Protein 6WBA (pdb70)

Secondary structure (P-SEA, 3-state):
ccccccaaaaaaaaacccaaaaaaaaaaaaaaaacccccaaaaaaaacaaaaaaaaccccccaaaaaaaaaaaaaaaaccaaaaaaaaaacaaaaaaaacccccaaaaaaaaaaaaaaaaccaaaaaaaaaacaaaaaaaaacccccccccaaaaaaaaaaaaaaaccccccccaaaaaaaaaaaaaaaacccaaaaaaaaaaaaaaacccaaaaaaaaaacaaaaaaaacccccaaaaaaaaaaaaaaacccaaaaaaaaaaccccaaaaaaacccaaaaaaaaaaaaaaaaccaaaaaaaaaacaaaaaaaaaacccaaaaaaaaaaaaaaaacccaaaaaaaaaacccaaaaaaccccaaaaaaaaaaaaaaaaaaaaaaccaaaaaaaaaaaaaaaaaaaacccccaaaaaaaaaaaacccc/ccccbbbbcc/ccccccccc

Solvent-accessible surface area: 18834 Å² total; per-residue (Å²): 107,8,107,127,60,55,33,137,75,0,35,155,12,2,78,35,157,75,74,97,43,25,26,89,0,0,51,1,0,35,68,16,0,11,108,75,161,140,30,22,14,63,72,0,44,175,37,35,0,8,81,78,0,19,66,6,2,55,86,110,155,15,24,68,0,9,32,9,0,0,12,0,0,0,0,0,0,20,21,81,66,138,20,0,108,22,0,18,94,24,33,0,3,64,24,0,23,85,10,1,88,23,125,72,65,87,0,2,40,1,0,0,38,0,0,0,0,0,0,4,40,17,19,78,34,0,31,62,1,30,177,78,37,0,8,95,38,0,26,67,39,0,76,41,149,77,10,65,109,35,68,62,36,25,3,64,14,0,0,2,0,0,1,1,1,2,44,53,103,145,81,31,5,45,100,105,1,4,91,69,2,0,68,13,0,29,87,0,0,110,23,117,18,58,82,0,20,11,7,0,0,36,0,0,3,36,9,1,44,15,85,39,122,39,1,50,26,0,4,156,88,45,0,4,80,22,0,14,149,10,2,49,26,134,72,77,90,3,10,35,0,0,0,62,0,0,0,5,0,0,15,2,24,33,114,9,0,36,104,0,8,101,30,34,0,1,70,31,0,42,74,5,2,85,34,124,104,70,75,4,29,31,7,0,0,2,0,0,0,0,0,0,11,9,84,85,72,0,0,68,60,0,25,98,69,30,0,0,67,64,0,19,35,7,2,64,176,29,81,73,123,2,25,42,7,0,0,48,0,0,14,10,0,6,84,30,12,49,37,141,12,8,45,68,0,26,142,34,34,0,5,101,13,0,0,72,14,4,70,18,164,46,33,109,0,0,50,5,0,3,80,0,0,32,29,4,0,94,4,12,57,165,87,69,64,40,126,130,8,12,80,69,0,90,132,30,21,0,35,90,62,0,70,36,10,54,196,33,144,46,65,64,0,117,136,33,0,89,67,6,28,113,125,34,36,141,126,30,132,42,27,36,123,72,92,158,27,89,26,41,70,60,52,100,134

Structure (mmCIF, N/CA/C/O backbone):
data_6WBA
#
_entry.id   6WBA
#
_cell.length_a   78.389
_cell.length_b   90.354
_cell.length_c   99.333
_cell.angle_alpha   90.000
_cell.angle_beta   90.000
_cell.angle_gamma   90.000
#
_symmetry.space_group_name_H-M   'P 21 21 21'
#
loop_
_entity.id
_entity.type
_entity.pdbx_description
1 polymer 'Importin subunit alpha-1'
2 polymer 'DNA mismatch repair protein Mlh1'
3 water water
#
loop_
_atom_site.group_PDB
_atom_site.id
_atom_site.type_symbol
_atom_site.label_atom_id
_atom_site.label_alt_id
_atom_site.label_comp_id
_atom_site.label_asym_id
_atom_site.label_entity_id
_atom_site.label_seq_id
_atom_site.pdbx_PDB_ins_code
_atom_site.Cartn_x
_atom_site.Cartn_y
_atom_site.Cartn_z
_atom_site.occupancy
_atom_site.B_iso_or_equiv
_atom_site.auth_seq_id
_atom_site.auth_comp_id
_atom_site.auth_asym_id
_atom_site.auth_atom_id
_atom_site.pdbx_PDB_model_num
ATOM 1 N N . GLY A 1 3 ? 32.642 107.788 68.673 1.00 84.19 72 GLY A N 1
ATOM 2 C CA . GLY A 1 3 ? 33.764 107.638 69.581 1.00 81.07 72 GLY A CA 1
ATOM 3 C C . GLY A 1 3 ? 35.017 107.150 68.881 1.00 82.96 72 GLY A C 1
ATOM 4 O O . GLY A 1 3 ? 35.982 107.899 68.721 1.00 79.47 72 GLY A O 1
ATOM 5 N N . THR A 1 4 ? 35.002 105.882 68.462 1.00 84.44 73 THR A N 1
ATOM 6 C CA . THR A 1 4 ? 36.086 105.300 67.676 1.00 74.27 73 THR A CA 1
ATOM 7 C C . THR A 1 4 ? 35.627 104.917 66.273 1.00 72.09 73 THR A C 1
ATOM 8 O O . THR A 1 4 ? 36.262 104.083 65.621 1.00 66.53 73 THR A O 1
ATOM 12 N N . VAL A 1 5 ? 34.538 105.514 65.797 1.00 83.59 74 VAL A N 1
ATOM 13 C CA . VAL A 1 5 ? 33.970 105.185 64.495 1.00 88.90 74 VAL A CA 1
ATOM 14 C C . VAL A 1 5 ? 34.516 106.150 63.450 1.00 85.39 74 VAL A C 1
ATOM 15 O O . VAL A 1 5 ? 34.489 107.373 63.643 1.00 80.93 74 VAL A O 1
ATOM 19 N N . ASN A 1 6 ? 35.031 105.594 62.351 1.00 82.81 75 ASN A N 1
ATOM 20 C CA . ASN A 1 6 ? 35.473 106.365 61.187 1.00 80.92 75 ASN A CA 1
ATOM 21 C C . ASN A 1 6 ? 36.639 107.296 61.525 1.00 71.48 75 ASN A C 1
ATOM 22 O O . ASN A 1 6 ? 36.633 108.482 61.195 1.00 76.60 75 ASN A O 1
ATOM 27 N N . TRP A 1 7 ? 37.654 106.747 62.184 1.00 67.35 76 TRP A N 1
ATOM 28 C CA . TRP A 1 7 ? 38.904 107.471 62.351 1.00 58.61 76 TRP A CA 1
ATOM 29 C C . TRP A 1 7 ? 39.713 107.415 61.063 1.00 59.04 76 TRP A C 1
ATOM 30 O O . TRP A 1 7 ? 39.648 106.443 60.305 1.00 58.83 76 TRP A O 1
ATOM 41 N N . SER A 1 8 ? 40.488 108.465 60.827 1.00 58.49 77 SER A N 1
ATOM 42 C CA . SER A 1 8 ? 41.520 108.413 59.806 1.00 53.06 77 SER A CA 1
ATOM 43 C C . SER A 1 8 ? 42.684 107.559 60.296 1.00 54.34 77 SER A C 1
ATOM 44 O O . SER A 1 8 ? 42.920 107.427 61.500 1.00 48.73 77 SER A O 1
ATOM 47 N N . VAL A 1 9 ? 43.405 106.958 59.346 1.00 53.06 78 VAL A N 1
ATOM 48 C CA . VAL A 1 9 ? 44.613 106.223 59.706 1.00 50.06 78 VAL A CA 1
ATOM 49 C C . VAL A 1 9 ? 45.609 107.154 60.382 1.00 48.74 78 VAL A C 1
ATOM 50 O O . VAL A 1 9 ? 46.312 106.761 61.322 1.00 48.48 78 VAL A O 1
ATOM 54 N N . GLU A 1 10 ? 45.666 108.407 59.931 1.00 51.26 79 GLU A N 1
ATOM 55 C CA . GLU A 1 10 ? 46.539 109.393 60.556 1.00 60.40 79 GLU A CA 1
ATOM 56 C C . GLU A 1 10 ? 46.225 109.547 62.041 1.00 55.95 79 GLU A C 1
ATOM 57 O O . GLU A 1 10 ? 47.129 109.541 62.883 1.00 56.11 79 GLU A O 1
ATOM 63 N N . ASP A 1 11 ? 44.940 109.685 62.379 1.00 52.85 80 ASP A N 1
ATOM 64 C CA . ASP A 1 11 ? 44.555 109.823 63.781 1.00 49.15 80 ASP A CA 1
ATOM 65 C C . ASP A 1 11 ? 44.867 108.556 64.565 1.00 47.38 80 ASP A C 1
ATOM 66 O O . ASP A 1 11 ? 45.272 108.622 65.732 1.00 44.13 80 ASP A O 1
ATOM 71 N N . ILE A 1 12 ? 44.671 107.390 63.946 1.00 47.72 81 ILE A N 1
ATOM 72 C CA . ILE A 1 12 ? 44.997 106.132 64.613 1.00 45.39 81 ILE A CA 1
ATOM 73 C C . ILE A 1 12 ? 46.479 106.092 64.953 1.00 44.46 81 ILE A C 1
ATOM 74 O O . ILE A 1 12 ? 46.869 105.770 66.083 1.00 46.90 81 ILE A O 1
ATOM 79 N N . VAL A 1 13 ? 47.325 106.434 63.977 1.00 48.98 82 VAL A N 1
ATOM 80 C CA . VAL A 1 13 ? 48.765 106.484 64.205 1.00 50.35 82 VAL A CA 1
ATOM 81 C C . VAL A 1 13 ? 49.092 107.444 65.340 1.00 52.94 82 VAL A C 1
ATOM 82 O O . VAL A 1 13 ? 49.900 107.131 66.224 1.00 42.52 82 VAL A O 1
ATOM 86 N N . LYS A 1 14 ? 48.452 108.620 65.340 1.00 48.52 83 LYS A N 1
ATOM 87 C CA . LYS A 1 14 ? 48.695 109.625 66.372 1.00 44.87 83 LYS A CA 1
ATOM 88 C C . LYS A 1 14 ? 48.428 109.066 67.765 1.00 43.68 83 LYS A C 1
ATOM 89 O O . LYS A 1 14 ? 49.239 109.245 68.681 1.00 48.42 83 LYS A O 1
ATOM 95 N N . GLY A 1 15 ? 47.293 108.383 67.942 1.00 41.47 84 GLY A N 1
ATOM 96 C CA . GLY A 1 15 ? 46.963 107.837 69.250 1.00 40.55 84 GLY A CA 1
ATOM 97 C C . GLY A 1 15 ? 47.852 106.674 69.647 1.00 43.72 84 GLY A C 1
ATOM 98 O O . GLY A 1 15 ? 48.257 106.557 70.807 1.00 44.31 84 GLY A O 1
ATOM 99 N N . ILE A 1 16 ? 48.178 105.806 68.689 1.00 41.78 85 ILE A N 1
ATOM 100 C CA . ILE A 1 16 ? 49.005 104.643 68.989 1.00 41.67 85 ILE A CA 1
ATOM 101 C C . ILE A 1 16 ? 50.428 105.071 69.328 1.00 46.37 85 ILE A C 1
ATOM 102 O O . ILE A 1 16 ? 51.101 104.420 70.136 1.00 47.38 85 ILE A O 1
ATOM 107 N N . ASN A 1 17 ? 50.890 106.190 68.762 1.00 44.55 86 ASN A N 1
ATOM 108 C CA . ASN A 1 17 ? 52.218 106.723 69.034 1.00 49.06 86 ASN A CA 1
ATOM 109 C C . ASN A 1 17 ? 52.269 107.634 70.253 1.00 55.20 86 ASN A C 1
ATOM 110 O O . ASN A 1 17 ? 53.370 107.994 70.685 1.00 56.28 86 ASN A O 1
ATOM 115 N N . SER A 1 18 ? 51.123 108.040 70.799 1.00 53.25 87 SER A N 1
ATOM 116 C CA . SER A 1 18 ? 51.123 108.631 72.125 1.00 49.02 87 SER A CA 1
ATOM 117 C C . SER A 1 18 ? 51.716 107.625 73.105 1.00 56.91 87 SER A C 1
ATOM 118 O O . SER A 1 18 ? 51.716 106.416 72.869 1.00 60.50 87 SER A O 1
ATOM 121 N N . ASN A 1 19 ? 52.249 108.130 74.205 1.00 65.81 88 ASN A N 1
ATOM 122 C CA . ASN A 1 19 ? 52.693 107.217 75.256 1.00 75.77 88 ASN A CA 1
ATOM 123 C C . ASN A 1 19 ? 51.674 107.177 76.388 1.00 66.21 88 ASN A C 1
ATOM 124 O O . ASN A 1 19 ? 51.992 107.234 77.575 1.00 74.89 88 ASN A O 1
ATOM 129 N N . ASN A 1 20 ? 50.411 107.071 75.976 1.00 45.96 89 ASN A N 1
ATOM 130 C CA . ASN A 1 20 ? 49.258 107.036 76.867 1.00 45.88 89 ASN A CA 1
ATOM 131 C C . ASN A 1 20 ? 48.495 105.764 76.538 1.00 42.18 89 ASN A C 1
ATOM 132 O O . ASN A 1 20 ? 47.908 105.652 75.455 1.00 44.17 89 ASN A O 1
ATOM 137 N N . LEU A 1 21 ? 48.514 104.802 77.465 1.00 44.52 90 LEU A N 1
ATOM 138 C CA . LEU A 1 21 ? 47.913 103.500 77.190 1.00 38.66 90 LEU A CA 1
ATOM 139 C C . LEU A 1 21 ? 46.431 103.628 76.856 1.00 38.71 90 LEU A C 1
ATOM 140 O O . LEU A 1 21 ? 45.918 102.915 75.987 1.00 40.85 90 LEU A O 1
ATOM 145 N N . GLU A 1 22 ? 45.725 104.528 77.540 1.00 38.35 91 GLU A N 1
ATOM 146 C CA . GLU A 1 22 ? 44.308 104.716 77.241 1.00 38.41 91 GLU A CA 1
ATOM 147 C C . GLU A 1 22 ? 44.116 105.332 75.858 1.00 41.21 91 GLU A C 1
ATOM 148 O O . GLU A 1 22 ? 43.226 104.916 75.107 1.00 43.52 91 GLU A O 1
ATOM 154 N N . SER A 1 23 ? 44.949 106.315 75.499 1.00 38.58 92 SER A N 1
ATOM 155 C CA . SER A 1 23 ? 44.921 106.850 74.141 1.00 37.73 92 SER A CA 1
ATOM 156 C C . SER A 1 23 ? 45.214 105.757 73.119 1.00 42.48 92 SER A C 1
ATOM 157 O O . SER A 1 23 ? 44.553 105.675 72.074 1.00 37.85 92 SER A O 1
ATOM 160 N N . GLN A 1 24 ? 46.193 104.896 73.410 1.00 44.03 93 GLN A N 1
ATOM 161 C CA . GLN A 1 24 ? 46.511 103.808 72.489 1.00 40.40 93 GLN A CA 1
ATOM 162 C C . GLN A 1 24 ? 45.369 102.804 72.400 1.00 37.74 93 GLN A C 1
ATOM 163 O O . GLN A 1 24 ? 45.101 102.255 71.324 1.00 35.82 93 GLN A O 1
ATOM 169 N N . LEU A 1 25 ? 44.696 102.541 73.523 1.00 33.89 94 LEU A N 1
ATOM 170 C CA . LEU A 1 25 ? 43.554 101.633 73.503 1.00 39.45 94 LEU A CA 1
ATOM 171 C C . LEU A 1 25 ? 42.460 102.159 72.583 1.00 46.39 94 LEU A C 1
ATOM 172 O O . LEU A 1 25 ? 41.932 101.421 71.741 1.00 40.21 94 LEU A O 1
ATOM 177 N N . GLN A 1 26 ? 42.114 103.442 72.722 1.00 38.09 95 GLN A N 1
ATOM 178 C CA . GLN A 1 26 ? 41.063 104.015 71.886 1.00 45.32 95 GLN A CA 1
ATOM 179 C C . GLN A 1 26 ? 41.458 104.001 70.413 1.00 45.80 95 GLN A C 1
ATOM 180 O O . GLN A 1 26 ? 40.636 103.669 69.548 1.00 42.72 95 GLN A O 1
ATOM 186 N N . ALA A 1 27 ? 42.713 104.347 70.107 1.00 35.33 96 ALA A N 1
ATOM 187 C CA . ALA A 1 27 ? 43.165 104.321 68.719 1.00 38.35 96 ALA A CA 1
ATOM 188 C C . ALA A 1 27 ? 43.162 102.898 68.163 1.00 40.04 96 ALA A C 1
ATOM 189 O O . ALA A 1 27 ? 42.800 102.682 67.000 1.00 36.91 96 ALA A O 1
ATOM 191 N N . THR A 1 28 ? 43.546 101.914 68.983 1.00 37.44 97 THR A N 1
ATOM 192 C CA . THR A 1 28 ? 43.563 100.527 68.523 1.00 36.76 97 THR A CA 1
ATOM 193 C C . THR A 1 28 ? 42.154 100.024 68.234 1.00 35.33 97 THR A C 1
ATOM 194 O O . THR A 1 28 ? 41.920 99.369 67.210 1.00 34.86 97 THR A O 1
ATOM 198 N N . GLN A 1 29 ? 41.202 100.329 69.118 1.00 37.51 98 GLN A N 1
ATOM 199 C CA . GLN A 1 29 ? 39.810 99.991 68.846 1.00 41.42 98 GLN A CA 1
ATOM 200 C C . GLN A 1 29 ? 39.329 100.641 67.555 1.00 44.70 98 GLN A C 1
ATOM 201 O O . GLN A 1 29 ? 38.598 100.018 66.773 1.00 37.21 98 GLN A O 1
ATOM 207 N N . ALA A 1 30 ? 39.734 101.891 67.309 1.00 43.34 99 ALA A N 1
ATOM 208 C CA . ALA A 1 30 ? 39.332 102.567 66.078 1.00 36.95 99 ALA A CA 1
ATOM 209 C C . ALA A 1 30 ? 39.889 101.856 64.849 1.00 38.42 99 ALA A C 1
ATOM 210 O O . ALA A 1 30 ? 39.202 101.740 63.827 1.00 44.83 99 ALA A O 1
ATOM 212 N N . ALA A 1 31 ? 41.136 101.380 64.926 1.00 37.86 100 ALA A N 1
ATOM 213 C CA . ALA A 1 31 ? 41.689 100.569 63.845 1.00 40.82 100 ALA A CA 1
ATOM 214 C C . ALA A 1 31 ? 40.907 99.273 63.680 1.00 41.29 100 ALA A C 1
ATOM 215 O O . ALA A 1 31 ? 40.622 98.845 62.553 1.00 42.89 100 ALA A O 1
ATOM 217 N N . ARG A 1 32 ? 40.546 98.637 64.796 1.00 35.16 101 ARG A N 1
ATOM 218 C CA . ARG A 1 32 ? 39.752 97.414 64.726 1.00 41.40 101 ARG A CA 1
ATOM 219 C C . ARG A 1 32 ? 38.450 97.648 63.972 1.00 46.13 101 ARG A C 1
ATOM 220 O O . ARG A 1 32 ? 38.025 96.803 63.175 1.00 39.83 101 ARG A O 1
ATOM 228 N N . LYS A 1 33 ? 37.801 98.793 64.207 1.00 41.91 102 LYS A N 1
ATOM 229 C CA . LYS A 1 33 ? 36.530 99.058 63.546 1.00 38.03 102 LYS A CA 1
ATOM 230 C C . LYS A 1 33 ? 36.730 99.347 62.065 1.00 45.07 102 LYS A C 1
ATOM 231 O O . LYS A 1 33 ? 35.934 98.900 61.229 1.00 50.27 102 LYS A O 1
ATOM 237 N N . LEU A 1 34 ? 37.782 100.097 61.721 1.00 44.02 103 LEU A N 1
ATOM 238 C CA . LEU A 1 34 ? 38.138 100.282 60.314 1.00 44.93 103 LEU A CA 1
ATOM 239 C C . LEU A 1 34 ? 38.341 98.938 59.627 1.00 41.24 103 LEU A C 1
ATOM 240 O O . LEU A 1 34 ? 37.811 98.694 58.537 1.00 42.15 103 LEU A O 1
ATOM 245 N N . LEU A 1 35 ? 39.109 98.051 60.258 1.00 38.93 104 LEU A N 1
ATOM 246 C CA . LEU A 1 35 ? 39.436 96.766 59.656 1.00 40.27 104 LEU A C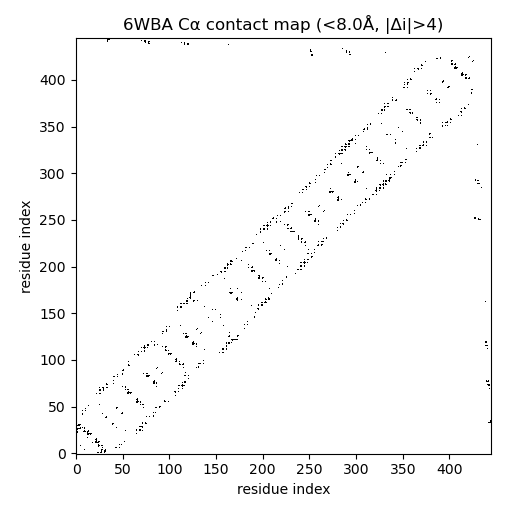A 1
ATOM 247 C C . LEU A 1 35 ? 38.264 95.797 59.663 1.00 42.86 104 LEU A C 1
ATOM 248 O O . LEU A 1 35 ? 38.335 94.767 58.986 1.00 49.02 104 LEU A O 1
ATOM 253 N N . SER A 1 36 ? 37.193 96.104 60.394 1.00 47.50 105 SER A N 1
ATOM 254 C CA . SER A 1 36 ? 36.035 95.226 60.508 1.00 50.40 105 SER A CA 1
ATOM 255 C C . SER A 1 36 ? 34.986 95.457 59.430 1.00 53.53 105 SER A C 1
ATOM 256 O O . SER A 1 36 ? 34.061 94.647 59.312 1.00 56.41 105 SER A O 1
ATOM 259 N N . ARG A 1 37 ? 35.085 96.534 58.658 1.00 59.27 106 ARG A N 1
ATOM 260 C CA . ARG A 1 37 ? 34.086 96.775 57.630 1.00 73.44 106 ARG A CA 1
ATOM 261 C C . ARG A 1 37 ? 34.277 95.816 56.458 1.00 77.99 106 ARG A C 1
ATOM 262 O O . ARG A 1 37 ? 35.394 95.394 56.139 1.00 71.59 106 ARG A O 1
ATOM 270 N N . GLU A 1 38 ? 33.159 95.452 55.829 1.00 86.30 107 GLU A N 1
ATOM 271 C CA . GLU A 1 38 ? 33.206 94.502 54.724 1.00 91.57 107 GLU A CA 1
ATOM 272 C C . GLU A 1 38 ? 33.665 95.151 53.425 1.00 95.96 107 GLU A C 1
ATOM 273 O O . GLU A 1 38 ? 34.298 94.484 52.597 1.00 97.53 107 GLU A O 1
ATOM 275 N N . LYS A 1 39 ? 33.375 96.437 53.233 1.00 94.17 108 LYS A N 1
ATOM 276 C CA . LYS A 1 39 ? 33.694 97.127 51.985 1.00 92.66 108 LYS A CA 1
ATOM 277 C C . LYS A 1 39 ? 35.134 97.618 52.057 1.00 87.14 108 LYS A C 1
ATOM 278 O O . LYS A 1 39 ? 35.429 98.642 52.681 1.00 86.54 108 LYS A O 1
ATOM 284 N N . GLN A 1 40 ? 36.022 96.882 51.396 1.00 84.18 109 GLN A N 1
ATOM 285 C CA . GLN A 1 40 ? 37.466 97.095 51.295 1.00 81.05 109 GLN A CA 1
ATOM 286 C C . GLN A 1 40 ? 38.075 97.706 52.545 1.00 69.88 109 GLN A C 1
ATOM 287 O O . GLN A 1 40 ? 38.415 98.898 52.556 1.00 72.57 109 GLN A O 1
ATOM 293 N N . PRO A 1 41 ? 38.237 96.918 53.608 1.00 56.19 110 PRO A N 1
ATOM 294 C CA . PRO A 1 41 ? 38.975 97.376 54.783 1.00 58.14 110 PRO A CA 1
ATOM 295 C C . PRO A 1 41 ? 40.375 97.810 54.393 1.00 59.13 110 PRO A C 1
ATOM 296 O O . PRO A 1 41 ? 41.081 97.089 53.673 1.00 64.36 110 PRO A O 1
ATOM 300 N N . PRO A 1 42 ? 40.823 98.984 54.857 1.00 59.41 111 PRO A N 1
ATOM 301 C CA . PRO A 1 42 ? 42.121 99.530 54.411 1.00 56.90 111 PRO A CA 1
ATOM 302 C C . PRO A 1 42 ? 43.305 98.799 55.039 1.00 52.10 111 PRO A C 1
ATOM 303 O O . PRO A 1 42 ? 44.117 99.383 55.767 1.00 45.54 111 PRO A O 1
ATOM 307 N N . ILE A 1 43 ? 43.412 97.501 54.738 1.00 47.07 112 ILE A N 1
ATOM 308 C CA . ILE A 1 43 ? 44.464 96.674 55.323 1.00 46.07 112 ILE A CA 1
ATOM 309 C C . ILE A 1 43 ? 45.839 97.209 54.944 1.00 44.46 112 ILE A C 1
ATOM 310 O O . ILE A 1 43 ? 46.732 97.331 55.791 1.00 41.17 112 ILE A O 1
ATOM 315 N N . ASP A 1 44 ? 46.025 97.546 53.664 1.00 40.91 113 ASP A N 1
ATOM 316 C CA . ASP A 1 44 ? 47.338 97.983 53.198 1.00 47.23 113 ASP A CA 1
ATOM 317 C C . ASP A 1 44 ? 47.729 99.327 53.802 1.00 52.84 113 ASP A C 1
ATOM 318 O O . ASP A 1 44 ? 48.903 99.549 54.121 1.00 55.80 113 ASP A O 1
ATOM 323 N N . ASN A 1 45 ? 46.768 100.240 53.957 1.00 47.93 114 ASN A N 1
ATOM 324 C CA . ASN A 1 45 ? 47.079 101.527 54.571 1.00 47.37 114 ASN A CA 1
ATOM 325 C C . ASN A 1 45 ? 47.505 101.354 56.024 1.00 41.89 114 ASN A C 1
ATOM 326 O O . ASN A 1 45 ? 48.429 102.027 56.495 1.00 49.14 114 ASN A O 1
ATOM 331 N N . ILE A 1 46 ? 46.840 100.453 56.751 1.00 43.07 115 ILE A N 1
ATOM 332 C CA . ILE A 1 46 ? 47.236 100.148 58.123 1.00 39.68 115 ILE A CA 1
ATOM 333 C C . ILE A 1 46 ? 48.636 99.547 58.157 1.00 44.52 115 ILE A C 1
ATOM 334 O O . ILE A 1 46 ? 49.456 99.890 59.019 1.00 38.68 115 ILE A O 1
ATOM 339 N N . ILE A 1 47 ? 48.933 98.637 57.225 1.00 38.98 116 ILE A N 1
ATOM 340 C CA . ILE A 1 47 ? 50.269 98.045 57.165 1.00 39.19 116 ILE A CA 1
ATOM 341 C C . ILE A 1 47 ? 51.308 99.117 56.861 1.00 43.20 116 ILE A C 1
ATOM 342 O O . ILE A 1 47 ? 52.325 99.237 57.554 1.00 44.26 116 ILE A O 1
ATOM 347 N N . ARG A 1 48 ? 51.054 99.924 55.829 1.00 47.74 117 ARG A N 1
ATOM 348 C CA . ARG A 1 48 ? 52.000 100.954 55.412 1.00 52.74 117 ARG A CA 1
ATOM 349 C C . ARG A 1 48 ? 52.258 101.995 56.496 1.00 53.24 117 ARG A C 1
ATOM 350 O O . ARG A 1 48 ? 53.311 102.640 56.479 1.00 48.86 117 ARG A O 1
ATOM 358 N N . ALA A 1 49 ? 51.326 102.184 57.428 1.00 46.16 118 ALA A N 1
ATOM 359 C CA . ALA A 1 49 ? 51.543 103.106 58.535 1.00 53.38 118 ALA A CA 1
ATOM 360 C C . ALA A 1 49 ? 52.429 102.518 59.628 1.00 49.78 118 ALA A C 1
ATOM 361 O O . ALA A 1 49 ? 52.695 103.205 60.620 1.00 50.47 118 ALA A O 1
ATOM 363 N N . GLY A 1 50 ? 52.888 101.277 59.472 1.00 43.18 119 GLY A N 1
ATOM 364 C CA . GLY A 1 50 ? 53.774 100.663 60.444 1.00 37.60 119 GLY A CA 1
ATOM 365 C C . GLY A 1 50 ? 53.112 100.265 61.745 1.00 40.47 119 GLY A C 1
ATOM 366 O O . GLY A 1 50 ? 53.774 100.236 62.788 1.00 45.76 119 GLY A O 1
ATOM 367 N N . LEU A 1 51 ? 51.820 99.942 61.715 1.00 37.83 120 LEU A N 1
ATOM 368 C CA . LEU A 1 51 ? 51.084 99.688 62.947 1.00 32.92 120 LEU A CA 1
ATOM 369 C C . LEU A 1 51 ? 51.192 98.252 63.449 1.00 35.33 120 LEU A C 1
ATOM 370 O O . LEU A 1 51 ? 50.848 97.999 64.610 1.00 38.54 120 LEU A O 1
ATOM 375 N N . ILE A 1 52 ? 51.660 97.313 62.632 1.00 33.58 121 ILE A N 1
ATOM 376 C CA . ILE A 1 52 ? 51.636 95.900 63.018 1.00 35.52 121 ILE A CA 1
ATOM 377 C C . ILE A 1 52 ? 52.566 95.619 64.199 1.00 35.72 121 ILE A C 1
ATOM 378 O O . ILE A 1 52 ? 52.139 94.939 65.146 1.00 41.26 121 ILE A O 1
ATOM 383 N N . PRO A 1 53 ? 53.821 96.105 64.217 1.00 40.34 122 PRO A N 1
ATOM 384 C CA . PRO A 1 53 ? 54.644 95.911 65.428 1.00 46.93 122 PRO A CA 1
ATOM 385 C C . PRO A 1 53 ? 53.995 96.425 66.707 1.00 40.29 122 PRO A C 1
ATOM 386 O O . PRO A 1 53 ? 54.136 95.799 67.768 1.00 36.10 122 PRO A O 1
ATOM 390 N N . LYS A 1 54 ? 53.286 97.554 66.636 1.00 37.60 123 LYS A N 1
ATOM 391 C CA . LYS A 1 54 ? 52.641 98.082 67.833 1.00 33.22 123 LYS A CA 1
ATOM 392 C C . LYS A 1 54 ? 51.451 97.221 68.249 1.00 33.20 123 LYS A C 1
ATOM 393 O O . LYS A 1 54 ? 51.250 96.973 69.443 1.00 36.37 123 LYS A O 1
ATOM 399 N N . PHE A 1 55 ? 50.646 96.768 67.282 1.00 31.37 124 PHE A N 1
ATOM 400 C CA . PHE A 1 55 ? 49.587 95.804 67.580 1.00 29.51 124 PHE A CA 1
ATOM 401 C C . PHE A 1 55 ? 50.155 94.556 68.250 1.00 34.03 124 PHE A C 1
ATOM 402 O O . PHE A 1 55 ? 49.613 94.069 69.250 1.00 37.64 124 PHE A O 1
ATOM 410 N N . VAL A 1 56 ? 51.250 94.019 67.703 1.00 30.77 125 VAL A N 1
ATOM 411 C CA . VAL A 1 56 ? 51.847 92.812 68.274 1.00 35.18 125 VAL A CA 1
ATOM 412 C C . VAL A 1 56 ? 52.313 93.069 69.702 1.00 39.07 125 VAL A C 1
ATOM 413 O O . VAL A 1 56 ? 52.092 92.247 70.599 1.00 38.50 125 VAL A O 1
ATOM 417 N N . SER A 1 57 ? 52.962 94.208 69.942 1.00 39.30 126 SER A N 1
ATOM 418 C CA . SER A 1 57 ? 53.409 94.496 71.299 1.00 40.59 126 SER A CA 1
ATOM 419 C C . SER A 1 57 ? 52.231 94.672 72.249 1.00 39.61 126 SER A C 1
ATOM 420 O O . SER A 1 57 ? 52.342 94.348 73.437 1.00 43.08 126 SER A O 1
ATOM 423 N N . PHE A 1 58 ? 51.093 95.161 71.748 1.00 35.51 127 PHE A N 1
ATOM 424 C CA . PHE A 1 58 ? 49.911 95.290 72.597 1.00 39.39 127 PHE A CA 1
ATOM 425 C C . PHE A 1 58 ? 49.347 93.927 72.989 1.00 42.18 127 PHE A C 1
ATOM 426 O O . PHE A 1 58 ? 48.656 93.818 74.008 1.00 40.48 127 PHE A O 1
ATOM 434 N N . LEU A 1 59 ? 49.622 92.881 72.200 1.00 37.65 128 LEU A N 1
ATOM 435 C CA . LEU A 1 59 ? 49.156 91.544 72.562 1.00 40.33 128 LEU A CA 1
ATOM 436 C C . LEU A 1 59 ? 49.714 91.096 73.905 1.00 44.60 128 LEU A C 1
ATOM 437 O O . LEU A 1 59 ? 49.104 90.260 74.581 1.00 44.77 128 LEU A O 1
ATOM 442 N N . GLY A 1 60 ? 50.863 91.635 74.309 1.00 42.31 129 GLY A N 1
ATOM 443 C CA . GLY A 1 60 ? 51.501 91.256 75.550 1.00 41.44 129 GLY A CA 1
ATOM 444 C C . GLY A 1 60 ? 51.147 92.093 76.759 1.00 47.91 129 GLY A C 1
ATOM 445 O O . GLY A 1 60 ? 51.676 91.841 77.846 1.00 52.43 129 GLY A O 1
ATOM 446 N N . LYS A 1 61 ? 50.264 93.082 76.615 1.00 46.19 130 LYS A N 1
ATOM 447 C CA . LYS A 1 61 ? 49.901 93.965 77.726 1.00 50.05 130 LYS A CA 1
ATOM 448 C C . LYS A 1 61 ? 48.858 93.261 78.592 1.00 48.01 130 LYS A C 1
ATOM 449 O O . LYS A 1 61 ? 47.648 93.479 78.483 1.00 43.71 130 LYS A O 1
ATOM 455 N N . THR A 1 62 ? 49.359 92.403 79.486 1.00 51.93 131 THR A N 1
ATOM 456 C CA . THR A 1 62 ? 48.490 91.579 80.321 1.00 53.27 131 THR A CA 1
ATOM 457 C C . THR A 1 62 ? 47.627 92.419 81.253 1.00 56.86 131 THR A C 1
ATOM 458 O O . THR A 1 62 ? 46.521 92.002 81.617 1.00 55.61 131 THR A O 1
ATOM 462 N N . ASP A 1 63 ? 48.108 93.593 81.655 1.00 56.09 132 ASP A N 1
ATOM 463 C CA . ASP A 1 63 ? 47.331 94.437 82.548 1.00 59.58 132 ASP A CA 1
ATOM 464 C C . ASP A 1 63 ? 46.307 95.297 81.820 1.00 54.18 132 ASP A C 1
ATOM 465 O O . ASP A 1 63 ? 45.526 95.984 82.484 1.00 58.19 132 ASP A O 1
ATOM 470 N N . CYS A 1 64 ? 46.279 95.276 80.488 1.00 44.67 133 CYS A N 1
ATOM 471 C CA . CYS A 1 64 ? 45.251 95.982 79.721 1.00 49.11 133 CYS A CA 1
ATOM 472 C C . CYS A 1 64 ? 44.647 94.971 78.748 1.00 52.46 133 CYS A C 1
ATOM 473 O O . CYS A 1 64 ? 44.946 94.971 77.554 1.00 46.21 133 CYS A O 1
ATOM 476 N N . SER A 1 65 ? 43.795 94.092 79.276 1.00 46.15 134 SER A N 1
ATOM 477 C CA . SER A 1 65 ? 43.149 93.097 78.425 1.00 49.59 134 SER A CA 1
ATOM 478 C C . SER A 1 65 ? 42.314 93.704 77.297 1.00 45.04 134 SER A C 1
ATOM 479 O O . SER A 1 65 ? 42.293 93.097 76.217 1.00 43.97 134 SER A O 1
ATOM 482 N N . PRO A 1 66 ? 41.633 94.852 77.449 1.00 45.16 135 PRO A N 1
ATOM 483 C CA . PRO A 1 66 ? 40.944 95.426 76.277 1.00 40.85 135 PRO A CA 1
ATOM 484 C C . PRO A 1 66 ? 41.854 95.673 75.083 1.00 41.18 135 PRO A C 1
ATOM 485 O O . PRO A 1 66 ? 41.445 95.425 73.943 1.00 43.00 135 PRO A O 1
ATOM 489 N N . ILE A 1 67 ? 43.077 96.159 75.300 1.00 37.49 136 ILE A N 1
ATOM 490 C CA . ILE A 1 67 ? 43.938 96.427 74.153 1.00 36.12 136 ILE A CA 1
ATOM 491 C C . ILE A 1 67 ? 44.500 95.129 73.580 1.00 38.10 136 ILE A C 1
ATOM 492 O O . ILE A 1 67 ? 44.817 95.061 72.385 1.00 33.73 136 ILE A O 1
ATOM 497 N N . GLN A 1 68 ? 44.621 94.079 74.400 1.00 37.03 137 GLN A N 1
ATOM 498 C CA . GLN A 1 68 ? 44.940 92.758 73.863 1.00 38.46 137 GLN A CA 1
ATOM 499 C C . GLN A 1 68 ? 43.849 92.287 72.909 1.00 34.13 137 GLN A C 1
ATOM 500 O O . GLN A 1 68 ? 44.132 91.815 71.802 1.00 38.70 137 GLN A O 1
ATOM 506 N N . PHE A 1 69 ? 42.588 92.433 73.321 1.00 33.19 138 PHE A N 1
ATOM 507 C CA . PHE A 1 69 ? 41.464 92.013 72.488 1.00 36.43 138 PHE A CA 1
ATOM 508 C C . PHE A 1 69 ? 41.408 92.807 71.188 1.00 35.78 138 PHE A C 1
ATOM 509 O O . PHE A 1 69 ? 41.304 92.230 70.099 1.00 35.52 138 PHE A O 1
ATOM 517 N N . GLU A 1 70 ? 41.486 94.140 71.284 1.00 35.98 139 GLU A N 1
ATOM 518 C CA . GLU A 1 70 ? 41.370 94.986 70.097 1.00 36.57 139 GLU A CA 1
ATOM 519 C C . GLU A 1 70 ? 42.519 94.748 69.123 1.00 33.08 139 GLU A C 1
ATOM 520 O O . GLU A 1 70 ? 42.305 94.681 67.905 1.00 38.92 139 GLU A O 1
ATOM 526 N N . SER A 1 71 ? 43.747 94.638 69.639 1.00 31.00 140 SER A N 1
ATOM 527 C CA . SER A 1 71 ? 44.889 94.295 68.792 1.00 35.54 140 SER A CA 1
ATOM 528 C C . SER A 1 71 ? 44.708 92.925 68.155 1.00 34.17 140 SER A C 1
ATOM 529 O O . SER A 1 71 ? 44.949 92.751 66.953 1.00 34.26 140 SER A O 1
ATOM 532 N N . ALA A 1 72 ? 44.313 91.930 68.959 1.00 33.89 141 ALA A N 1
ATOM 533 C CA . ALA A 1 72 ? 44.087 90.587 68.428 1.00 30.99 141 ALA A CA 1
ATOM 534 C C . ALA A 1 72 ? 43.070 90.613 67.295 1.00 29.89 141 ALA A C 1
ATOM 535 O O . ALA A 1 72 ? 43.280 90.002 66.240 1.00 30.46 141 ALA A O 1
ATOM 537 N N . TRP A 1 73 ? 41.972 91.342 67.489 1.00 32.60 142 TRP A N 1
ATOM 538 C CA . TRP A 1 73 ? 40.953 91.462 66.452 1.00 33.35 142 TRP A CA 1
ATOM 539 C C . TRP A 1 73 ? 41.502 92.187 65.227 1.00 34.86 142 TRP A C 1
ATOM 540 O O . TRP A 1 73 ? 41.291 91.750 64.088 1.00 35.81 142 TRP A O 1
ATOM 551 N N . ALA A 1 74 ? 42.218 93.295 65.443 1.00 34.27 143 ALA A N 1
ATOM 552 C CA . ALA A 1 74 ? 42.805 94.031 64.325 1.00 27.74 143 ALA A CA 1
ATOM 553 C C . ALA A 1 74 ? 43.771 93.156 63.536 1.00 30.67 143 ALA A C 1
ATOM 554 O O . ALA A 1 74 ? 43.724 93.117 62.299 1.00 32.22 143 ALA A O 1
ATOM 556 N N . LEU A 1 75 ? 44.654 92.439 64.237 1.00 29.74 144 LEU A N 1
ATOM 557 C CA . LEU A 1 75 ? 45.626 91.596 63.547 1.00 31.55 144 LEU A CA 1
ATOM 558 C C . LEU A 1 75 ? 44.957 90.402 62.883 1.00 30.99 144 LEU A C 1
ATOM 559 O O . LEU A 1 75 ? 45.384 89.970 61.805 1.00 30.34 144 LEU A O 1
ATOM 564 N N . THR A 1 76 ? 43.916 89.847 63.514 1.00 31.27 145 THR A N 1
ATOM 565 C CA . THR A 1 76 ? 43.160 88.770 62.880 1.00 28.71 145 THR A CA 1
ATOM 566 C C . THR A 1 76 ? 42.685 89.178 61.492 1.00 32.20 145 THR A C 1
ATOM 567 O O . THR A 1 76 ? 42.770 88.394 60.538 1.00 37.06 145 THR A O 1
ATOM 571 N N . ASN A 1 77 ? 42.206 90.415 61.353 1.00 33.82 146 ASN A N 1
ATOM 572 C CA . ASN A 1 77 ? 41.596 90.821 60.095 1.00 30.79 146 ASN A CA 1
ATOM 573 C C . ASN A 1 77 ? 42.634 91.212 59.053 1.00 32.23 146 ASN A C 1
ATOM 574 O O . ASN A 1 77 ? 42.393 91.037 57.853 1.00 40.28 146 ASN A O 1
ATOM 579 N N . ILE A 1 78 ? 43.797 91.709 59.475 1.00 35.53 147 ILE A N 1
ATOM 580 C CA . ILE A 1 78 ? 44.910 91.838 58.537 1.00 34.03 147 ILE A CA 1
ATOM 581 C C . ILE A 1 78 ? 45.326 90.460 58.037 1.00 34.15 147 ILE A C 1
ATOM 582 O O . ILE A 1 78 ? 45.517 90.246 56.834 1.00 33.99 147 ILE A O 1
ATOM 587 N N . ALA A 1 79 ? 45.452 89.498 58.960 1.00 27.76 148 ALA A N 1
ATOM 588 C CA . ALA A 1 79 ? 45.852 88.144 58.595 1.00 31.22 148 ALA A CA 1
ATOM 589 C C . ALA A 1 79 ? 44.826 87.453 57.708 1.00 33.78 148 ALA A C 1
ATOM 590 O O . ALA A 1 79 ? 45.163 86.465 57.050 1.00 35.48 148 ALA A O 1
ATOM 592 N N . SER A 1 80 ? 43.590 87.956 57.666 1.00 34.76 149 SER A N 1
ATOM 593 C CA . SER A 1 80 ? 42.545 87.377 56.833 1.00 31.23 149 SER A CA 1
ATOM 594 C C . SER A 1 80 ? 42.669 87.759 55.368 1.00 33.49 149 SER A C 1
ATOM 595 O O . SER A 1 80 ? 41.894 87.253 54.547 1.00 36.48 149 SER A O 1
ATOM 598 N N . GLY A 1 81 ? 43.605 88.639 55.019 1.00 35.52 150 GLY A N 1
ATOM 599 C CA . GLY A 1 81 ? 43.705 89.121 53.655 1.00 34.73 150 GLY A CA 1
ATOM 600 C C . GLY A 1 81 ? 44.575 88.264 52.757 1.00 42.80 150 GLY A C 1
ATOM 601 O O . GLY A 1 81 ? 44.552 87.032 52.850 1.00 37.99 150 GLY A O 1
ATOM 602 N N . THR A 1 82 ? 45.343 88.910 51.878 1.00 37.58 151 THR A N 1
ATOM 603 C CA . THR A 1 82 ? 46.226 88.207 50.960 1.00 36.21 151 THR A CA 1
ATOM 604 C C . THR A 1 82 ? 47.389 87.564 51.714 1.00 33.15 151 THR A C 1
ATOM 605 O O . THR A 1 82 ? 47.613 87.815 52.903 1.00 33.86 151 THR A O 1
ATOM 609 N N . SER A 1 83 ? 48.136 86.718 50.996 1.00 33.00 152 SER A N 1
ATOM 610 C CA . SER A 1 83 ? 49.341 86.109 51.559 1.00 36.72 152 SER A CA 1
ATOM 611 C C . SER A 1 83 ? 50.326 87.169 52.040 1.00 33.80 152 SER A C 1
ATOM 612 O O . SER A 1 83 ? 50.877 87.068 53.142 1.00 35.67 152 SER A O 1
ATOM 615 N N . GLU A 1 84 ? 50.565 88.196 51.219 1.00 33.57 153 GLU A N 1
ATOM 616 C CA . GLU A 1 84 ? 51.450 89.282 51.630 1.00 40.12 153 GLU A CA 1
ATOM 617 C C . GLU A 1 84 ? 50.958 89.946 52.912 1.00 39.11 153 GLU A C 1
ATOM 618 O O . GLU A 1 84 ? 51.756 90.290 53.792 1.00 41.34 153 GLU A O 1
ATOM 624 N N . GLN A 1 85 ? 49.644 90.124 53.042 1.00 38.18 154 GLN A N 1
ATOM 625 C CA . GLN A 1 85 ? 49.111 90.739 54.252 1.00 34.55 154 GLN A CA 1
ATOM 626 C C . GLN A 1 85 ? 49.251 89.811 55.453 1.00 33.61 154 GLN A C 1
ATOM 627 O O . GLN A 1 85 ? 49.621 90.257 56.546 1.00 33.60 154 GLN A O 1
ATOM 633 N N . THR A 1 86 ? 48.984 88.514 55.274 1.00 36.08 155 THR A N 1
ATOM 634 C CA . THR A 1 86 ? 49.254 87.560 56.348 1.00 34.02 155 THR A CA 1
ATOM 635 C C . THR A 1 86 ? 50.738 87.541 56.707 1.00 32.77 155 THR A C 1
ATOM 636 O O . THR A 1 86 ? 51.101 87.475 57.889 1.00 30.70 155 THR A O 1
ATOM 640 N N . LYS A 1 87 ? 51.611 87.601 55.698 1.00 34.58 156 LYS A N 1
ATOM 641 C CA . LYS A 1 87 ? 53.049 87.603 55.961 1.00 38.36 156 LYS A CA 1
ATOM 642 C C . LYS A 1 87 ? 53.452 88.789 56.831 1.00 36.76 156 LYS A C 1
ATOM 643 O O . LYS A 1 87 ? 54.291 88.651 57.731 1.00 32.99 156 LYS A O 1
ATOM 649 N N . ALA A 1 88 ? 52.861 89.962 56.588 1.00 34.02 157 ALA A N 1
ATOM 650 C CA . ALA A 1 88 ? 53.195 91.128 57.402 1.00 33.68 157 ALA A CA 1
ATOM 651 C C . ALA A 1 88 ? 52.890 90.870 58.871 1.00 34.55 157 ALA A C 1
ATOM 652 O O . ALA A 1 88 ? 53.659 91.269 59.753 1.00 36.09 157 ALA A O 1
ATOM 654 N N . VAL A 1 89 ? 51.787 90.173 59.151 1.00 29.02 158 VAL A N 1
ATOM 655 C CA . VAL A 1 89 ? 51.448 89.825 60.530 1.00 26.99 158 VAL A CA 1
ATOM 656 C C . VAL A 1 89 ? 52.480 88.859 61.102 1.00 35.01 158 VAL A C 1
ATOM 657 O O . VAL A 1 89 ? 52.960 89.029 62.229 1.00 33.04 158 VAL A O 1
ATOM 661 N N . VAL A 1 90 ? 52.843 87.834 60.328 1.00 31.57 159 VAL A N 1
ATOM 662 C CA . VAL A 1 90 ? 53.847 86.876 60.784 1.00 34.41 159 VAL A CA 1
ATOM 663 C C . VAL A 1 90 ? 55.190 87.568 60.991 1.00 34.23 159 VAL A C 1
ATOM 664 O O . VAL A 1 90 ? 55.873 87.343 61.998 1.00 34.32 159 VAL A O 1
ATOM 668 N N . ASP A 1 91 ? 55.580 88.432 60.047 1.00 27.54 160 ASP A N 1
ATOM 669 C CA . ASP A 1 91 ? 56.866 89.119 60.141 1.00 36.59 160 ASP A CA 1
ATOM 670 C C . ASP A 1 91 ? 56.960 89.987 61.389 1.00 44.09 160 ASP A C 1
ATOM 671 O O . ASP A 1 91 ? 58.065 90.235 61.888 1.00 42.06 160 ASP A O 1
ATOM 676 N N . GLY A 1 92 ? 55.825 90.475 61.894 1.00 36.27 161 GLY A N 1
ATOM 677 C CA . GLY A 1 92 ? 55.798 91.275 63.100 1.00 32.57 161 GLY A CA 1
ATOM 678 C C . GLY A 1 92 ? 55.913 90.506 64.396 1.00 35.06 161 GLY A C 1
ATOM 679 O O . GLY A 1 92 ? 55.828 91.110 65.470 1.00 40.89 161 GLY A O 1
ATOM 680 N N . GLY A 1 93 ? 56.107 89.184 64.334 1.00 35.67 162 GLY A N 1
ATOM 681 C CA . GLY A 1 93 ? 56.242 88.377 65.532 1.00 29.93 162 GLY A CA 1
ATOM 682 C C . GLY A 1 93 ? 54.941 87.922 66.153 1.00 31.88 162 GLY A C 1
ATOM 683 O O . GLY A 1 93 ? 54.927 87.549 67.329 1.00 39.58 162 GLY A O 1
ATOM 684 N N . ALA A 1 94 ? 53.846 87.918 65.394 1.00 27.35 163 ALA A N 1
ATOM 685 C CA . ALA A 1 94 ? 52.534 87.662 65.975 1.00 33.16 163 ALA A CA 1
ATOM 686 C C . ALA A 1 94 ? 52.326 86.211 66.398 1.00 38.15 163 ALA A C 1
ATOM 687 O O . ALA A 1 94 ? 51.499 85.957 67.283 1.00 39.65 163 ALA A O 1
ATOM 689 N N . ILE A 1 95 ? 53.030 85.256 65.794 1.00 32.27 164 ILE A N 1
ATOM 690 C CA . ILE A 1 95 ? 52.731 83.844 66.044 1.00 29.82 164 ILE A CA 1
ATOM 691 C C . ILE A 1 95 ? 52.966 83.496 67.514 1.00 35.36 164 ILE A C 1
ATOM 692 O O . ILE A 1 95 ? 52.026 83.026 68.176 1.00 33.63 164 ILE A O 1
ATOM 697 N N . PRO A 1 96 ? 54.163 83.701 68.087 1.00 31.56 165 PRO A N 1
ATOM 698 C CA . PRO A 1 96 ? 54.329 83.357 69.510 1.00 34.52 165 PRO A CA 1
ATOM 699 C C . PRO A 1 96 ? 53.460 84.193 70.428 1.00 32.11 165 PRO A C 1
ATOM 700 O O . PRO A 1 96 ? 53.028 83.705 71.481 1.00 34.46 165 PRO A O 1
ATOM 704 N N . ALA A 1 97 ? 53.173 85.440 70.053 1.00 31.12 166 ALA A N 1
ATOM 705 C CA . ALA A 1 97 ? 52.338 86.290 70.895 1.00 34.64 166 ALA A CA 1
ATOM 706 C C . ALA A 1 97 ? 50.896 85.792 70.931 1.00 33.18 166 ALA A C 1
ATOM 707 O O . ALA A 1 97 ? 50.247 85.831 71.981 1.00 35.39 166 ALA A O 1
ATOM 709 N N . PHE A 1 98 ? 50.378 85.306 69.801 1.00 29.95 167 PHE A N 1
ATOM 710 C CA . PHE A 1 98 ? 49.029 84.744 69.804 1.00 30.49 167 PHE A CA 1
ATOM 711 C C . PHE A 1 98 ? 48.970 83.429 70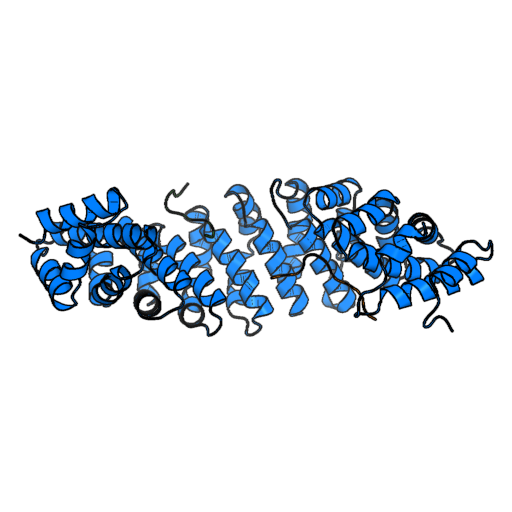.578 1.00 35.91 167 PHE A C 1
ATOM 712 O O . PHE A 1 98 ? 48.009 83.181 71.316 1.00 40.01 167 PHE A O 1
ATOM 720 N N . ILE A 1 99 ? 49.985 82.575 70.431 1.00 32.46 168 ILE A N 1
ATOM 721 C CA . ILE A 1 99 ? 49.987 81.305 71.154 1.00 30.10 168 ILE A CA 1
ATOM 722 C C . ILE A 1 99 ? 49.996 81.553 72.654 1.00 33.99 168 ILE A C 1
ATOM 723 O O . ILE A 1 99 ? 49.346 80.831 73.423 1.00 35.61 168 ILE A O 1
ATOM 728 N N . SER A 1 100 ? 50.715 82.589 73.093 1.00 31.38 169 SER A N 1
ATOM 729 C CA . SER A 1 100 ? 50.705 82.952 74.506 1.00 37.90 169 SER A CA 1
ATOM 730 C C . SER A 1 100 ? 49.321 83.390 74.962 1.00 36.25 169 SER A C 1
ATOM 731 O O . SER A 1 100 ? 48.977 83.232 76.138 1.00 46.30 169 SER A O 1
ATOM 734 N N . LEU A 1 101 ? 48.512 83.933 74.054 1.00 32.85 170 LEU A N 1
ATOM 735 C CA . LEU A 1 101 ? 47.175 84.381 74.422 1.00 39.06 170 LEU A CA 1
ATOM 736 C C . LEU A 1 101 ? 46.173 83.237 74.515 1.00 35.65 170 LEU A C 1
ATOM 737 O O . LEU A 1 101 ? 45.097 83.425 75.091 1.00 37.45 170 LEU A O 1
ATOM 742 N N . LEU A 1 102 ? 46.503 82.061 73.970 1.00 35.23 171 LEU A N 1
ATOM 743 C CA . LEU A 1 102 ? 45.589 80.924 74.051 1.00 42.71 171 LEU A CA 1
ATOM 744 C C . LEU A 1 102 ? 45.218 80.599 75.491 1.00 51.66 171 LEU A C 1
ATOM 745 O O . LEU A 1 102 ? 44.082 80.191 75.762 1.00 53.97 171 LEU A O 1
ATOM 750 N N . ALA A 1 103 ? 46.148 80.788 76.425 1.00 53.22 172 ALA A N 1
ATOM 751 C CA . ALA A 1 103 ? 45.912 80.505 77.833 1.00 53.93 172 ALA A CA 1
ATOM 752 C C . ALA A 1 103 ? 45.376 81.708 78.600 1.00 51.25 172 ALA A C 1
ATOM 753 O O . ALA A 1 103 ? 45.386 81.690 79.835 1.00 54.85 172 ALA A O 1
ATOM 755 N N . SER A 1 104 ? 44.913 82.743 77.906 1.00 46.68 173 SER A N 1
ATOM 756 C CA . SER A 1 104 ? 44.356 83.902 78.588 1.00 43.95 173 SER A CA 1
ATOM 757 C C . SER A 1 104 ? 43.160 83.482 79.440 1.00 49.89 173 SER A C 1
ATOM 758 O O . SER A 1 104 ? 42.400 82.588 79.046 1.00 46.83 173 SER A O 1
ATOM 761 N N . PRO A 1 105 ? 42.975 84.082 80.620 1.00 47.89 174 PRO A N 1
ATOM 762 C CA . PRO A 1 105 ? 41.755 83.813 81.394 1.00 48.98 174 PRO A CA 1
ATOM 763 C C . PRO A 1 105 ? 40.517 84.459 80.800 1.00 49.06 174 PRO A C 1
ATOM 764 O O . PRO A 1 105 ? 39.406 84.160 81.255 1.00 54.46 174 PRO A O 1
ATOM 768 N N . HIS A 1 106 ? 40.675 85.333 79.808 1.00 45.46 175 HIS A N 1
ATOM 769 C CA . HIS A 1 106 ? 39.554 85.967 79.125 1.00 48.36 175 HIS A CA 1
ATOM 770 C C . HIS A 1 106 ? 39.225 85.136 77.893 1.00 52.17 175 HIS A C 1
ATOM 771 O O . HIS A 1 106 ? 39.998 85.111 76.928 1.00 43.79 175 HIS A O 1
ATOM 778 N N . ALA A 1 107 ? 38.083 84.441 77.939 1.00 48.11 176 ALA A N 1
ATOM 779 C CA . ALA A 1 107 ? 37.712 83.532 76.857 1.00 39.85 176 ALA A CA 1
ATOM 780 C C . ALA A 1 107 ? 37.665 84.249 75.514 1.00 39.50 176 ALA A C 1
ATOM 781 O O . ALA A 1 107 ? 38.085 83.692 74.491 1.00 44.19 176 ALA A O 1
ATOM 783 N N . HIS A 1 108 ? 37.168 85.490 75.494 1.00 37.24 177 HIS A N 1
ATOM 784 C CA . HIS A 1 108 ? 37.057 86.207 74.227 1.00 40.55 177 HIS A CA 1
ATOM 785 C C . HIS A 1 108 ? 38.425 86.555 73.650 1.00 37.98 177 HIS A C 1
ATOM 786 O O . HIS A 1 108 ? 38.560 86.695 72.430 1.00 38.64 177 HIS A O 1
ATOM 793 N N . ILE A 1 109 ? 39.446 86.689 74.498 1.00 37.64 178 ILE A N 1
ATOM 794 C CA . ILE A 1 109 ? 40.788 86.973 73.999 1.00 35.70 178 ILE A CA 1
ATOM 795 C C . ILE A 1 109 ? 41.451 85.703 73.482 1.00 39.59 178 ILE A C 1
ATOM 796 O O . ILE A 1 109 ? 42.078 85.707 72.416 1.00 34.32 178 ILE A O 1
ATOM 801 N N . SER A 1 110 ? 41.333 84.598 74.221 1.00 35.61 179 SER A N 1
ATOM 802 C CA . SER A 1 110 ? 41.892 83.344 73.724 1.00 42.10 179 SER A CA 1
ATOM 803 C C . SER A 1 110 ? 41.180 82.899 72.451 1.00 38.21 179 SER A C 1
ATOM 804 O O . SER A 1 110 ? 41.822 82.402 71.517 1.00 30.71 179 SER A O 1
ATOM 807 N N . GLU A 1 111 ? 39.858 83.102 72.381 1.00 35.38 180 GLU A N 1
ATOM 808 C CA . GLU A 1 111 ? 39.126 82.807 71.149 1.00 39.93 180 GLU A CA 1
ATOM 809 C C . GLU A 1 111 ? 39.646 83.630 69.977 1.00 36.96 180 GLU A C 1
ATOM 810 O O . GLU A 1 111 ? 39.787 83.116 68.860 1.00 38.52 180 GLU A O 1
ATOM 816 N N . GLN A 1 112 ? 39.924 84.916 70.202 1.00 39.24 181 GLN A N 1
ATOM 817 C CA . GLN A 1 112 ? 40.470 85.735 69.125 1.00 35.46 181 GLN A CA 1
ATOM 818 C C . GLN A 1 112 ? 41.872 85.285 68.733 1.00 32.59 181 GLN A C 1
ATOM 819 O O . GLN A 1 112 ? 42.250 85.378 67.558 1.00 26.99 181 GLN A O 1
ATOM 825 N N . ALA A 1 113 ? 42.659 84.800 69.692 1.00 30.38 182 ALA A N 1
ATOM 826 C CA . ALA A 1 113 ? 43.960 84.239 69.344 1.00 34.77 182 ALA A CA 1
ATOM 827 C C . ALA A 1 113 ? 43.799 82.959 68.531 1.00 32.41 182 ALA A C 1
ATOM 828 O O . ALA A 1 113 ? 44.560 82.721 67.584 1.00 31.77 182 ALA A O 1
ATOM 830 N N . VAL A 1 114 ? 42.808 82.130 68.878 1.00 30.96 183 VAL A N 1
ATOM 831 C CA . VAL A 1 114 ? 42.485 80.960 68.057 1.00 30.36 183 VAL A CA 1
ATOM 832 C C . VAL A 1 114 ? 42.193 81.385 66.623 1.00 33.71 183 VAL A C 1
ATOM 833 O O . VAL A 1 114 ? 42.730 80.820 65.662 1.00 34.72 183 VAL A O 1
ATOM 837 N N . TRP A 1 115 ? 41.333 82.392 66.467 1.00 35.71 184 TRP A N 1
ATOM 838 C CA . TRP A 1 115 ? 40.950 82.879 65.146 1.00 32.21 184 TRP A CA 1
ATOM 839 C C . TRP A 1 115 ? 42.167 83.350 64.352 1.00 30.04 184 TRP A C 1
ATOM 840 O O . TRP A 1 115 ? 42.346 82.983 63.184 1.00 31.88 184 TRP A O 1
ATOM 851 N N . ALA A 1 116 ? 43.018 84.164 64.975 1.00 30.31 185 ALA A N 1
ATOM 852 C CA . ALA A 1 116 ? 44.169 84.714 64.268 1.00 31.85 185 ALA A CA 1
ATOM 853 C C . ALA A 1 116 ? 45.098 83.610 63.780 1.00 31.83 185 ALA A C 1
ATOM 854 O O . ALA A 1 116 ? 45.566 83.638 62.635 1.00 31.98 185 ALA A O 1
ATOM 856 N N . LEU A 1 117 ? 45.382 82.629 64.642 1.00 29.53 186 LEU A N 1
ATOM 857 C CA . LEU A 1 117 ? 46.241 81.515 64.242 1.00 31.76 186 LEU A CA 1
ATOM 858 C C . LEU A 1 117 ? 45.601 80.700 63.126 1.00 29.61 186 LEU A C 1
ATOM 859 O O . LEU A 1 117 ? 46.299 80.189 62.242 1.00 28.83 186 LEU A O 1
ATOM 864 N N . GLY A 1 118 ? 44.273 80.572 63.146 1.00 31.36 187 GLY A N 1
ATOM 865 C CA . GLY A 1 118 ? 43.590 79.909 62.047 1.00 28.24 187 GLY A CA 1
ATOM 866 C C . GLY A 1 118 ? 43.843 80.587 60.714 1.00 35.35 187 GLY A C 1
ATOM 867 O O . GLY A 1 118 ? 44.088 79.918 59.706 1.00 31.06 187 GLY A O 1
ATOM 868 N N . ASN A 1 119 ? 43.811 81.928 60.698 1.00 34.08 188 ASN A N 1
ATOM 869 C CA . ASN A 1 119 ? 44.081 82.677 59.471 1.00 35.22 188 ASN A CA 1
ATOM 870 C C . ASN A 1 119 ? 45.534 82.533 59.041 1.00 25.07 188 ASN A C 1
ATOM 871 O O . ASN A 1 119 ? 45.826 82.409 57.847 1.00 28.69 188 ASN A O 1
ATOM 876 N N . ILE A 1 120 ? 46.462 82.583 59.997 1.00 28.16 189 ILE A N 1
ATOM 877 C CA . ILE A 1 120 ? 47.875 82.419 59.668 1.00 29.83 189 ILE A CA 1
ATOM 878 C C . ILE A 1 120 ? 48.132 81.015 59.136 1.00 30.89 189 ILE A C 1
ATOM 879 O O . ILE A 1 120 ? 48.726 80.838 58.066 1.00 32.23 189 ILE A O 1
ATOM 884 N N . ALA A 1 121 ? 47.666 79.996 59.863 1.00 29.75 190 ALA A N 1
ATOM 885 C CA . ALA A 1 121 ? 47.846 78.622 59.401 1.00 31.49 190 ALA A CA 1
ATOM 886 C C . ALA A 1 121 ? 47.160 78.399 58.061 1.00 32.08 190 ALA A C 1
ATOM 887 O O . ALA A 1 121 ? 47.682 77.684 57.197 1.00 34.04 190 ALA A O 1
ATOM 889 N N . GLY A 1 122 ? 45.999 79.022 57.857 1.00 31.37 191 GLY A N 1
ATOM 890 C CA . GLY A 1 122 ? 45.262 78.832 56.621 1.00 29.20 191 GLY A CA 1
ATOM 891 C C . GLY A 1 122 ? 45.927 79.409 55.391 1.00 34.93 191 GLY A C 1
ATOM 892 O O . GLY A 1 122 ? 45.464 79.139 54.278 1.00 35.50 191 GLY A O 1
ATOM 893 N N . ASP A 1 123 ? 46.993 80.192 55.559 1.00 33.35 192 ASP A N 1
ATOM 894 C CA . ASP A 1 123 ? 47.648 80.785 54.398 1.00 29.57 192 ASP A CA 1
ATOM 895 C C . ASP A 1 123 ? 48.281 79.724 53.507 1.00 28.29 192 ASP A C 1
ATOM 896 O O . ASP A 1 123 ? 48.261 79.848 52.278 1.00 33.15 192 ASP A O 1
ATOM 901 N N . GLY A 1 124 ? 48.861 78.689 54.101 1.00 32.35 193 GLY A N 1
ATOM 902 C CA . GLY A 1 124 ? 49.603 77.709 53.331 1.00 28.59 193 GLY A CA 1
ATOM 903 C C . GLY A 1 124 ? 50.405 76.815 54.249 1.00 33.87 193 GLY A C 1
ATOM 904 O O . GLY A 1 124 ? 50.473 77.025 55.465 1.00 32.92 193 GLY A O 1
ATOM 905 N N . SER A 1 125 ? 51.027 75.803 53.638 1.00 29.51 194 SER A N 1
ATOM 906 C CA . SER A 1 125 ? 51.698 74.771 54.423 1.00 33.54 194 SER A CA 1
ATOM 907 C C . SER A 1 125 ? 52.897 75.319 55.190 1.00 34.29 194 SER A C 1
ATOM 908 O O . SER A 1 125 ? 53.197 74.828 56.287 1.00 36.38 194 SER A O 1
ATOM 911 N N . ALA A 1 126 ? 53.578 76.337 54.652 1.00 30.21 195 ALA A N 1
ATOM 912 C CA . ALA A 1 126 ? 54.735 76.901 55.343 1.00 34.69 195 ALA A CA 1
ATOM 913 C C . ALA A 1 126 ? 54.321 77.600 56.633 1.00 33.47 195 ALA A C 1
ATOM 914 O O . ALA A 1 126 ? 54.884 77.334 57.700 1.00 36.30 195 ALA A O 1
ATOM 916 N N . PHE A 1 127 ? 53.344 78.510 56.556 1.00 31.98 196 PHE A N 1
ATOM 917 C CA . PHE A 1 127 ? 52.873 79.165 57.775 1.00 29.73 196 PHE A CA 1
ATOM 918 C C . PHE A 1 127 ? 52.155 78.182 58.693 1.00 30.61 196 PHE A C 1
ATOM 919 O O . PHE A 1 127 ? 52.228 78.316 59.919 1.00 31.66 196 PHE A O 1
ATOM 927 N N . ARG A 1 128 ? 51.461 77.195 58.120 1.00 29.08 197 ARG A N 1
ATOM 928 C CA . ARG A 1 128 ? 50.872 76.133 58.929 1.00 28.64 197 ARG A CA 1
ATOM 929 C C . ARG A 1 128 ? 51.942 75.421 59.745 1.00 32.72 197 ARG A C 1
ATOM 930 O O . ARG A 1 128 ? 51.809 75.257 60.965 1.00 28.14 197 ARG A O 1
ATOM 938 N N . ASP A 1 129 ? 53.022 74.998 59.085 1.00 30.62 198 ASP A N 1
ATOM 939 C CA . ASP A 1 129 ? 54.080 74.283 59.791 1.00 31.26 198 ASP A CA 1
ATOM 940 C C . ASP A 1 129 ? 54.841 75.203 60.730 1.00 31.89 198 ASP A C 1
ATOM 941 O O . ASP A 1 129 ? 55.362 74.746 61.753 1.00 33.84 198 ASP A O 1
ATOM 946 N N . LEU A 1 130 ? 54.910 76.499 60.410 1.00 30.31 199 LEU A N 1
ATOM 947 C CA . LEU A 1 130 ? 55.569 77.441 61.311 1.00 33.19 199 LEU A CA 1
ATOM 948 C C . LEU A 1 130 ? 54.748 77.643 62.579 1.00 32.77 199 LEU A C 1
ATOM 949 O O . LEU A 1 130 ? 55.305 77.740 63.680 1.00 32.16 199 LEU A O 1
ATOM 954 N N . VAL A 1 131 ? 53.422 77.711 62.442 1.00 28.99 200 VAL A N 1
ATOM 955 C CA . VAL A 1 131 ? 52.552 77.754 63.614 1.00 36.60 200 VAL A CA 1
ATOM 956 C C . VAL A 1 131 ? 52.750 76.504 64.465 1.00 34.44 200 VAL A C 1
ATOM 957 O O . VAL A 1 131 ? 52.811 76.575 65.699 1.00 32.01 200 VAL A O 1
ATOM 961 N N . ILE A 1 132 ? 52.890 75.346 63.817 1.00 35.14 201 ILE A N 1
ATOM 962 C CA . ILE A 1 132 ? 53.096 74.097 64.544 1.00 27.93 201 ILE A CA 1
ATOM 963 C C . ILE A 1 132 ? 54.435 74.111 65.276 1.00 34.26 201 ILE A C 1
ATOM 964 O O . ILE A 1 132 ? 54.535 73.648 66.419 1.00 36.74 201 ILE A O 1
ATOM 969 N N . LYS A 1 133 ? 55.481 74.652 64.641 1.00 33.43 202 LYS A N 1
ATOM 970 C CA . LYS A 1 133 ? 56.804 74.667 65.266 1.00 34.90 202 LYS A CA 1
ATOM 971 C C . LYS A 1 133 ? 56.856 75.593 66.479 1.00 37.14 202 LYS A C 1
ATOM 972 O O . LYS A 1 133 ? 57.632 75.349 67.412 1.00 37.36 202 LYS A O 1
ATOM 978 N N . HIS A 1 134 ? 56.063 76.664 66.480 1.00 29.98 203 HIS A N 1
ATOM 979 C CA . HIS A 1 134 ? 55.980 77.535 67.648 1.00 36.21 203 HIS A CA 1
ATOM 980 C C . HIS A 1 134 ? 55.179 76.916 68.793 1.00 34.36 203 HIS A C 1
ATOM 981 O O . HIS A 1 134 ? 55.067 77.542 69.852 1.00 39.60 203 HIS A O 1
ATOM 988 N N . GLY A 1 135 ? 54.611 75.728 68.605 1.00 32.84 204 GLY A N 1
ATOM 989 C CA . GLY A 1 135 ? 53.959 75.023 69.688 1.00 32.83 204 GLY A CA 1
ATOM 990 C C . GLY A 1 135 ? 52.480 75.289 69.859 1.00 37.30 204 GLY A C 1
ATOM 991 O O . GLY A 1 135 ? 51.985 75.232 70.989 1.00 42.77 204 GLY A O 1
ATOM 992 N N . ALA A 1 136 ? 51.746 75.557 68.776 1.00 28.85 205 ALA A N 1
ATOM 993 C CA . ALA A 1 136 ? 50.338 75.929 68.914 1.00 28.82 205 ALA A CA 1
ATOM 994 C C . ALA A 1 136 ? 49.449 74.749 69.291 1.00 32.10 205 ALA A C 1
ATOM 995 O O . ALA A 1 136 ? 48.413 74.946 69.933 1.00 39.45 205 ALA A O 1
ATOM 997 N N . ILE A 1 137 ? 49.822 73.527 68.906 1.00 36.37 206 ILE A N 1
ATOM 998 C CA . ILE A 1 137 ? 48.887 72.405 68.992 1.00 34.23 206 ILE A CA 1
ATOM 999 C C . ILE A 1 137 ? 48.529 72.098 70.444 1.00 38.16 206 ILE A C 1
ATOM 1000 O O . ILE A 1 137 ? 47.347 71.989 70.790 1.00 40.64 206 ILE A O 1
ATOM 1005 N N . ASP A 1 138 ? 49.536 71.968 71.316 1.00 35.69 207 ASP A N 1
ATOM 1006 C CA . ASP A 1 138 ? 49.264 71.625 72.714 1.00 39.52 207 ASP A CA 1
ATOM 1007 C C . ASP A 1 138 ? 48.298 72.594 73.390 1.00 42.22 207 ASP A C 1
ATOM 1008 O O . ASP A 1 138 ? 47.292 72.126 73.956 1.00 39.60 207 ASP A O 1
ATOM 1013 N N . PRO A 1 139 ? 48.524 73.917 73.391 1.00 37.10 208 PRO A N 1
ATOM 1014 C CA . PRO A 1 139 ? 47.532 74.808 74.021 1.00 39.81 208 PRO A CA 1
ATOM 1015 C C . PRO A 1 139 ? 46.179 74.809 73.325 1.00 39.80 208 PRO A C 1
ATOM 1016 O O . PRO A 1 139 ? 45.163 75.033 73.993 1.00 41.01 208 PRO A O 1
ATOM 1020 N N . LEU A 1 140 ? 46.127 74.576 72.011 1.00 37.54 209 LEU A N 1
ATOM 1021 C CA . LEU A 1 140 ? 44.838 74.489 71.329 1.00 36.12 209 LEU A CA 1
ATOM 1022 C C . LEU A 1 140 ? 44.049 73.285 71.824 1.00 39.72 209 LEU A C 1
ATOM 1023 O O . LEU A 1 140 ? 42.877 73.409 72.204 1.00 36.90 209 LEU A O 1
ATOM 1028 N N . LEU A 1 141 ? 44.689 72.111 71.852 1.00 35.24 210 LEU A N 1
ATOM 1029 C CA . LEU A 1 141 ? 44.004 70.902 72.291 1.00 36.60 210 LEU A CA 1
ATOM 1030 C C . LEU A 1 141 ? 43.625 70.973 73.762 1.00 36.49 210 LEU A C 1
ATOM 1031 O O . LEU A 1 141 ? 42.611 70.394 74.167 1.00 40.23 210 LEU A O 1
ATOM 1036 N N . ALA A 1 142 ? 44.417 71.677 74.576 1.00 41.50 211 ALA A N 1
ATOM 1037 C CA . ALA A 1 142 ? 44.077 71.821 75.988 1.00 37.47 211 ALA A CA 1
ATOM 1038 C C . ALA A 1 142 ? 42.790 72.612 76.177 1.00 42.92 211 ALA A C 1
ATOM 1039 O O . ALA A 1 142 ? 42.076 72.408 77.165 1.00 46.46 211 ALA A O 1
ATOM 1041 N N . LEU A 1 143 ? 42.477 73.520 75.250 1.00 41.49 212 LEU A N 1
ATOM 1042 C CA . LEU A 1 143 ? 41.205 74.228 75.312 1.00 37.36 212 LEU A CA 1
ATOM 1043 C C . LEU A 1 143 ? 40.019 73.296 75.102 1.00 43.13 212 LEU A C 1
ATOM 1044 O O . LEU A 1 143 ? 38.913 73.612 75.552 1.00 46.98 212 LEU A O 1
ATOM 1049 N N . LEU A 1 144 ? 40.221 72.159 74.438 1.00 38.57 213 LEU A N 1
ATOM 1050 C CA . LEU A 1 144 ? 39.159 71.197 74.180 1.00 41.03 213 LEU A CA 1
ATOM 1051 C C . LEU A 1 144 ? 39.203 70.002 75.121 1.00 44.28 213 LEU A C 1
ATOM 1052 O O . LEU A 1 144 ? 38.427 69.057 74.941 1.00 45.60 213 LEU A O 1
ATOM 1057 N N . ALA A 1 145 ? 40.085 70.023 76.122 1.00 43.13 214 ALA A N 1
ATOM 1058 C CA . ALA A 1 145 ? 40.221 68.909 77.063 1.00 46.61 214 ALA A CA 1
ATOM 1059 C C . ALA A 1 145 ? 39.175 69.050 78.171 1.00 43.43 214 ALA A C 1
ATOM 1060 O O . ALA A 1 145 ? 39.461 69.399 79.318 1.00 44.86 214 ALA A O 1
ATOM 1062 N N . VAL A 1 146 ? 37.928 68.776 77.800 1.00 48.93 215 VAL A N 1
ATOM 1063 C CA . VAL A 1 146 ? 36.809 68.862 78.736 1.00 41.87 215 VAL A CA 1
ATOM 1064 C C . VAL A 1 146 ? 36.000 67.573 78.651 1.00 42.74 215 VAL A C 1
ATOM 1065 O O . VAL A 1 146 ? 35.998 66.913 77.601 1.00 43.06 215 VAL A O 1
ATOM 1069 N N . PRO A 1 147 ? 35.300 67.178 79.719 1.00 36.48 216 PRO A N 1
ATOM 1070 C CA . PRO A 1 147 ? 34.498 65.945 79.650 1.00 40.83 216 PRO A CA 1
ATOM 1071 C C . PRO A 1 147 ? 33.398 65.997 78.607 1.00 42.33 216 PRO A C 1
ATOM 1072 O O . PRO A 1 147 ? 33.094 64.970 77.989 1.00 44.86 216 PRO A O 1
ATOM 1076 N N . ASP A 1 148 ? 32.793 67.161 78.384 1.00 37.49 217 ASP A N 1
ATOM 1077 C CA . ASP A 1 148 ? 31.679 67.294 77.452 1.00 36.85 217 ASP A CA 1
ATOM 1078 C C . ASP A 1 148 ? 31.854 68.588 76.677 1.00 43.46 217 ASP A C 1
ATOM 1079 O O . ASP A 1 148 ? 31.847 69.671 77.272 1.00 42.36 217 ASP A O 1
ATOM 1084 N N . LEU A 1 149 ? 32.005 68.473 75.352 1.00 41.72 218 LEU A N 1
ATOM 1085 C CA . LEU A 1 149 ? 32.209 69.653 74.515 1.00 44.35 218 LEU A CA 1
ATOM 1086 C C . LEU A 1 149 ? 31.041 70.623 74.616 1.00 47.87 218 LEU A C 1
ATOM 1087 O O . LEU A 1 149 ? 31.209 71.823 74.372 1.00 38.37 218 LEU A O 1
ATOM 1092 N N . SER A 1 150 ? 29.854 70.123 74.975 1.00 43.24 219 SER A N 1
ATOM 1093 C CA . SER A 1 150 ? 28.657 70.956 75.011 1.00 47.68 219 SER A CA 1
ATOM 1094 C C . SER A 1 150 ? 28.737 72.061 76.055 1.00 49.69 219 SER A C 1
ATOM 1095 O O . SER A 1 150 ? 27.960 73.019 75.980 1.00 56.04 219 SER A O 1
ATOM 1098 N N . THR A 1 151 ? 29.644 71.956 77.029 1.00 40.02 220 THR A N 1
ATOM 1099 C CA . THR A 1 151 ? 29.785 73.014 78.022 1.00 46.79 220 THR A CA 1
ATOM 1100 C C . THR A 1 151 ? 30.559 74.209 77.488 1.00 54.68 220 THR A C 1
ATOM 1101 O O . THR A 1 151 ? 30.522 75.281 78.103 1.00 58.24 220 THR A O 1
ATOM 1105 N N . LEU A 1 152 ? 31.256 74.051 76.371 1.00 49.30 221 LEU A N 1
ATOM 1106 C CA . LEU A 1 152 ? 31.969 75.161 75.762 1.00 47.03 221 LEU A CA 1
ATOM 1107 C C . LEU A 1 152 ? 31.008 76.025 74.958 1.00 43.58 221 LEU A C 1
ATOM 1108 O O . LEU A 1 152 ? 30.029 75.536 74.389 1.00 43.18 221 LEU A O 1
ATOM 1113 N N . ALA A 1 153 ? 31.291 77.324 74.928 1.00 43.64 222 ALA A N 1
ATOM 1114 C CA . ALA A 1 153 ? 30.521 78.239 74.100 1.00 41.61 222 ALA A CA 1
ATOM 1115 C C . ALA A 1 153 ? 30.611 77.831 72.636 1.00 42.77 222 ALA A C 1
ATOM 1116 O O . ALA A 1 153 ? 31.681 77.460 72.138 1.00 43.14 222 ALA A O 1
ATOM 1118 N N . CYS A 1 154 ? 29.469 77.913 71.947 1.00 41.26 223 CYS A N 1
ATOM 1119 C CA . CYS A 1 154 ? 29.360 77.373 70.594 1.00 42.41 223 CYS A CA 1
ATOM 1120 C C . CYS A 1 154 ? 30.267 78.121 69.620 1.00 42.50 223 CYS A C 1
ATOM 1121 O O . CYS A 1 154 ? 30.959 77.505 68.800 1.00 39.34 223 CYS A O 1
ATOM 1124 N N . GLY A 1 155 ? 30.281 79.452 69.698 1.00 43.91 224 GLY A N 1
ATOM 1125 C CA . GLY A 1 155 ? 31.188 80.210 68.852 1.00 39.28 224 GLY A CA 1
ATOM 1126 C C . GLY A 1 155 ? 32.645 79.860 69.098 1.00 38.92 224 GLY A C 1
ATOM 1127 O O . GLY A 1 155 ? 33.431 79.726 68.157 1.00 36.89 224 GLY A O 1
ATOM 1128 N N . TYR A 1 156 ? 33.021 79.711 70.368 1.00 32.16 225 TYR A N 1
ATOM 1129 C CA . TYR A 1 156 ? 34.378 79.312 70.731 1.00 28.57 225 TYR A CA 1
ATOM 1130 C C . TYR A 1 156 ? 34.734 77.947 70.143 1.00 32.68 225 TYR A C 1
ATOM 1131 O O . TYR A 1 156 ? 35.814 77.762 69.569 1.00 33.80 225 TYR A O 1
ATOM 1140 N N . LEU A 1 157 ? 33.833 76.972 70.286 1.00 34.21 226 LEU A N 1
ATOM 1141 C CA . LEU A 1 157 ? 34.094 75.622 69.791 1.00 34.39 226 LEU A CA 1
ATOM 1142 C C . LEU A 1 157 ? 34.203 75.594 68.269 1.00 37.40 226 LEU A C 1
ATOM 1143 O O . LEU A 1 157 ? 35.026 74.857 67.712 1.00 32.49 226 LEU A O 1
ATOM 1148 N N . ARG A 1 158 ? 33.381 76.390 67.580 1.00 30.57 227 ARG A N 1
ATOM 1149 C CA . ARG A 1 158 ? 33.463 76.466 66.124 1.00 31.14 227 ARG A CA 1
ATOM 1150 C C . ARG A 1 158 ? 34.803 77.023 65.664 1.00 34.90 227 ARG A C 1
ATOM 1151 O O . ARG A 1 158 ? 35.388 76.527 64.694 1.00 38.09 227 ARG A O 1
ATOM 1159 N N . ASN A 1 159 ? 35.295 78.070 66.331 1.00 32.93 228 ASN A N 1
ATOM 1160 C CA . ASN A 1 159 ? 36.581 78.643 65.948 1.00 31.60 228 ASN A CA 1
ATOM 1161 C C . ASN A 1 159 ? 37.719 77.667 66.208 1.00 30.89 228 ASN A C 1
ATOM 1162 O O . ASN A 1 159 ? 38.629 77.532 65.381 1.00 33.00 228 ASN A O 1
ATOM 1167 N N . LEU A 1 160 ? 37.679 76.964 67.341 1.00 33.92 229 LEU A N 1
ATOM 1168 C CA . LEU A 1 160 ? 38.691 75.950 67.614 1.00 34.33 229 LEU A CA 1
ATOM 1169 C C . LEU A 1 160 ? 38.677 74.861 66.548 1.00 36.58 229 LEU A C 1
ATOM 1170 O O . LEU A 1 160 ? 39.731 74.449 66.050 1.00 32.98 229 LEU A O 1
ATOM 1175 N N . THR A 1 161 ? 37.482 74.388 66.180 1.00 35.51 230 THR A N 1
ATOM 1176 C CA . THR A 1 161 ? 37.374 73.351 65.158 1.00 35.71 230 THR A CA 1
ATOM 1177 C C . THR A 1 161 ? 37.928 73.833 63.825 1.00 35.05 230 THR A C 1
ATOM 1178 O O . THR A 1 161 ? 38.698 73.126 63.167 1.00 33.38 230 THR A O 1
ATOM 1182 N N . TRP A 1 162 ? 37.544 75.043 63.411 1.00 32.37 231 TRP A N 1
ATOM 1183 C CA . TRP A 1 162 ? 38.010 75.563 62.132 1.00 32.55 231 TRP A CA 1
ATOM 1184 C C . TRP A 1 162 ? 39.527 75.739 62.119 1.00 35.68 231 TRP A C 1
ATOM 1185 O O . TRP A 1 162 ? 40.190 75.394 61.133 1.00 32.01 231 TRP A O 1
ATOM 1196 N N . THR A 1 163 ? 40.098 76.273 63.201 1.00 35.90 232 THR A N 1
ATOM 1197 C CA . THR A 1 163 ? 41.548 76.441 63.238 1.00 33.19 232 THR A CA 1
ATOM 1198 C C . THR A 1 163 ? 42.259 75.091 63.217 1.00 29.18 232 THR A C 1
ATOM 1199 O O . THR A 1 163 ? 43.266 74.927 62.518 1.00 27.50 232 THR A O 1
ATOM 1203 N N . LEU A 1 164 ? 41.744 74.104 63.952 1.00 31.04 233 LEU A N 1
ATOM 1204 C CA . LEU A 1 164 ? 42.344 72.773 63.900 1.00 31.53 233 LEU A CA 1
ATOM 1205 C C . LEU A 1 164 ? 42.339 72.215 62.482 1.00 32.12 233 LEU A C 1
ATOM 1206 O O . LEU A 1 164 ? 43.301 71.553 62.069 1.00 32.30 233 LEU A O 1
ATOM 1211 N N . SER A 1 165 ? 41.274 72.489 61.713 1.00 28.59 234 SER A N 1
ATOM 1212 C CA . SER A 1 165 ? 41.190 71.947 60.360 1.00 33.03 234 SER A CA 1
ATOM 1213 C C . SER A 1 165 ? 42.154 72.646 59.412 1.00 34.79 234 SER A C 1
ATOM 1214 O O . SER A 1 165 ? 42.542 72.069 58.397 1.00 34.38 234 SER A O 1
ATOM 1217 N N . ASN A 1 166 ? 42.547 73.879 59.718 1.00 36.70 235 ASN A N 1
ATOM 1218 C CA . ASN A 1 166 ? 43.588 74.528 58.926 1.00 30.57 235 ASN A CA 1
ATOM 1219 C C . ASN A 1 166 ? 44.961 73.941 59.220 1.00 28.67 235 ASN A C 1
ATOM 1220 O O . ASN A 1 166 ? 45.841 73.966 58.353 1.00 35.42 235 ASN A O 1
ATOM 1225 N N . LEU A 1 167 ? 45.171 73.421 60.434 1.00 29.57 236 LEU A N 1
ATOM 1226 C CA . LEU A 1 167 ? 46.411 72.699 60.705 1.00 31.87 236 LEU A CA 1
ATOM 1227 C C . LEU A 1 167 ? 46.442 71.353 59.999 1.00 31.25 236 LEU A C 1
ATOM 1228 O O . LEU A 1 167 ? 47.523 70.786 59.827 1.00 32.20 236 LEU A O 1
ATOM 1233 N N . CYS A 1 168 ? 45.279 70.831 59.594 1.00 31.05 237 CYS A N 1
ATOM 1234 C CA . CYS A 1 168 ? 45.179 69.599 58.818 1.00 32.25 237 CYS A CA 1
ATOM 1235 C C . CYS A 1 168 ? 45.225 69.847 57.320 1.00 36.37 237 CYS A C 1
ATOM 1236 O O . CYS A 1 168 ? 45.335 68.889 56.551 1.00 32.02 237 CYS A O 1
ATOM 1239 N N . ARG A 1 169 ? 45.156 71.103 56.900 1.00 34.30 238 ARG A N 1
ATOM 1240 C CA . ARG A 1 169 ? 44.933 71.458 55.510 1.00 30.07 238 ARG A CA 1
ATOM 1241 C C . ARG A 1 169 ? 46.245 71.618 54.750 1.00 30.75 238 ARG A C 1
ATOM 1242 O O . ARG A 1 169 ? 47.297 71.892 55.337 1.00 30.55 238 ARG A O 1
ATOM 1250 N N . ASN A 1 170 ? 46.164 71.403 53.432 1.00 29.69 239 ASN A N 1
ATOM 1251 C CA . ASN A 1 170 ? 47.199 71.707 52.447 1.00 32.74 239 ASN A CA 1
ATOM 1252 C C . ASN A 1 170 ? 48.212 70.582 52.297 1.00 41.70 239 ASN A C 1
ATOM 1253 O O . ASN A 1 170 ? 48.377 69.744 53.191 1.00 35.13 239 ASN A O 1
ATOM 1258 N N . LYS A 1 171 ? 48.889 70.563 51.148 1.00 44.89 240 LYS A N 1
ATOM 1259 C CA . LYS A 1 171 ? 49.850 69.524 50.805 1.00 51.52 240 LYS A CA 1
ATOM 1260 C C . LYS A 1 171 ? 51.145 70.154 50.312 1.00 51.41 240 LYS A C 1
ATOM 1261 O O . LYS A 1 171 ? 51.311 71.376 50.377 1.00 54.42 240 LYS A O 1
ATOM 1267 N N . ASN A 1 172 ? 52.058 69.325 49.810 1.00 50.78 241 ASN A N 1
ATOM 1268 C CA . ASN A 1 172 ? 53.392 69.725 49.370 1.00 50.72 241 ASN A CA 1
ATOM 1269 C C . ASN A 1 172 ? 54.044 70.720 50.344 1.00 51.03 241 ASN A C 1
ATOM 1270 O O . ASN A 1 172 ? 54.359 71.849 49.960 1.00 51.77 241 ASN A O 1
ATOM 1275 N N . PRO A 1 173 ? 54.281 70.313 51.601 1.00 48.33 242 PRO A N 1
ATOM 1276 C CA . PRO A 1 173 ? 54.002 68.970 52.111 1.00 42.68 242 PRO A CA 1
ATOM 1277 C C . PRO A 1 173 ? 52.701 68.884 52.909 1.00 42.31 242 PRO A C 1
ATOM 1278 O O . PRO A 1 173 ? 52.162 69.903 53.348 1.00 38.84 242 PRO A O 1
ATOM 1282 N N . ALA A 1 174 ? 52.210 67.657 53.087 1.00 37.51 243 ALA A N 1
ATOM 1283 C CA . ALA A 1 174 ? 51.133 67.406 54.029 1.00 39.52 243 ALA A CA 1
ATOM 1284 C C . ALA A 1 174 ? 51.607 67.760 55.439 1.00 28.63 243 ALA A C 1
ATOM 1285 O O . ALA A 1 174 ? 52.813 67.840 55.686 1.00 32.65 243 ALA A O 1
ATOM 1287 N N . PRO A 1 175 ? 50.689 67.971 56.384 1.00 32.88 244 PRO A N 1
ATOM 1288 C CA . PRO A 1 175 ? 51.107 68.322 57.753 1.00 34.06 244 PRO A CA 1
ATOM 1289 C C . PRO A 1 175 ? 52.005 67.248 58.341 1.00 40.15 244 PRO A C 1
ATOM 1290 O O . PRO A 1 175 ? 51.980 66.093 57.891 1.00 39.33 244 PRO A O 1
ATOM 1294 N N . PRO A 1 176 ? 52.823 67.588 59.336 1.00 39.31 245 PRO A N 1
ATOM 1295 C CA . PRO A 1 176 ? 53.731 66.585 59.910 1.00 36.80 245 PRO A CA 1
ATOM 1296 C C . PRO A 1 176 ? 52.962 65.428 60.531 1.00 42.19 245 PRO A C 1
ATOM 1297 O O . PRO A 1 176 ? 51.947 65.620 61.204 1.00 35.25 245 PRO A O 1
ATOM 1301 N N . LEU A 1 177 ? 53.463 64.215 60.285 1.00 41.92 246 LEU A N 1
ATOM 1302 C CA . LEU A 1 177 ? 52.790 63.005 60.748 1.00 38.00 246 LEU A CA 1
ATOM 1303 C C . LEU A 1 177 ? 52.482 63.071 62.240 1.00 37.98 246 LEU A C 1
ATOM 1304 O O . LEU A 1 177 ? 51.369 62.749 62.670 1.00 39.07 246 LEU A O 1
ATOM 1309 N N . ASP A 1 178 ? 53.453 63.511 63.046 1.00 34.65 247 ASP A N 1
ATOM 1310 C CA . ASP A 1 178 ? 53.237 63.545 64.490 1.00 41.00 247 ASP A CA 1
ATOM 1311 C C . ASP A 1 178 ? 52.205 64.595 64.883 1.00 40.28 247 ASP A C 1
ATOM 1312 O O . ASP A 1 178 ? 51.475 64.404 65.863 1.00 41.17 247 ASP A O 1
ATOM 1317 N N . ALA A 1 179 ? 52.127 65.704 64.143 1.00 34.73 248 ALA A N 1
ATOM 1318 C CA . ALA A 1 179 ? 51.077 66.682 64.403 1.00 34.37 248 ALA A CA 1
ATOM 1319 C C . ALA A 1 179 ? 49.704 66.087 64.128 1.00 33.20 248 ALA A C 1
ATOM 1320 O O . ALA A 1 179 ? 48.755 66.321 64.883 1.00 34.33 248 ALA A O 1
ATOM 1322 N N . VAL A 1 180 ? 49.583 65.311 63.048 1.00 33.00 249 VAL A N 1
ATOM 1323 C CA . VAL A 1 180 ? 48.303 64.694 62.709 1.00 36.83 249 VAL A CA 1
ATOM 1324 C C . VAL A 1 180 ? 47.904 63.679 63.770 1.00 37.00 249 VAL A C 1
ATOM 1325 O O . VAL A 1 180 ? 46.742 63.625 64.189 1.00 35.83 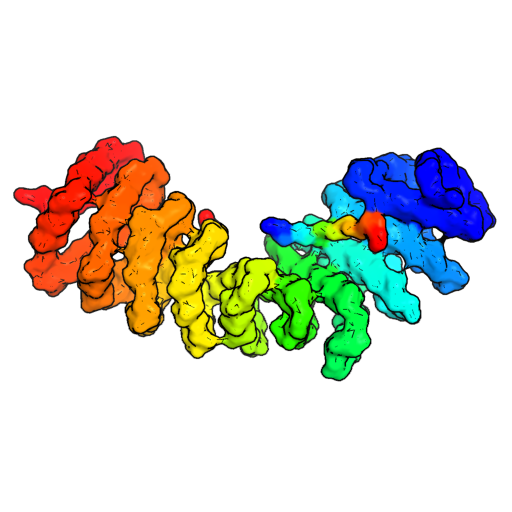249 VAL A O 1
ATOM 1329 N N . GLU A 1 181 ? 48.857 62.860 64.219 1.00 34.43 250 GLU A N 1
ATOM 1330 C CA . GLU A 1 181 ? 48.557 61.886 65.263 1.00 40.58 250 GLU A CA 1
ATOM 1331 C C . GLU A 1 181 ? 48.130 62.579 66.548 1.00 40.76 250 GLU A C 1
ATOM 1332 O O . GLU A 1 181 ? 47.258 62.083 67.272 1.00 44.01 250 GLU A O 1
ATOM 1338 N N . GLN A 1 182 ? 48.734 63.729 66.844 1.00 34.88 251 GLN A N 1
ATOM 1339 C CA . GLN A 1 182 ? 48.398 64.458 68.061 1.00 41.51 251 GLN A CA 1
ATOM 1340 C C . GLN A 1 182 ? 47.004 65.069 67.970 1.00 43.88 251 GLN A C 1
ATOM 1341 O O . GLN A 1 182 ? 46.279 65.130 68.969 1.00 45.34 251 GLN A O 1
ATOM 1347 N N . ILE A 1 183 ? 46.611 65.516 66.777 1.00 37.58 252 ILE A N 1
ATOM 1348 C CA . ILE A 1 183 ? 45.321 66.176 66.598 1.00 35.35 252 ILE A CA 1
ATOM 1349 C C . ILE A 1 183 ? 44.176 65.169 66.476 1.00 37.84 252 ILE A C 1
ATOM 1350 O O . ILE A 1 183 ? 43.051 65.452 66.906 1.00 39.72 252 ILE A O 1
ATOM 1355 N N . LEU A 1 184 ? 44.445 63.982 65.933 1.00 35.57 253 LEU A N 1
ATOM 1356 C CA . LEU A 1 184 ? 43.366 63.093 65.502 1.00 42.76 253 LEU A CA 1
ATOM 1357 C C . LEU A 1 184 ? 42.361 62.722 66.592 1.00 41.64 253 LEU A C 1
ATOM 1358 O O . LEU A 1 184 ? 41.151 62.780 66.308 1.00 37.81 253 LEU A O 1
ATOM 1363 N N . PRO A 1 185 ? 42.753 62.332 67.814 1.00 43.26 254 PRO A N 1
ATOM 1364 C CA . PRO A 1 185 ? 41.724 61.945 68.799 1.00 39.45 254 PRO A CA 1
ATOM 1365 C C . PRO A 1 185 ? 40.769 63.073 69.154 1.00 45.18 254 PRO A C 1
ATOM 1366 O O . PRO A 1 185 ? 39.579 62.813 69.379 1.00 41.09 254 PRO A O 1
ATOM 1370 N N . THR A 1 186 ? 41.255 64.318 69.219 1.00 43.00 255 THR A N 1
ATOM 1371 C CA . THR A 1 186 ? 40.360 65.450 69.444 1.00 35.14 255 THR A CA 1
ATOM 1372 C C . THR A 1 186 ? 39.439 65.650 68.250 1.00 42.90 255 THR A C 1
ATOM 1373 O O . THR A 1 186 ? 38.249 65.942 68.415 1.00 46.87 255 THR A O 1
ATOM 1377 N N . LEU A 1 187 ? 39.973 65.474 67.041 1.00 39.40 256 LEU A N 1
ATOM 1378 C CA . LEU A 1 187 ? 39.163 65.581 65.832 1.00 39.35 256 LEU A CA 1
ATOM 1379 C C . LEU A 1 187 ? 38.072 64.514 65.791 1.00 42.09 256 LEU A C 1
ATOM 1380 O O . LEU A 1 187 ? 36.935 64.796 65.395 1.00 40.30 256 LEU A O 1
ATOM 1385 N N . VAL A 1 188 ? 38.402 63.279 66.182 1.00 31.99 257 VAL A N 1
ATOM 1386 C CA . VAL A 1 188 ? 37.395 62.220 66.223 1.00 37.91 257 VAL A CA 1
ATOM 1387 C C . VAL A 1 188 ? 36.254 62.613 67.155 1.00 36.81 257 VAL A C 1
ATOM 1388 O O . VAL A 1 188 ? 35.076 62.393 66.851 1.00 42.48 257 VAL A O 1
ATOM 1392 N N . ARG A 1 189 ? 36.587 63.219 68.295 1.00 37.97 258 ARG A N 1
ATOM 1393 C CA . ARG A 1 189 ? 35.568 63.646 69.248 1.00 38.06 258 ARG A CA 1
ATOM 1394 C C . ARG A 1 189 ? 34.734 64.799 68.694 1.00 41.93 258 ARG A C 1
ATOM 1395 O O . ARG A 1 189 ? 33.510 64.833 68.880 1.00 41.89 258 ARG A O 1
ATOM 1403 N N . LEU A 1 190 ? 35.373 65.749 68.005 1.00 37.38 259 LEU A N 1
ATOM 1404 C CA . LEU A 1 190 ? 34.620 66.839 67.389 1.00 34.44 259 LEU A CA 1
ATOM 1405 C C . LEU A 1 190 ? 33.672 66.324 66.312 1.00 41.38 259 LEU A C 1
ATOM 1406 O O . LEU A 1 190 ? 32.580 66.876 66.131 1.00 41.58 259 LEU A O 1
ATOM 1411 N N . LEU A 1 191 ? 34.066 65.262 65.601 1.00 42.53 260 LEU A N 1
ATOM 1412 C CA . LEU A 1 191 ? 33.245 64.650 64.561 1.00 35.75 260 LEU A CA 1
ATOM 1413 C C . LEU A 1 191 ? 31.978 63.996 65.108 1.00 36.92 260 LEU A C 1
ATOM 1414 O O . LEU A 1 191 ? 31.098 63.625 64.320 1.00 36.84 260 LEU A O 1
ATOM 1419 N N . HIS A 1 192 ? 31.866 63.828 66.424 1.00 32.00 261 HIS A N 1
ATOM 1420 C CA . HIS A 1 192 ? 30.658 63.290 67.037 1.00 35.05 261 HIS A CA 1
ATOM 1421 C C . HIS A 1 192 ? 29.836 64.360 67.743 1.00 35.10 261 HIS A C 1
ATOM 1422 O O . HIS A 1 192 ? 28.810 64.037 68.347 1.00 40.60 261 HIS A O 1
ATOM 1429 N N . HIS A 1 193 ? 30.275 65.615 67.701 1.00 32.62 262 HIS A N 1
ATOM 1430 C CA . HIS A 1 193 ? 29.538 66.707 68.318 1.00 40.32 262 HIS A CA 1
ATOM 1431 C C . HIS A 1 193 ? 28.282 67.023 67.501 1.00 43.65 262 HIS A C 1
ATOM 1432 O O . HIS A 1 193 ? 28.171 66.676 66.324 1.00 55.96 262 HIS A O 1
ATOM 1439 N N . ASN A 1 194 ? 27.321 67.679 68.143 1.00 43.93 263 ASN A N 1
ATOM 1440 C CA . ASN A 1 194 ? 26.002 67.889 67.556 1.00 56.15 263 ASN A CA 1
ATOM 1441 C C . ASN A 1 194 ? 25.846 69.240 66.859 1.00 51.73 263 ASN A C 1
ATOM 1442 O O . ASN A 1 194 ? 24.740 69.566 66.416 1.00 70.42 263 ASN A O 1
ATOM 1447 N N . ASP A 1 195 ? 26.906 70.028 66.746 1.00 45.36 264 ASP A N 1
ATOM 1448 C CA . ASP A 1 195 ? 26.718 71.320 66.087 1.00 38.53 264 ASP A CA 1
ATOM 1449 C C . ASP A 1 195 ? 27.012 71.200 64.595 1.00 33.99 264 ASP A C 1
ATOM 1450 O O . ASP A 1 195 ? 28.069 70.680 64.219 1.00 38.18 264 ASP A O 1
ATOM 1455 N N . PRO A 1 196 ? 26.116 71.674 63.725 1.00 37.52 265 PRO A N 1
ATOM 1456 C CA . PRO A 1 196 ? 26.325 71.478 62.280 1.00 37.34 265 PRO A CA 1
ATOM 1457 C C . PRO A 1 196 ? 27.586 72.134 61.740 1.00 41.96 265 PRO A C 1
ATOM 1458 O O . PRO A 1 196 ? 28.199 71.595 60.808 1.00 42.02 265 PRO A O 1
ATOM 1462 N N . GLU A 1 197 ? 28.002 73.276 62.288 1.00 31.67 266 GLU A N 1
ATOM 1463 C CA . GLU A 1 197 ? 29.220 73.903 61.790 1.00 36.75 266 GLU A CA 1
ATOM 1464 C C . GLU A 1 197 ? 30.459 73.156 62.265 1.00 36.30 266 GLU A C 1
ATOM 1465 O O . GLU A 1 197 ? 31.384 72.922 61.480 1.00 32.97 266 GLU A O 1
ATOM 1471 N N . VAL A 1 198 ? 30.490 72.767 63.542 1.00 32.45 267 VAL A N 1
ATOM 1472 C CA . VAL A 1 198 ? 31.574 71.919 64.032 1.00 31.00 267 VAL A CA 1
ATOM 1473 C C . VAL A 1 198 ? 31.669 70.648 63.195 1.00 37.08 267 VAL A C 1
ATOM 1474 O O . VAL A 1 198 ? 32.766 70.213 62.816 1.00 36.58 267 VAL A O 1
ATOM 1478 N N . LEU A 1 199 ? 30.519 70.046 62.876 1.00 36.86 268 LEU A N 1
ATOM 1479 C CA . LEU A 1 199 ? 30.510 68.823 62.075 1.00 37.31 268 LEU A CA 1
ATOM 1480 C C . LEU A 1 199 ? 31.068 69.073 60.678 1.00 33.70 268 LEU A C 1
ATOM 1481 O O . LEU A 1 199 ? 31.869 68.280 60.166 1.00 35.32 268 LEU A O 1
ATOM 1486 N N . ALA A 1 200 ? 30.651 70.171 60.042 1.00 32.07 269 ALA A N 1
ATOM 1487 C CA . ALA A 1 200 ? 31.154 70.495 58.710 1.00 34.01 269 ALA A CA 1
ATOM 1488 C C . ALA A 1 200 ? 32.669 70.657 58.717 1.00 36.58 269 ALA A C 1
ATOM 1489 O O . ALA A 1 200 ? 33.376 70.058 57.898 1.00 36.38 269 ALA A O 1
ATOM 1491 N N . ASP A 1 201 ? 33.188 71.471 59.638 1.00 35.30 270 ASP A N 1
ATOM 1492 C CA . ASP A 1 201 ? 34.620 71.741 59.644 1.00 32.94 270 ASP A CA 1
ATOM 1493 C C . ASP A 1 201 ? 35.421 70.522 60.087 1.00 31.66 270 ASP A C 1
ATOM 1494 O O . ASP A 1 201 ? 36.568 70.351 59.660 1.00 31.41 270 ASP A O 1
ATOM 1499 N N . SER A 1 202 ? 34.838 69.667 60.936 1.00 32.60 271 SER A N 1
ATOM 1500 C CA . SER A 1 202 ? 35.491 68.410 61.300 1.00 29.21 271 SER A CA 1
ATOM 1501 C C . SER A 1 202 ? 35.600 67.472 60.102 1.00 36.61 271 SER A C 1
ATOM 1502 O O . SER A 1 202 ? 36.627 66.799 59.924 1.00 32.75 271 SER A O 1
ATOM 1505 N N . CYS A 1 203 ? 34.538 67.394 59.287 1.00 33.63 272 CYS A N 1
ATOM 1506 C CA . CYS A 1 203 ? 34.589 66.621 58.045 1.00 37.50 272 CYS A CA 1
ATOM 1507 C C . CYS A 1 203 ? 35.620 67.180 57.075 1.00 37.64 272 CYS A C 1
ATOM 1508 O O . CYS A 1 203 ? 36.332 66.420 56.409 1.00 38.12 272 CYS A O 1
ATOM 1511 N N . TRP A 1 204 ? 35.669 68.507 56.935 1.00 30.87 273 TRP A N 1
ATOM 1512 C CA . TRP A 1 204 ? 36.701 69.127 56.107 1.00 29.63 273 TRP A CA 1
ATOM 1513 C C . TRP A 1 204 ? 38.092 68.708 56.563 1.00 32.26 273 TRP A C 1
ATOM 1514 O O . TRP A 1 204 ? 38.936 68.315 55.746 1.00 33.30 273 TRP A O 1
ATOM 1525 N N . ALA A 1 205 ? 38.346 68.792 57.873 1.00 26.82 274 ALA A N 1
ATOM 1526 C CA . ALA A 1 205 ? 39.640 68.377 58.405 1.00 31.44 274 ALA A CA 1
ATOM 1527 C C . ALA A 1 205 ? 39.951 66.935 58.026 1.00 34.39 274 ALA A C 1
ATOM 1528 O O . ALA A 1 205 ? 41.065 66.627 57.588 1.00 33.95 274 ALA A O 1
ATOM 1530 N N . ILE A 1 206 ? 38.966 66.046 58.156 1.00 34.83 275 ILE A N 1
ATOM 1531 C CA . ILE A 1 206 ? 39.180 64.642 57.820 1.00 36.61 275 ILE A CA 1
ATOM 1532 C C . ILE A 1 206 ? 39.395 64.480 56.320 1.00 35.87 275 ILE A C 1
ATOM 1533 O O . ILE A 1 206 ? 40.186 63.637 55.879 1.00 36.01 275 ILE A O 1
ATOM 1538 N N . SER A 1 207 ? 38.709 65.291 55.512 1.00 32.19 276 SER A N 1
ATOM 1539 C CA . SER A 1 207 ? 38.887 65.195 54.068 1.00 31.21 276 SER A CA 1
ATOM 1540 C C . SER A 1 207 ? 40.296 65.617 53.657 1.00 35.03 276 SER A C 1
ATOM 1541 O O . SER A 1 207 ? 40.890 65.016 52.752 1.00 36.96 276 SER A O 1
ATOM 1544 N N . TYR A 1 208 ? 40.855 66.638 54.316 1.00 34.26 277 TYR A N 1
ATOM 1545 C CA . TYR A 1 208 ? 42.247 67.002 54.062 1.00 35.45 277 TYR A CA 1
ATOM 1546 C C . TYR A 1 208 ? 43.186 65.859 54.430 1.00 33.16 277 TYR A C 1
ATOM 1547 O O . TYR A 1 208 ? 44.107 65.526 53.676 1.00 33.25 277 TYR A O 1
ATOM 1556 N N . LEU A 1 209 ? 42.973 65.255 55.604 1.00 33.48 278 LEU A N 1
ATOM 1557 C CA . LEU A 1 209 ? 43.911 64.252 56.101 1.00 35.55 278 LEU A CA 1
ATOM 1558 C C . LEU A 1 209 ? 43.916 63.000 55.233 1.00 37.98 278 LEU A C 1
ATOM 1559 O O . LEU A 1 209 ? 44.943 62.320 55.138 1.00 43.25 278 LEU A O 1
ATOM 1564 N N . THR A 1 210 ? 42.793 62.683 54.595 1.00 37.25 279 THR A N 1
ATOM 1565 C CA . THR A 1 210 ? 42.680 61.508 53.740 1.00 39.84 279 THR A CA 1
ATOM 1566 C C . THR A 1 210 ? 43.025 61.800 52.287 1.00 41.47 279 THR A C 1
ATOM 1567 O O . THR A 1 210 ? 43.022 60.876 51.465 1.00 39.29 279 THR A O 1
ATOM 1571 N N . ASP A 1 211 ? 43.304 63.061 51.955 1.00 37.90 280 ASP A N 1
ATOM 1572 C CA . ASP A 1 211 ? 43.746 63.456 50.618 1.00 40.29 280 ASP A CA 1
ATOM 1573 C C . ASP A 1 211 ? 45.266 63.316 50.564 1.00 48.83 280 ASP A C 1
ATOM 1574 O O . ASP A 1 211 ? 46.025 64.270 50.747 1.00 46.15 280 ASP A O 1
ATOM 1579 N N . GLY A 1 212 ? 45.715 62.089 50.315 1.00 47.70 281 GLY A N 1
ATOM 1580 C CA . GLY A 1 212 ? 47.128 61.794 50.281 1.00 43.66 281 GLY A CA 1
ATOM 1581 C C . GLY A 1 212 ? 47.402 60.322 50.042 1.00 46.85 281 GLY A C 1
ATOM 1582 O O . GLY A 1 212 ? 46.536 59.578 49.573 1.00 50.86 281 GLY A O 1
ATOM 1583 N N . PRO A 1 213 ? 48.616 59.874 50.362 1.00 47.06 282 PRO A N 1
ATOM 1584 C CA . PRO A 1 213 ? 48.965 58.459 50.165 1.00 48.95 282 PRO A CA 1
ATOM 1585 C C . PRO A 1 213 ? 48.198 57.550 51.118 1.00 51.65 282 PRO A C 1
ATOM 1586 O O . PRO A 1 213 ? 47.578 57.985 52.092 1.00 45.32 282 PRO A O 1
ATOM 1590 N N . ASN A 1 214 ? 48.270 56.247 50.825 1.00 56.44 283 ASN A N 1
ATOM 1591 C CA . ASN A 1 214 ? 47.500 55.265 51.586 1.00 51.99 283 ASN A CA 1
ATOM 1592 C C . ASN A 1 214 ? 47.846 55.296 53.070 1.00 46.07 283 ASN A C 1
ATOM 1593 O O . ASN A 1 214 ? 46.983 55.018 53.913 1.00 43.89 283 ASN A O 1
ATOM 1598 N N . GLU A 1 215 ? 49.091 55.643 53.408 1.00 41.54 284 GLU A N 1
ATOM 1599 C CA . GLU A 1 215 ? 49.491 55.717 54.810 1.00 44.40 284 GLU A CA 1
ATOM 1600 C C . GLU A 1 215 ? 48.746 56.825 55.540 1.00 44.85 284 GLU A C 1
ATOM 1601 O O . GLU A 1 215 ? 48.382 56.669 56.712 1.00 52.59 284 GLU A O 1
ATOM 1607 N N . ARG A 1 216 ? 48.524 57.960 54.871 1.00 44.08 285 ARG A N 1
ATOM 1608 C CA . ARG A 1 216 ? 47.734 59.027 55.476 1.00 47.92 285 ARG A CA 1
ATOM 1609 C C . ARG A 1 216 ? 46.287 58.589 55.674 1.00 45.11 285 ARG A C 1
ATOM 1610 O O . ARG A 1 216 ? 45.694 58.846 56.728 1.00 47.09 285 ARG A O 1
ATOM 1618 N N . ILE A 1 217 ? 45.708 57.919 54.673 1.00 50.10 286 ILE A N 1
ATOM 1619 C CA . ILE A 1 217 ? 44.348 57.393 54.792 1.00 46.50 286 ILE A CA 1
ATOM 1620 C C . ILE A 1 217 ? 44.246 56.444 55.979 1.00 47.28 286 ILE A C 1
ATOM 1621 O O . ILE A 1 217 ? 43.282 56.492 56.754 1.00 43.20 286 ILE A O 1
ATOM 1626 N N . GLU A 1 218 ? 45.254 55.586 56.152 1.00 44.13 287 GLU A N 1
ATOM 1627 C CA . GLU A 1 218 ? 45.207 54.562 57.190 1.00 40.13 287 GLU A CA 1
ATOM 1628 C C . GLU A 1 218 ? 45.165 55.169 58.590 1.00 42.99 287 GLU A C 1
ATOM 1629 O O . GLU A 1 218 ? 44.425 54.685 59.456 1.00 45.20 287 GLU A O 1
ATOM 1635 N N . MET A 1 219 ? 45.965 56.215 58.836 1.00 43.93 288 MET A N 1
ATOM 1636 C CA . MET A 1 219 ? 45.938 56.889 60.134 1.00 52.04 288 MET A CA 1
ATOM 1637 C C . MET A 1 219 ? 44.523 57.296 60.515 1.00 45.04 288 MET A C 1
ATOM 1638 O O . MET A 1 219 ? 44.124 57.193 61.680 1.00 48.76 288 MET A O 1
ATOM 1643 N N . VAL A 1 220 ? 43.758 57.783 59.540 1.00 43.70 289 VAL A N 1
ATOM 1644 C CA . VAL A 1 220 ? 42.380 58.189 59.790 1.00 39.66 289 VAL A CA 1
ATOM 1645 C C . VAL A 1 220 ? 41.485 56.967 59.937 1.00 41.49 289 VAL A C 1
ATOM 1646 O O . VAL A 1 220 ? 40.703 56.860 60.889 1.00 46.35 289 VAL A O 1
ATOM 1650 N N . VAL A 1 221 ? 41.601 56.020 59.003 1.00 35.73 290 VAL A N 1
ATOM 1651 C CA . VAL A 1 221 ? 40.703 54.869 58.973 1.00 40.63 290 VAL A CA 1
ATOM 1652 C C . VAL A 1 221 ? 40.852 54.039 60.242 1.00 48.41 290 VAL A C 1
ATOM 1653 O O . VAL A 1 221 ? 39.876 53.469 60.750 1.00 49.18 290 VAL A O 1
ATOM 1657 N N . LYS A 1 222 ? 42.067 53.974 60.792 1.00 47.23 291 LYS A N 1
ATOM 1658 C CA . LYS A 1 222 ? 42.275 53.185 62.000 1.00 47.14 291 LYS A CA 1
ATOM 1659 C C . LYS A 1 222 ? 41.693 53.847 63.243 1.00 52.11 291 LYS A C 1
ATOM 1660 O O . LYS A 1 222 ? 41.487 53.160 64.248 1.00 54.54 291 LYS A O 1
ATOM 1666 N N . LYS A 1 223 ? 41.414 55.152 63.207 1.00 47.32 292 LYS A N 1
ATOM 1667 C CA . LYS A 1 223 ? 40.699 55.763 64.324 1.00 48.84 292 LYS A CA 1
ATOM 1668 C C . LYS A 1 223 ? 39.212 55.419 64.327 1.00 50.01 292 LYS A C 1
ATOM 1669 O O . LYS A 1 223 ? 38.499 55.853 65.239 1.00 52.11 292 LYS A O 1
ATOM 1675 N N . GLY A 1 224 ? 38.735 54.660 63.341 1.00 48.62 293 GLY A N 1
ATOM 1676 C CA . GLY A 1 224 ? 37.369 54.173 63.343 1.00 53.87 293 GLY A CA 1
ATOM 1677 C C . GLY A 1 224 ? 36.304 55.183 62.983 1.00 55.93 293 GLY A C 1
ATOM 1678 O O . GLY A 1 224 ? 35.155 55.018 63.405 1.00 56.77 293 GLY A O 1
ATOM 1679 N N . VAL A 1 225 ? 36.641 56.219 62.205 1.00 50.79 294 VAL A N 1
ATOM 1680 C CA . VAL A 1 225 ? 35.683 57.283 61.898 1.00 41.45 294 VAL A CA 1
ATOM 1681 C C . VAL A 1 225 ? 34.782 56.991 60.710 1.00 39.53 294 VAL A C 1
ATOM 1682 O O . VAL A 1 225 ? 33.843 57.760 60.466 1.00 38.82 294 VAL A O 1
ATOM 1686 N N . VAL A 1 226 ? 35.049 55.926 59.947 1.00 36.77 295 VAL A N 1
ATOM 1687 C CA . VAL A 1 226 ? 34.297 55.695 58.710 1.00 46.61 295 VAL A CA 1
ATOM 1688 C C . VAL A 1 226 ? 32.797 55.576 58.962 1.00 45.04 295 VAL A C 1
ATOM 1689 O O . VAL A 1 226 ? 32.021 56.222 58.238 1.00 43.61 295 VAL A O 1
ATOM 1693 N N . PRO A 1 227 ? 32.319 54.798 59.945 1.00 38.24 296 PRO A N 1
ATOM 1694 C CA . PRO A 1 227 ? 30.863 54.776 60.185 1.00 39.21 296 PRO A CA 1
ATOM 1695 C C . PRO A 1 227 ? 30.281 56.147 60.485 1.00 48.36 296 PRO A C 1
ATOM 1696 O O . PRO A 1 227 ? 29.191 56.473 59.996 1.00 42.62 296 PRO A O 1
ATOM 1700 N N . GLN A 1 228 ? 30.982 56.971 61.266 1.00 46.75 297 GLN A N 1
ATOM 1701 C CA . GLN A 1 228 ? 30.469 58.307 61.537 1.00 36.23 297 GLN A CA 1
ATOM 1702 C C . GLN A 1 228 ? 30.457 59.157 60.272 1.00 41.25 297 GLN A C 1
ATOM 1703 O O . GLN A 1 228 ? 29.523 59.935 60.051 1.00 39.83 297 GLN A O 1
ATOM 1709 N N . LEU A 1 229 ? 31.474 59.006 59.419 1.00 41.59 298 LEU A N 1
ATOM 1710 C CA . LEU A 1 229 ? 31.469 59.703 58.134 1.00 37.71 298 LEU A CA 1
ATOM 1711 C C . LEU A 1 229 ? 30.277 59.284 57.283 1.00 43.06 298 LEU A C 1
ATOM 1712 O O . LEU A 1 229 ? 29.648 60.122 56.626 1.00 37.86 298 LEU A O 1
ATOM 1717 N N . VAL A 1 230 ? 29.957 57.988 57.280 1.00 38.77 299 VAL A N 1
ATOM 1718 C CA . VAL A 1 230 ? 28.840 57.493 56.484 1.00 35.78 299 VAL A CA 1
ATOM 1719 C C . VAL A 1 230 ? 27.524 58.048 57.012 1.00 38.14 299 VAL A C 1
ATOM 1720 O O . VAL A 1 230 ? 26.635 58.420 56.237 1.00 40.07 299 VAL A O 1
ATOM 1724 N N . LYS A 1 231 ? 27.377 58.106 58.338 1.00 38.39 300 LYS A N 1
ATOM 1725 C CA . LYS A 1 231 ? 26.207 58.740 58.935 1.00 44.95 300 LYS A CA 1
ATOM 1726 C C . LYS A 1 231 ? 26.078 60.191 58.478 1.00 47.54 300 LYS A C 1
ATOM 1727 O O . LYS A 1 231 ? 25.009 60.626 58.034 1.00 44.86 300 LYS A O 1
ATOM 1733 N N . LEU A 1 232 ? 27.172 60.952 58.560 1.00 44.99 301 LEU A N 1
ATOM 1734 C CA . LEU A 1 232 ? 27.146 62.344 58.124 1.00 42.06 301 LEU A CA 1
ATOM 1735 C C . LEU A 1 232 ? 26.900 62.468 56.628 1.00 40.15 301 LEU A C 1
ATOM 1736 O O . LEU A 1 232 ? 26.384 63.497 56.176 1.00 37.64 301 LEU A O 1
ATOM 1741 N N . LEU A 1 233 ? 27.247 61.433 55.860 1.00 36.60 302 LEU A N 1
ATOM 1742 C CA . LEU A 1 233 ? 26.937 61.397 54.434 1.00 39.93 302 LEU A CA 1
ATOM 1743 C C . LEU A 1 233 ? 25.441 61.533 54.183 1.00 40.89 302 LEU A C 1
ATOM 1744 O O . LEU A 1 233 ? 25.029 62.034 53.128 1.00 42.36 302 LEU A O 1
ATOM 1749 N N . GLY A 1 234 ? 24.615 61.096 55.132 1.00 41.83 303 GLY A N 1
ATOM 1750 C CA . GLY A 1 234 ? 23.176 61.195 55.027 1.00 39.99 303 GLY A CA 1
ATOM 1751 C C . GLY A 1 234 ? 22.561 62.424 55.660 1.00 47.85 303 GLY A C 1
ATOM 1752 O O . GLY A 1 234 ? 21.333 62.513 55.731 1.00 53.29 303 GLY A O 1
ATOM 1753 N N . ALA A 1 235 ? 23.371 63.376 56.121 1.00 47.52 304 ALA A N 1
ATOM 1754 C CA . ALA A 1 235 ? 22.838 64.576 56.752 1.00 43.44 304 ALA A CA 1
ATOM 1755 C C . ALA A 1 235 ? 22.009 65.386 55.762 1.00 47.09 304 ALA A C 1
ATOM 1756 O O . ALA A 1 235 ? 22.207 65.316 54.546 1.00 50.11 304 ALA A O 1
ATOM 1758 N N . THR A 1 236 ? 21.057 66.156 56.292 1.00 42.18 305 THR A N 1
ATOM 1759 C CA . THR A 1 236 ? 20.284 67.045 55.436 1.00 50.98 305 THR A CA 1
ATOM 1760 C C . THR A 1 236 ? 21.029 68.337 55.124 1.00 52.62 305 THR A C 1
ATOM 1761 O O . THR A 1 236 ? 20.686 69.015 54.149 1.00 51.21 305 THR A O 1
ATOM 1765 N N . GLU A 1 237 ? 22.044 68.682 55.913 1.00 48.57 306 GLU A N 1
ATOM 1766 C CA . GLU A 1 237 ? 22.815 69.903 55.699 1.00 44.65 306 GLU A CA 1
ATOM 1767 C C . GLU A 1 237 ? 23.867 69.657 54.623 1.00 46.62 306 GLU A C 1
ATOM 1768 O O . GLU A 1 237 ? 24.820 68.898 54.832 1.00 49.61 306 GLU A O 1
ATOM 1774 N N . LEU A 1 238 ? 23.696 70.306 53.474 1.00 40.91 307 LEU A N 1
ATOM 1775 C CA . LEU A 1 238 ? 24.695 70.209 52.416 1.00 40.32 307 LEU A CA 1
ATOM 1776 C C . LEU A 1 238 ? 26.094 70.658 52.838 1.00 43.69 307 LEU A C 1
ATOM 1777 O O . LEU A 1 238 ? 27.065 70.064 52.335 1.00 41.46 307 LEU A O 1
ATOM 1782 N N . PRO A 1 239 ? 26.284 71.665 53.706 1.00 40.77 308 PRO A N 1
ATOM 1783 C CA . PRO A 1 239 ? 27.649 71.953 54.182 1.00 37.34 308 PRO A CA 1
ATOM 1784 C C . PRO A 1 239 ? 28.290 70.798 54.930 1.00 41.25 308 PRO A C 1
ATOM 1785 O O . PRO A 1 239 ? 29.513 70.811 55.119 1.00 34.57 308 PRO A O 1
ATOM 1789 N N . ILE A 1 240 ? 27.511 69.822 55.388 1.00 37.65 309 ILE A N 1
ATOM 1790 C CA . ILE A 1 240 ? 28.072 68.623 56.006 1.00 34.75 309 ILE A CA 1
ATOM 1791 C C . ILE A 1 240 ? 28.296 67.524 54.978 1.00 37.35 309 ILE A C 1
ATOM 1792 O O . ILE A 1 240 ? 29.339 66.866 54.983 1.00 43.14 309 ILE A O 1
ATOM 1797 N N . VAL A 1 241 ? 27.326 67.313 54.082 1.00 35.52 310 VAL A N 1
ATOM 1798 C CA . VAL A 1 241 ? 27.436 66.235 53.098 1.00 34.66 310 VAL A CA 1
ATOM 1799 C C . VAL A 1 241 ? 28.655 66.436 52.208 1.00 34.90 310 VAL A C 1
ATOM 1800 O O . VAL A 1 241 ? 29.376 65.480 51.893 1.00 35.89 310 VAL A O 1
ATOM 1804 N N . THR A 1 242 ? 28.908 67.679 51.791 1.00 31.46 311 THR A N 1
ATOM 1805 C CA . THR A 1 242 ? 30.002 67.938 50.854 1.00 34.38 311 THR A CA 1
ATOM 1806 C C . THR A 1 242 ? 31.353 67.467 51.391 1.00 37.65 311 THR A C 1
ATOM 1807 O O . THR A 1 242 ? 32.012 66.651 50.722 1.00 39.70 311 THR A O 1
ATOM 1811 N N . PRO A 1 243 ? 31.813 67.892 52.576 1.00 38.76 312 PRO A N 1
ATOM 1812 C CA . PRO A 1 243 ? 33.100 67.367 53.063 1.00 35.81 312 PRO A CA 1
ATOM 1813 C C . PRO A 1 243 ? 33.043 65.907 53.481 1.00 38.02 312 PRO A C 1
ATOM 1814 O O . PRO A 1 243 ? 34.047 65.198 53.328 1.00 35.09 312 PRO A O 1
ATOM 1818 N N . ALA A 1 244 ? 31.913 65.434 54.018 1.00 38.48 313 ALA A N 1
ATOM 1819 C CA . ALA A 1 244 ? 31.797 64.013 54.343 1.00 31.60 313 ALA A CA 1
ATOM 1820 C C . ALA A 1 244 ? 32.002 63.152 53.103 1.00 34.53 313 ALA A C 1
ATOM 1821 O O . ALA A 1 244 ? 32.738 62.157 53.142 1.00 35.69 313 ALA A O 1
ATOM 1823 N N . LEU A 1 245 ? 31.378 63.537 51.985 1.00 31.67 314 LEU A N 1
ATOM 1824 C CA . LEU A 1 245 ? 31.549 62.794 50.739 1.00 37.90 314 LEU A CA 1
ATOM 1825 C C . LEU A 1 245 ? 32.975 62.903 50.208 1.00 32.09 314 LEU A C 1
ATOM 1826 O O . LEU A 1 245 ? 33.532 61.919 49.706 1.00 36.09 314 LEU A O 1
ATOM 1831 N N . ARG A 1 246 ? 33.577 64.093 50.289 1.00 28.92 315 ARG A N 1
ATOM 1832 C CA . ARG A 1 246 ? 34.974 64.234 49.887 1.00 34.57 315 ARG A CA 1
ATOM 1833 C C . ARG A 1 246 ? 35.865 63.290 50.680 1.00 33.87 315 ARG A C 1
ATOM 1834 O O . ARG A 1 246 ? 36.773 62.665 50.119 1.00 33.17 315 ARG A O 1
ATOM 1842 N N . ALA A 1 247 ? 35.614 63.174 51.988 1.00 34.60 316 ALA A N 1
ATOM 1843 C CA . ALA A 1 247 ? 36.396 62.267 52.824 1.00 37.04 316 ALA A CA 1
ATOM 1844 C C . ALA A 1 247 ? 36.176 60.819 52.414 1.00 39.70 316 ALA A C 1
ATOM 1845 O O . ALA A 1 247 ? 37.135 60.052 52.267 1.00 44.91 316 ALA A O 1
ATOM 1847 N N . ILE A 1 248 ? 34.911 60.423 52.237 1.00 40.04 317 ILE A N 1
ATOM 1848 C CA . ILE A 1 248 ? 34.604 59.047 51.843 1.00 36.75 317 ILE A CA 1
ATOM 1849 C C . ILE A 1 248 ? 35.259 58.725 50.505 1.00 34.95 317 ILE A C 1
ATOM 1850 O O . ILE A 1 248 ? 35.885 57.673 50.337 1.00 37.00 317 ILE A O 1
ATOM 1855 N N . GLY A 1 249 ? 35.137 59.638 49.537 1.00 39.03 318 GLY A N 1
ATOM 1856 C CA . GLY A 1 249 ? 35.771 59.418 48.248 1.00 33.64 318 GLY A CA 1
ATOM 1857 C C . GLY A 1 249 ? 37.282 59.336 48.346 1.00 43.77 318 GLY A C 1
ATOM 1858 O O . GLY A 1 249 ? 37.913 58.522 47.667 1.00 37.80 318 GLY A O 1
ATOM 1859 N N . ASN A 1 250 ? 37.881 60.180 49.190 1.00 38.75 319 ASN A N 1
ATOM 1860 C CA . ASN A 1 250 ? 39.321 60.107 49.408 1.00 36.02 319 ASN A CA 1
ATOM 1861 C C . ASN A 1 250 ? 39.725 58.735 49.927 1.00 37.38 319 ASN A C 1
ATOM 1862 O O . ASN A 1 250 ? 40.730 58.166 49.486 1.00 40.92 319 ASN A O 1
ATOM 1867 N N . ILE A 1 251 ? 38.947 58.188 50.862 1.00 40.62 320 ILE A N 1
ATOM 1868 C CA . ILE A 1 251 ? 39.305 56.914 51.475 1.00 41.53 320 ILE A CA 1
ATOM 1869 C C . ILE A 1 251 ? 39.272 55.794 50.442 1.00 39.63 320 ILE A C 1
ATOM 1870 O O . ILE A 1 251 ? 40.131 54.903 50.449 1.00 42.12 320 ILE A O 1
ATOM 1875 N N . VAL A 1 252 ? 38.297 55.822 49.525 1.00 40.81 321 VAL A N 1
ATOM 1876 C CA . VAL A 1 252 ? 38.215 54.758 48.522 1.00 45.01 321 VAL A CA 1
ATOM 1877 C C . VAL A 1 252 ? 39.218 54.938 47.394 1.00 41.68 321 VAL A C 1
ATOM 1878 O O . VAL A 1 252 ? 39.252 54.107 46.476 1.00 42.36 321 VAL A O 1
ATOM 1882 N N . THR A 1 253 ? 40.048 55.985 47.429 1.00 40.87 322 THR A N 1
ATOM 1883 C CA . THR A 1 253 ? 41.217 56.002 46.558 1.00 40.69 322 THR A CA 1
ATOM 1884 C C . THR A 1 253 ? 42.351 55.137 47.092 1.00 39.46 322 THR A C 1
ATOM 1885 O O . THR A 1 253 ? 43.337 54.930 46.379 1.00 44.89 322 THR A O 1
ATOM 1889 N N . GLY A 1 254 ? 42.236 54.630 48.322 1.00 45.56 323 GLY A N 1
ATOM 1890 C CA . GLY A 1 254 ? 43.271 53.814 48.929 1.00 43.88 323 GLY A CA 1
ATOM 1891 C C . GLY A 1 254 ? 43.194 52.353 48.533 1.00 46.48 323 GLY A C 1
ATOM 1892 O O . GLY A 1 254 ? 42.770 52.003 47.423 1.00 48.36 323 GLY A O 1
ATOM 1893 N N . THR A 1 255 ? 43.618 51.483 49.451 1.00 47.31 324 THR A N 1
ATOM 1894 C CA . THR A 1 255 ? 43.659 50.053 49.186 1.00 52.96 324 THR A CA 1
ATOM 1895 C C . THR A 1 255 ? 42.246 49.478 49.099 1.00 53.79 324 THR A C 1
ATOM 1896 O O . THR A 1 255 ? 41.255 50.108 49.482 1.00 47.19 324 THR A O 1
ATOM 1900 N N . ASP A 1 256 ? 42.166 48.247 48.587 1.00 51.10 325 ASP A N 1
ATOM 1901 C CA . ASP A 1 256 ? 40.897 47.532 48.583 1.00 49.24 325 ASP A CA 1
ATOM 1902 C C . ASP A 1 256 ? 40.376 47.319 49.998 1.00 52.76 325 ASP A C 1
ATOM 1903 O O . ASP A 1 256 ? 39.159 47.332 50.220 1.00 49.40 325 ASP A O 1
ATOM 1908 N N . GLU A 1 257 ? 41.283 47.134 50.965 1.00 46.53 326 GLU A N 1
ATOM 1909 C CA . GLU A 1 257 ? 40.880 46.947 52.356 1.00 47.12 326 GLU A CA 1
ATOM 1910 C C . GLU A 1 257 ? 40.284 48.222 52.939 1.00 49.56 326 GLU A C 1
ATOM 1911 O O . GLU A 1 257 ? 39.258 48.176 53.628 1.00 52.95 326 GLU A O 1
ATOM 1917 N N . GLN A 1 258 ? 40.921 49.368 52.687 1.00 52.10 327 GLN A N 1
ATOM 1918 C CA . GLN A 1 258 ? 40.359 50.635 53.139 1.00 43.63 327 GLN A CA 1
ATOM 1919 C C . GLN A 1 258 ? 39.017 50.902 52.469 1.00 43.20 327 GLN A C 1
ATOM 1920 O O . GLN A 1 258 ? 38.063 51.341 53.123 1.00 43.88 327 GLN A O 1
ATOM 1926 N N . THR A 1 259 ? 38.924 50.628 51.166 1.00 42.84 328 THR A N 1
ATOM 1927 C CA . THR A 1 259 ? 37.650 50.740 50.462 1.00 44.36 328 THR A CA 1
ATOM 1928 C C . THR A 1 259 ? 36.589 49.836 51.082 1.00 45.01 328 THR A C 1
ATOM 1929 O O . THR A 1 259 ? 35.424 50.231 51.212 1.00 46.06 328 THR A O 1
ATOM 1933 N N . GLN A 1 260 ? 36.976 48.620 51.480 1.00 45.08 329 GLN A N 1
ATOM 1934 C CA . GLN A 1 260 ? 36.006 47.681 52.037 1.00 46.90 329 GLN A CA 1
ATOM 1935 C C . GLN A 1 260 ? 35.364 48.215 53.312 1.00 51.00 329 GLN A C 1
ATOM 1936 O O . GLN A 1 260 ? 34.186 47.938 53.575 1.00 48.00 329 GLN A O 1
ATOM 1942 N N . LYS A 1 261 ? 36.105 48.994 54.108 1.00 47.50 330 LYS A N 1
ATOM 1943 C CA . LYS A 1 261 ? 35.527 49.503 55.346 1.00 44.05 330 LYS A CA 1
ATOM 1944 C C . LYS A 1 261 ? 34.465 50.559 55.075 1.00 42.86 330 LYS A C 1
ATOM 1945 O O . LYS A 1 261 ? 33.514 50.690 55.852 1.00 45.34 330 LYS A O 1
ATOM 1951 N N . VAL A 1 262 ? 34.598 51.304 53.978 1.00 35.82 331 VAL A N 1
ATOM 1952 C CA . VAL A 1 262 ? 33.529 52.207 53.564 1.00 37.64 331 VAL A CA 1
ATOM 1953 C C . VAL A 1 262 ? 32.284 51.409 53.188 1.00 40.47 331 VAL A C 1
ATOM 1954 O O . VAL A 1 262 ? 31.158 51.771 53.554 1.00 46.67 331 VAL A O 1
ATOM 1958 N N . ILE A 1 263 ? 32.469 50.297 52.472 1.00 43.48 332 ILE A N 1
ATOM 1959 C CA . ILE A 1 263 ? 31.342 49.444 52.109 1.00 37.91 332 ILE A CA 1
ATOM 1960 C C . ILE A 1 263 ? 30.747 48.792 53.351 1.00 49.45 332 ILE A C 1
ATOM 1961 O O . ILE A 1 263 ? 29.523 48.764 53.527 1.00 43.05 332 ILE A O 1
ATOM 1966 N N . ASP A 1 264 ? 31.607 48.253 54.226 1.00 47.25 333 ASP A N 1
ATOM 1967 C CA . ASP A 1 264 ? 31.132 47.623 55.457 1.00 47.25 333 ASP A CA 1
ATOM 1968 C C . ASP A 1 264 ? 30.263 48.574 56.265 1.00 43.36 333 ASP A C 1
ATOM 1969 O O . ASP A 1 264 ? 29.293 48.154 56.905 1.00 48.02 333 ASP A O 1
ATOM 1974 N N . ALA A 1 265 ? 30.610 49.858 56.259 1.00 40.22 334 ALA A N 1
ATOM 1975 C CA . ALA A 1 265 ? 29.915 50.870 57.041 1.00 46.51 334 ALA A CA 1
ATOM 1976 C C . ALA A 1 265 ? 28.557 51.238 56.465 1.00 50.52 334 ALA A C 1
ATOM 1977 O O . ALA A 1 265 ? 27.848 52.043 57.083 1.00 49.62 334 ALA A O 1
ATOM 1979 N N . GLY A 1 266 ? 28.185 50.685 55.312 1.00 46.92 335 GLY A N 1
ATOM 1980 C CA . GLY A 1 266 ? 26.881 50.934 54.727 1.00 41.81 335 GLY A CA 1
ATOM 1981 C C . GLY A 1 266 ? 26.793 52.132 53.811 1.00 42.43 335 GLY A C 1
ATOM 1982 O O . GLY A 1 266 ? 25.693 52.663 53.619 1.00 46.47 335 GLY A O 1
ATOM 1983 N N . ALA A 1 267 ? 27.911 52.567 53.223 1.00 40.01 336 ALA A N 1
ATOM 1984 C CA . ALA A 1 267 ? 27.902 53.802 52.444 1.00 40.48 336 ALA A CA 1
ATOM 1985 C C . ALA A 1 267 ? 27.114 53.662 51.150 1.00 45.02 336 ALA A C 1
ATOM 1986 O O . ALA A 1 267 ? 26.496 54.634 50.703 1.00 42.86 336 ALA A O 1
ATOM 1988 N N . LEU A 1 268 ? 27.120 52.472 50.540 1.00 36.49 337 LEU A N 1
ATOM 1989 C CA . LEU A 1 268 ? 26.514 52.314 49.221 1.00 39.70 337 LEU A CA 1
ATOM 1990 C C . LEU A 1 268 ? 25.014 52.590 49.241 1.00 39.82 337 LEU A C 1
ATOM 1991 O O . LEU A 1 268 ? 24.439 52.953 48.210 1.00 37.16 337 LEU A O 1
ATOM 1996 N N . ALA A 1 269 ? 24.361 52.427 50.397 1.00 34.71 338 ALA A N 1
ATOM 1997 C CA . ALA A 1 269 ? 22.926 52.674 50.479 1.00 38.26 338 ALA A CA 1
ATOM 1998 C C . ALA A 1 269 ? 22.581 54.158 50.383 1.00 38.58 338 ALA A C 1
ATOM 1999 O O . ALA A 1 269 ? 21.424 54.494 50.121 1.00 40.16 338 ALA A O 1
ATOM 2001 N N . VAL A 1 270 ? 23.551 55.052 50.584 1.00 35.07 339 VAL A N 1
ATOM 2002 C CA . VAL A 1 270 ? 23.291 56.479 50.405 1.00 39.52 339 VAL A CA 1
ATOM 2003 C C . VAL A 1 270 ? 23.407 56.894 48.944 1.00 40.16 339 VAL A C 1
ATOM 2004 O O . VAL A 1 270 ? 22.944 57.977 48.570 1.00 34.74 339 VAL A O 1
ATOM 2008 N N . PHE A 1 271 ? 23.993 56.062 48.098 1.00 36.56 340 PHE A N 1
ATOM 2009 C CA . PHE A 1 271 ? 24.314 56.534 46.759 1.00 31.24 340 PHE A CA 1
ATOM 2010 C C . PHE A 1 271 ? 23.135 56.673 45.792 1.00 31.71 340 PHE A C 1
ATOM 2011 O O . PHE A 1 271 ? 23.252 57.444 44.829 1.00 36.33 340 PHE A O 1
ATOM 2019 N N . PRO A 1 272 ? 21.989 56.001 45.987 1.00 33.57 341 PRO A N 1
ATOM 2020 C CA . PRO A 1 272 ? 20.821 56.383 45.169 1.00 34.27 341 PRO A CA 1
ATOM 2021 C C . PRO A 1 272 ? 20.491 57.861 45.270 1.00 34.72 341 PRO A C 1
ATOM 2022 O O . PRO A 1 272 ? 20.190 58.495 44.250 1.00 35.78 341 PRO A O 1
ATOM 2026 N N . SER A 1 273 ? 20.565 58.437 46.473 1.00 35.13 342 SER A N 1
ATOM 2027 C CA . SER A 1 273 ? 20.334 59.870 46.627 1.00 39.15 342 SER A CA 1
ATOM 2028 C C . SER A 1 273 ? 21.494 60.683 46.066 1.00 35.63 342 SER A C 1
ATOM 2029 O O . SER A 1 273 ? 21.282 61.647 45.321 1.00 35.18 342 SER A O 1
ATOM 2032 N N . LEU A 1 274 ? 22.730 60.310 46.416 1.00 31.77 343 LEU A N 1
ATOM 2033 C CA . LEU A 1 274 ? 23.889 61.104 46.013 1.00 35.64 343 LEU A CA 1
ATOM 2034 C C . LEU A 1 274 ? 24.021 61.171 44.495 1.00 33.97 343 LEU A C 1
ATOM 2035 O O . LEU A 1 274 ? 24.349 62.226 43.942 1.00 33.33 343 LEU A O 1
ATOM 2040 N N . LEU A 1 275 ? 23.762 60.060 43.803 1.00 33.10 344 LEU A N 1
ATOM 2041 C CA . LEU A 1 275 ? 23.884 60.034 42.350 1.00 33.60 344 LEU A CA 1
ATOM 2042 C C . LEU A 1 275 ? 22.720 60.715 41.638 1.00 36.72 344 LEU A C 1
ATOM 2043 O O . LEU A 1 275 ? 22.766 60.853 40.410 1.00 38.50 344 LEU A O 1
ATOM 2048 N N . THR A 1 276 ? 21.680 61.131 42.362 1.00 35.64 345 THR A N 1
ATOM 2049 C CA . THR A 1 276 ? 20.618 61.954 41.792 1.00 35.15 345 THR A CA 1
ATOM 2050 C C . THR A 1 276 ? 20.516 63.309 42.481 1.00 38.20 345 THR A C 1
ATOM 2051 O O . THR A 1 276 ? 19.525 64.023 42.283 1.00 37.57 345 THR A O 1
ATOM 2055 N N . ASN A 1 277 ? 21.522 63.678 43.268 1.00 36.45 346 ASN A N 1
ATOM 2056 C CA . ASN A 1 277 ? 21.457 64.875 44.091 1.00 35.73 346 ASN A CA 1
ATOM 2057 C C . ASN A 1 277 ? 21.376 66.122 43.209 1.00 36.28 346 ASN A C 1
ATOM 2058 O O . ASN A 1 277 ? 22.098 66.221 42.210 1.00 36.68 346 ASN A O 1
ATOM 2063 N N . PRO A 1 278 ? 20.517 67.092 43.548 1.00 33.09 347 PRO A N 1
ATOM 2064 C CA . PRO A 1 278 ? 20.368 68.281 42.689 1.00 41.30 347 PRO A CA 1
ATOM 2065 C C . PRO A 1 278 ? 21.633 69.098 42.567 1.00 39.10 347 PRO A C 1
ATOM 2066 O O . PRO A 1 278 ? 21.782 69.877 41.616 1.00 41.81 347 PRO A O 1
ATOM 2070 N N . LYS A 1 279 ? 22.559 68.968 43.508 1.00 35.67 348 LYS A N 1
ATOM 2071 C CA . LYS A 1 279 ? 23.790 69.743 43.439 1.00 37.71 348 LYS A CA 1
ATOM 2072 C C . LYS A 1 279 ? 24.792 68.987 42.578 1.00 42.54 348 LYS A C 1
ATOM 2073 O O . LYS A 1 279 ? 25.206 67.875 42.932 1.00 41.80 348 LYS A O 1
ATOM 2079 N N . THR A 1 280 ? 25.146 69.568 41.421 1.00 41.69 349 THR A N 1
ATOM 2080 C CA . THR A 1 280 ? 25.938 68.831 40.437 1.00 50.28 349 THR A CA 1
ATOM 2081 C C . THR A 1 280 ? 27.275 68.377 41.002 1.00 45.59 349 THR A C 1
ATOM 2082 O O . THR A 1 280 ? 27.778 67.311 40.623 1.00 39.93 349 THR A O 1
ATOM 2086 N N . ASN A 1 281 ? 27.868 69.154 41.907 1.00 39.65 350 ASN A N 1
ATOM 2087 C CA . ASN A 1 281 ? 29.162 68.737 42.433 1.00 41.19 350 ASN A CA 1
ATOM 2088 C C . ASN A 1 281 ? 29.036 67.546 43.376 1.00 36.07 350 ASN A C 1
ATOM 2089 O O . ASN A 1 281 ? 29.974 66.748 43.487 1.00 42.63 350 ASN A O 1
ATOM 2094 N N . ILE A 1 282 ? 27.902 67.397 44.060 1.00 39.97 351 ILE A N 1
ATOM 2095 C CA . ILE A 1 282 ? 27.665 66.167 44.811 1.00 36.81 351 ILE A CA 1
ATOM 2096 C C . ILE A 1 282 ? 27.598 64.983 43.858 1.00 35.30 351 ILE A C 1
ATOM 2097 O O . ILE A 1 282 ? 28.193 63.928 44.104 1.00 33.42 351 ILE A O 1
ATOM 2102 N N . GLN A 1 283 ? 26.865 65.144 42.755 1.00 38.28 352 GLN A N 1
ATOM 2103 C CA . GLN A 1 283 ? 26.755 64.068 41.776 1.00 43.18 352 GLN A CA 1
ATOM 2104 C C . GLN A 1 283 ? 28.115 63.705 41.201 1.00 41.72 352 GLN A C 1
ATOM 2105 O O . GLN A 1 283 ? 28.427 62.520 41.029 1.00 38.76 352 GLN A O 1
ATOM 2111 N N . LYS A 1 284 ? 28.931 64.714 40.887 1.00 38.67 353 LYS A N 1
ATOM 2112 C CA . LYS A 1 284 ? 30.268 64.460 40.362 1.00 41.23 353 LYS A CA 1
ATOM 2113 C C . LYS A 1 284 ? 31.115 63.694 41.369 1.00 35.19 353 LYS A C 1
ATOM 2114 O O . LYS A 1 284 ? 31.708 62.661 41.038 1.00 37.41 353 LYS A O 1
ATOM 2120 N N . GLU A 1 285 ? 31.176 64.186 42.612 1.00 38.66 354 GLU A N 1
ATOM 2121 C CA . GLU A 1 285 ? 31.964 63.517 43.645 1.00 39.60 354 GLU A CA 1
ATOM 2122 C C . GLU A 1 285 ? 31.447 62.108 43.913 1.00 40.30 354 GLU A C 1
ATOM 2123 O O . GLU A 1 285 ? 32.236 61.168 44.059 1.00 39.80 354 GLU A O 1
ATOM 2129 N N . ALA A 1 286 ? 30.124 61.945 43.977 1.00 36.43 355 ALA A N 1
ATOM 2130 C CA . ALA A 1 286 ? 29.552 60.622 44.204 1.00 38.32 355 ALA A CA 1
ATOM 2131 C C . ALA A 1 286 ? 29.889 59.669 43.061 1.00 38.00 355 ALA A C 1
ATOM 2132 O O . ALA A 1 286 ? 30.202 58.495 43.291 1.00 39.64 355 ALA A O 1
ATOM 2134 N N . THR A 1 287 ? 29.856 60.162 41.821 1.00 36.89 356 THR A N 1
ATOM 2135 C CA . THR A 1 287 ? 30.156 59.301 40.680 1.00 37.94 356 THR A CA 1
ATOM 2136 C C . THR A 1 287 ? 31.648 58.975 40.602 1.00 37.51 356 THR A C 1
ATOM 2137 O O . THR A 1 287 ? 32.027 57.853 40.241 1.00 37.73 356 THR A O 1
ATOM 2141 N N . TRP A 1 288 ? 32.510 59.944 40.925 1.00 36.01 357 TRP A N 1
ATOM 2142 C CA . TRP A 1 288 ? 33.943 59.676 41.011 1.00 41.00 357 TRP A CA 1
ATOM 2143 C C . TRP A 1 288 ? 34.227 58.602 42.054 1.00 38.50 357 TRP A C 1
ATOM 2144 O O . TRP A 1 288 ? 35.004 57.672 41.814 1.00 42.15 357 TRP A O 1
ATOM 2155 N N . THR A 1 289 ? 33.594 58.723 43.222 1.00 33.00 358 THR A N 1
ATOM 2156 C CA . THR A 1 289 ? 33.691 57.701 44.256 1.00 37.13 358 THR A CA 1
ATOM 2157 C C . THR A 1 289 ? 33.250 56.340 43.727 1.00 41.23 358 THR A C 1
ATOM 2158 O O . THR A 1 289 ? 33.927 55.327 43.942 1.00 39.18 358 THR A O 1
ATOM 2162 N N . MET A 1 290 ? 32.113 56.302 43.024 1.00 35.79 359 MET A N 1
ATOM 2163 C CA . MET A 1 290 ? 31.644 55.050 42.435 1.00 41.20 359 MET A CA 1
ATOM 2164 C C . MET A 1 290 ? 32.677 54.462 41.485 1.00 39.35 359 MET A C 1
ATOM 2165 O O . MET A 1 290 ? 32.879 53.242 41.457 1.00 42.53 359 MET A O 1
ATOM 2170 N N . SER A 1 291 ? 33.338 55.313 40.694 1.00 41.48 360 SER A N 1
ATOM 2171 C CA . SER A 1 291 ? 34.335 54.821 39.747 1.00 42.94 360 SER A CA 1
ATOM 2172 C C . SER A 1 291 ? 35.513 54.174 40.458 1.00 42.42 360 SER A C 1
ATOM 2173 O O . SER A 1 291 ? 36.101 53.216 39.940 1.00 42.84 360 SER A O 1
ATOM 2176 N N . ASN A 1 292 ? 35.880 54.683 41.632 1.00 44.15 361 ASN A N 1
ATOM 2177 C CA . ASN A 1 292 ? 36.966 54.076 42.387 1.00 45.37 361 ASN A CA 1
ATOM 2178 C C . ASN A 1 292 ? 36.524 52.815 43.109 1.00 42.90 361 ASN A C 1
ATOM 2179 O O . ASN A 1 292 ? 37.362 51.951 43.394 1.00 44.28 361 ASN A O 1
ATOM 2184 N N . ILE A 1 293 ? 35.228 52.685 43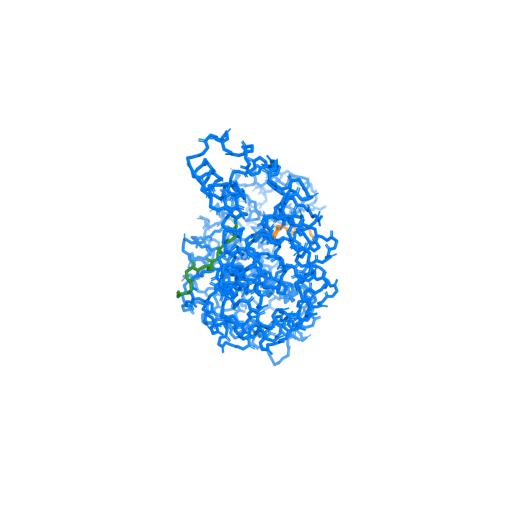.398 1.00 37.60 362 ILE A N 1
ATOM 2185 C CA . ILE A 1 293 ? 34.723 51.442 43.965 1.00 45.21 362 ILE A CA 1
ATOM 2186 C C . ILE A 1 293 ? 34.629 50.371 42.886 1.00 46.39 362 ILE A C 1
ATOM 2187 O O . ILE A 1 293 ? 34.995 49.212 43.114 1.00 50.05 362 ILE A O 1
ATOM 2192 N N . THR A 1 294 ? 34.174 50.738 41.684 1.00 44.22 363 THR A N 1
ATOM 2193 C CA . THR A 1 294 ? 34.145 49.736 40.620 1.00 43.14 363 THR A CA 1
ATOM 2194 C C . THR A 1 294 ? 35.536 49.374 40.126 1.00 46.59 363 THR A C 1
ATOM 2195 O O . THR A 1 294 ? 35.664 48.452 39.310 1.00 45.30 363 THR A O 1
ATOM 2199 N N . ALA A 1 295 ? 36.571 50.066 40.600 1.00 52.43 364 ALA A N 1
ATOM 2200 C CA . ALA A 1 295 ? 37.951 49.668 40.355 1.00 45.65 364 ALA A CA 1
ATOM 2201 C C . ALA A 1 295 ? 38.445 48.621 41.345 1.00 49.15 364 ALA A C 1
ATOM 2202 O O . ALA A 1 295 ? 39.600 48.192 41.239 1.00 49.36 364 ALA A O 1
AT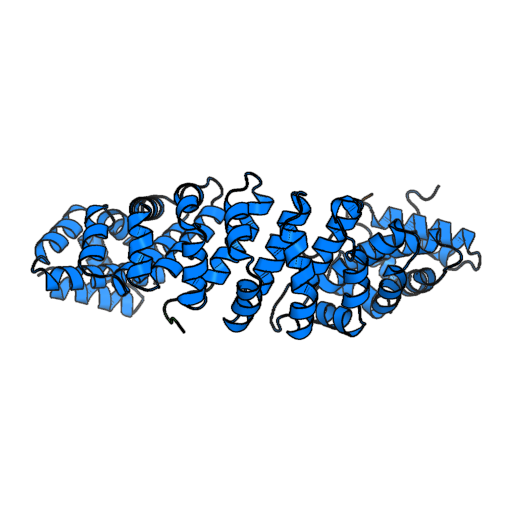OM 2204 N N . GLY A 1 296 ? 37.611 48.205 42.299 1.00 47.58 365 GLY A N 1
ATOM 2205 C CA . GLY A 1 296 ? 38.008 47.279 43.341 1.00 46.07 365 GLY A CA 1
ATOM 2206 C C . GLY A 1 296 ? 37.815 45.829 42.947 1.00 48.03 365 GLY A C 1
ATOM 2207 O O . GLY A 1 296 ? 37.742 45.480 41.766 1.00 45.20 365 GLY A O 1
ATOM 2208 N N . ARG A 1 297 ? 37.734 44.971 43.964 1.00 48.75 366 ARG A N 1
ATOM 2209 C CA . ARG A 1 297 ? 37.599 43.545 43.714 1.00 45.58 366 ARG A CA 1
ATOM 2210 C C . ARG A 1 297 ? 36.220 43.219 43.142 1.00 53.19 366 ARG A C 1
ATOM 2211 O O . ARG A 1 297 ? 35.286 44.028 43.166 1.00 49.86 366 ARG A O 1
ATOM 2219 N N . GLN A 1 298 ? 36.103 41.985 42.649 1.00 52.19 367 GLN A N 1
ATOM 2220 C CA . GLN A 1 298 ? 34.839 41.510 42.110 1.00 53.78 367 GLN A CA 1
ATOM 2221 C C . GLN A 1 298 ? 33.764 41.424 43.188 1.00 51.43 367 GLN A C 1
ATOM 2222 O O . GLN A 1 298 ? 32.582 41.637 42.896 1.00 53.10 367 GLN A O 1
ATOM 2228 N N . ASP A 1 299 ? 34.144 41.139 44.440 1.00 43.03 368 ASP A N 1
ATOM 2229 C CA . ASP A 1 299 ? 33.155 41.157 45.515 1.00 48.48 368 ASP A CA 1
ATOM 2230 C C . ASP A 1 299 ? 32.714 42.576 45.861 1.00 50.42 368 ASP A C 1
ATOM 2231 O O . ASP A 1 299 ? 31.617 42.760 46.399 1.00 52.07 368 ASP A O 1
ATOM 2236 N N . GLN A 1 300 ? 33.535 43.580 45.554 1.00 45.81 369 GLN A N 1
ATOM 2237 C CA . GLN A 1 300 ? 33.118 44.960 45.766 1.00 44.81 369 GLN A CA 1
ATOM 2238 C C . GLN A 1 300 ? 32.243 45.447 44.616 1.00 45.47 369 GLN A C 1
ATOM 2239 O O . GLN A 1 300 ? 31.253 46.153 44.842 1.00 44.31 369 GLN A O 1
ATOM 2245 N N . ILE A 1 301 ? 32.571 45.048 43.385 1.00 47.29 370 ILE A N 1
ATOM 2246 C CA . ILE A 1 301 ? 31.657 45.257 42.264 1.00 44.38 370 ILE A CA 1
ATOM 2247 C C . ILE A 1 301 ? 30.311 44.597 42.542 1.00 46.78 370 ILE A C 1
ATOM 2248 O O . ILE A 1 301 ? 29.251 45.152 42.220 1.00 38.03 370 ILE A O 1
ATOM 2253 N N . GLN A 1 302 ? 30.328 43.402 43.140 1.00 42.36 371 GLN A N 1
ATOM 2254 C CA . GLN A 1 302 ? 29.076 42.706 43.418 1.00 45.13 371 GLN A CA 1
ATOM 2255 C C . GLN A 1 302 ? 28.210 43.494 44.392 1.00 48.71 371 GLN A C 1
ATOM 2256 O O . GLN A 1 302 ? 26.980 43.543 44.245 1.00 51.43 371 GLN A O 1
ATOM 2262 N N . GLN A 1 303 ? 28.834 44.130 45.385 1.00 44.62 372 GLN A N 1
ATOM 2263 C CA . GLN A 1 303 ? 28.082 44.963 46.319 1.00 46.04 372 GLN A CA 1
ATOM 2264 C C . GLN A 1 303 ? 27.450 46.156 45.614 1.00 42.85 372 GLN A C 1
ATOM 2265 O O . GLN A 1 303 ? 26.336 46.570 45.958 1.00 40.89 372 GLN A O 1
ATOM 2271 N N . VAL A 1 304 ? 28.153 46.732 44.636 1.00 38.06 373 VAL A N 1
ATOM 2272 C CA . VAL A 1 304 ? 27.563 47.792 43.823 1.00 38.51 373 VAL A CA 1
ATOM 2273 C C . VAL A 1 304 ? 26.323 47.270 43.111 1.00 38.84 373 VAL A C 1
ATOM 2274 O O . VAL A 1 304 ? 25.272 47.919 43.093 1.00 40.74 373 VAL A O 1
ATOM 2278 N N . VAL A 1 305 ? 26.430 46.075 42.528 1.00 39.92 374 VAL A N 1
ATOM 2279 C CA . VAL A 1 305 ? 25.283 45.437 41.890 1.00 41.81 374 VAL A CA 1
ATOM 2280 C C . VAL A 1 305 ? 24.159 45.237 42.898 1.00 43.30 374 VAL A C 1
ATOM 2281 O O . VAL A 1 305 ? 23.019 45.668 42.678 1.00 46.55 374 VAL A O 1
ATOM 2285 N N . ASN A 1 306 ? 24.473 44.594 44.030 1.00 42.68 375 ASN A N 1
ATOM 2286 C CA . ASN A 1 306 ? 23.449 44.242 45.012 1.00 42.85 375 ASN A CA 1
ATOM 2287 C C . ASN A 1 306 ? 22.672 45.466 45.481 1.00 44.19 375 ASN A C 1
ATOM 2288 O O . ASN A 1 306 ? 21.450 45.401 45.673 1.00 39.52 375 ASN A O 1
ATOM 2293 N N . HIS A 1 307 ? 23.359 46.587 45.671 1.00 36.36 376 HIS A N 1
ATOM 2294 C CA . HIS A 1 307 ? 22.714 47.807 46.137 1.00 38.61 376 HIS A CA 1
ATOM 2295 C C . HIS A 1 307 ? 21.917 48.507 45.043 1.00 42.87 376 HIS A C 1
ATOM 2296 O O . HIS A 1 307 ? 21.423 49.616 45.274 1.00 40.17 376 HIS A O 1
ATOM 2303 N N . GLY A 1 308 ? 21.776 47.883 43.874 1.00 42.19 377 GLY A N 1
ATOM 2304 C CA . GLY A 1 308 ? 20.990 48.455 42.798 1.00 39.28 377 GLY A CA 1
ATOM 2305 C C . GLY A 1 308 ? 21.580 49.703 42.184 1.00 35.96 377 GLY A C 1
ATOM 2306 O O . GLY A 1 308 ? 20.836 50.539 41.667 1.00 37.31 377 GLY A O 1
ATOM 2307 N N . LEU A 1 309 ? 22.903 49.846 42.208 1.00 33.11 378 LEU A N 1
ATOM 2308 C CA . LEU A 1 309 ? 23.534 51.090 41.797 1.00 31.51 378 LEU A CA 1
ATOM 2309 C C . LEU A 1 309 ? 23.913 51.128 40.322 1.00 38.80 378 LEU A C 1
ATOM 2310 O O . LEU A 1 309 ? 24.249 52.206 39.819 1.00 36.15 378 LEU A O 1
ATOM 2315 N N . VAL A 1 310 ? 23.880 49.997 39.610 1.00 37.84 379 VAL A N 1
ATOM 2316 C CA . VAL A 1 310 ? 24.167 50.027 38.171 1.00 37.97 379 VAL A CA 1
ATOM 2317 C C . VAL A 1 310 ? 23.109 50.820 37.416 1.00 36.54 379 VAL A C 1
ATOM 2318 O O . VAL A 1 310 ? 23.478 51.641 36.561 1.00 41.04 379 VAL A O 1
ATOM 2322 N N . PRO A 1 311 ? 21.801 50.650 37.664 1.00 33.44 380 PRO A N 1
ATOM 2323 C CA . PRO A 1 311 ? 20.830 51.560 37.030 1.00 32.38 380 PRO A CA 1
ATOM 2324 C C . PRO A 1 311 ? 21.115 53.023 37.295 1.00 36.85 380 PRO A C 1
ATOM 2325 O O . PRO A 1 311 ? 20.879 53.858 36.410 1.00 34.67 380 PRO A O 1
ATOM 2329 N N . PHE A 1 312 ? 21.625 53.363 38.482 1.00 35.07 381 PHE A N 1
ATOM 2330 C CA . PHE A 1 312 ? 21.938 54.761 38.757 1.00 37.07 381 PHE A CA 1
ATOM 2331 C C . PHE A 1 312 ? 23.134 55.230 37.947 1.00 38.76 381 PHE A C 1
ATOM 2332 O O . PHE A 1 312 ? 23.196 56.405 37.566 1.00 35.84 381 PHE A O 1
ATOM 2340 N N . LEU A 1 313 ? 24.074 54.328 37.650 1.00 37.66 382 LEU A N 1
ATOM 2341 C CA . LEU A 1 313 ? 25.185 54.680 36.769 1.00 38.71 382 LEU A CA 1
ATOM 2342 C C . LEU A 1 313 ? 24.717 54.836 35.327 1.00 33.33 382 LEU A C 1
ATOM 2343 O O . LEU A 1 313 ? 25.168 55.744 34.617 1.00 33.72 382 LEU A O 1
ATOM 2348 N N . VAL A 1 314 ? 23.821 53.956 34.870 1.00 31.36 383 VAL A N 1
ATOM 2349 C CA . VAL A 1 314 ? 23.180 54.165 33.572 1.00 38.81 383 VAL A CA 1
ATOM 2350 C C . VAL A 1 314 ? 22.516 55.535 33.536 1.00 44.51 383 VAL A C 1
ATOM 2351 O O . VAL A 1 314 ? 22.614 56.269 32.542 1.00 41.01 383 VAL A O 1
ATOM 2355 N N . GLY A 1 315 ? 21.860 55.911 34.638 1.00 44.11 384 GLY A N 1
ATOM 2356 C CA . GLY A 1 315 ? 21.183 57.196 34.700 1.00 34.46 384 GLY A CA 1
ATOM 2357 C C . GLY A 1 315 ? 22.116 58.377 34.502 1.00 35.06 384 GLY A C 1
ATOM 2358 O O . GLY A 1 315 ? 21.860 59.246 33.665 1.00 41.40 384 GLY A O 1
ATOM 2359 N N . VAL A 1 316 ? 23.212 58.431 35.269 1.00 34.36 385 VAL A N 1
ATOM 2360 C CA . VAL A 1 316 ? 24.106 59.586 35.154 1.00 38.19 385 VAL A CA 1
ATOM 2361 C C . VAL A 1 316 ? 24.851 59.564 33.828 1.00 46.53 385 VAL A C 1
ATOM 2362 O O . VAL A 1 316 ? 25.208 60.621 33.293 1.00 44.65 385 VAL A O 1
ATOM 2366 N N . LEU A 1 317 ? 25.114 58.376 33.282 1.00 43.94 386 LEU A N 1
ATOM 2367 C CA . LEU A 1 317 ? 25.663 58.307 31.933 1.00 43.44 386 LEU A CA 1
ATOM 2368 C C . LEU A 1 317 ? 24.677 58.877 30.918 1.00 45.06 386 LEU A C 1
ATOM 2369 O O . LEU A 1 317 ? 25.076 59.558 29.966 1.00 47.75 386 LEU A O 1
ATOM 2374 N N . SER A 1 318 ? 23.381 58.622 31.116 1.00 38.47 387 SER A N 1
ATOM 2375 C CA . SER A 1 318 ? 22.368 59.096 30.178 1.00 38.07 387 SER A CA 1
ATOM 2376 C C . SER A 1 318 ? 22.167 60.605 30.265 1.00 42.36 387 SER A C 1
ATOM 2377 O O . SER A 1 318 ? 21.916 61.260 29.244 1.00 42.04 387 SER A O 1
ATOM 2380 N N . LYS A 1 319 ? 22.265 61.174 31.463 1.00 37.65 388 LYS A N 1
ATOM 2381 C CA . LYS A 1 319 ? 21.935 62.582 31.647 1.00 45.62 388 LYS A CA 1
ATOM 2382 C C . LYS A 1 319 ? 22.610 63.071 32.913 1.00 42.52 388 LYS A C 1
ATOM 2383 O O . LYS A 1 319 ? 22.295 62.592 34.008 1.00 38.64 388 LYS A O 1
ATOM 2389 N N . ALA A 1 320 ? 23.532 64.014 32.756 1.00 34.57 389 ALA A N 1
ATOM 2390 C CA . ALA A 1 320 ? 24.248 64.653 33.854 1.00 42.82 389 ALA A CA 1
ATOM 2391 C C . ALA A 1 320 ? 25.145 65.719 33.237 1.00 45.13 389 ALA A C 1
ATOM 2392 O O . ALA A 1 320 ? 25.350 65.751 32.019 1.00 45.95 389 ALA A O 1
ATOM 2394 N N . ASP A 1 321 ? 25.667 66.599 34.095 1.00 41.64 390 ASP A N 1
ATOM 2395 C CA . ASP A 1 321 ? 26.772 67.471 33.707 1.00 48.94 390 ASP A CA 1
ATOM 2396 C C . ASP A 1 321 ? 27.887 66.645 33.066 1.00 47.21 390 ASP A C 1
ATOM 2397 O O . ASP A 1 321 ? 28.090 65.481 33.408 1.00 48.60 390 ASP A O 1
ATOM 2402 N N . PHE A 1 322 ? 28.608 67.251 32.115 1.00 56.64 391 PHE A N 1
ATOM 2403 C CA . PHE A 1 322 ? 29.571 66.462 31.341 1.00 55.01 391 PHE A CA 1
ATOM 2404 C C . PHE A 1 322 ? 30.648 65.853 32.229 1.00 49.35 391 PHE A C 1
ATOM 2405 O O . PHE A 1 322 ? 31.035 64.695 32.034 1.00 50.90 391 PHE A O 1
ATOM 2413 N N . LYS A 1 323 ? 31.151 66.614 33.205 1.00 45.34 392 LYS A N 1
ATOM 2414 C CA . LYS A 1 323 ? 32.221 66.078 34.037 1.00 57.96 392 LYS A CA 1
ATOM 2415 C C . LYS A 1 323 ? 31.724 64.949 34.934 1.00 53.82 392 LYS A C 1
ATOM 2416 O O . LYS A 1 323 ? 32.509 64.079 35.319 1.00 56.18 392 LYS A O 1
ATOM 2422 N N . THR A 1 324 ? 30.431 64.932 35.263 1.00 48.96 393 THR A N 1
ATOM 2423 C CA . THR A 1 324 ? 29.862 63.767 35.937 1.00 46.73 393 THR A CA 1
ATOM 2424 C C . THR A 1 324 ? 29.731 62.592 34.975 1.00 45.74 393 THR A C 1
ATOM 2425 O O . THR A 1 324 ? 30.002 61.444 35.344 1.00 46.76 393 THR A O 1
ATOM 2429 N N . GLN A 1 325 ? 29.317 62.864 33.733 1.00 40.29 394 GLN A N 1
ATOM 2430 C CA . GLN A 1 325 ? 29.222 61.804 32.736 1.00 42.84 394 GLN A CA 1
ATOM 2431 C C . GLN A 1 325 ? 30.576 61.151 32.493 1.00 43.61 394 GLN A C 1
ATOM 2432 O O . GLN A 1 325 ? 30.655 59.940 32.252 1.00 48.83 394 GLN A O 1
ATOM 2438 N N . LYS A 1 326 ? 31.656 61.936 32.549 1.00 40.83 395 LYS A N 1
ATOM 2439 C CA . LYS A 1 326 ? 32.981 61.362 32.347 1.00 46.84 395 LYS A CA 1
ATOM 2440 C C . LYS A 1 326 ? 33.381 60.471 33.517 1.00 45.54 395 LYS A C 1
ATOM 2441 O O . LYS A 1 326 ? 33.996 59.419 33.319 1.00 45.80 395 LYS A O 1
ATOM 2447 N N . GLU A 1 327 ? 33.038 60.872 34.743 1.00 41.70 396 GLU A N 1
ATOM 2448 C CA . GLU A 1 327 ? 33.266 59.992 35.886 1.00 42.47 396 GLU A CA 1
ATOM 2449 C C . GLU A 1 327 ? 32.450 58.715 35.754 1.00 44.49 396 GLU A C 1
ATOM 2450 O O . GLU A 1 327 ? 32.905 57.633 36.142 1.00 46.25 396 GLU A O 1
ATOM 2456 N N . ALA A 1 328 ? 31.238 58.823 35.207 1.00 42.27 397 ALA A N 1
ATOM 2457 C CA . ALA A 1 328 ? 30.425 57.636 34.972 1.00 43.01 397 ALA A CA 1
ATOM 2458 C C . ALA A 1 328 ? 31.063 56.734 33.923 1.00 41.52 397 ALA A C 1
ATOM 2459 O O . ALA A 1 328 ? 31.039 55.506 34.057 1.00 43.49 397 ALA A O 1
ATOM 2461 N N . ALA A 1 329 ? 31.641 57.326 32.876 1.00 47.68 398 ALA A N 1
ATOM 2462 C CA . ALA A 1 329 ? 32.360 56.539 31.880 1.00 49.05 398 ALA A CA 1
ATOM 2463 C C . ALA A 1 329 ? 33.521 55.785 32.518 1.00 55.05 398 ALA A C 1
ATOM 2464 O O . ALA A 1 329 ? 33.719 54.591 32.262 1.00 52.18 398 ALA A O 1
ATOM 2466 N N . TRP A 1 330 ? 34.299 56.470 33.361 1.00 50.51 399 TRP A N 1
ATOM 2467 C CA . TRP A 1 330 ? 35.368 55.801 34.096 1.00 52.71 399 TRP A CA 1
ATOM 2468 C C . TRP A 1 330 ? 34.816 54.678 34.964 1.00 47.45 399 TRP A C 1
ATOM 2469 O O . TRP A 1 330 ? 35.405 53.592 35.040 1.00 44.97 399 TRP A O 1
ATOM 2480 N N . ALA A 1 331 ? 33.677 54.921 35.618 1.00 38.26 400 ALA A N 1
ATOM 2481 C CA . ALA A 1 331 ? 33.055 53.898 36.452 1.00 41.77 400 ALA A CA 1
ATOM 2482 C C . ALA A 1 331 ? 32.762 52.633 35.658 1.00 46.10 400 ALA A C 1
ATOM 2483 O O . ALA A 1 331 ? 32.965 51.517 36.153 1.00 48.03 400 ALA A O 1
ATOM 2485 N N . ILE A 1 332 ? 32.303 52.786 34.415 1.00 44.14 401 ILE A N 1
ATOM 2486 C CA . ILE A 1 332 ? 31.973 51.618 33.604 1.00 46.56 401 ILE A CA 1
ATOM 2487 C C . ILE A 1 332 ? 33.237 50.909 33.138 1.00 51.26 401 ILE A C 1
ATOM 2488 O O . ILE A 1 332 ? 33.318 49.677 33.176 1.00 51.17 401 ILE A O 1
ATOM 2493 N N . THR A 1 333 ? 34.241 51.670 32.697 1.00 54.63 402 THR A N 1
ATOM 2494 C CA . THR A 1 333 ? 35.487 51.058 32.249 1.00 55.25 402 THR A CA 1
ATOM 2495 C C . THR A 1 333 ? 36.160 50.290 33.381 1.00 53.63 402 THR A C 1
ATOM 2496 O O . THR A 1 333 ? 36.619 49.159 33.184 1.00 52.39 402 THR A O 1
ATOM 2500 N N . ASN A 1 334 ? 36.210 50.881 34.579 1.00 49.63 403 ASN A N 1
ATOM 2501 C CA . ASN A 1 334 ? 36.755 50.174 35.736 1.00 50.17 403 ASN A CA 1
ATOM 2502 C C . ASN A 1 334 ? 35.945 48.918 36.039 1.00 51.57 403 ASN A C 1
ATOM 2503 O O . ASN A 1 334 ? 36.507 47.849 36.308 1.00 51.20 403 ASN A O 1
ATOM 2508 N N . TYR A 1 335 ? 34.616 49.046 36.022 1.00 41.91 404 TYR A N 1
ATOM 2509 C CA . TYR A 1 335 ? 33.721 47.906 36.206 1.00 41.83 404 TYR A CA 1
ATOM 2510 C C . TYR A 1 335 ? 34.038 46.795 35.209 1.00 49.23 404 TYR A C 1
ATOM 2511 O O . TYR A 1 335 ? 34.302 45.651 35.598 1.00 50.34 404 TYR A O 1
ATOM 2520 N N . THR A 1 336 ? 34.036 47.122 33.912 1.00 53.65 405 THR A N 1
ATOM 2521 C CA . THR A 1 336 ? 34.236 46.103 32.885 1.00 50.89 405 THR A CA 1
ATOM 2522 C C . THR A 1 336 ? 35.653 45.552 32.895 1.00 56.11 405 THR A C 1
ATOM 2523 O O . THR A 1 336 ? 35.882 44.424 32.440 1.00 55.59 405 THR A O 1
ATOM 2527 N N . SER A 1 337 ? 36.616 46.333 33.385 1.00 54.80 406 SER A N 1
ATOM 2528 C CA . SER A 1 337 ? 37.988 45.845 33.444 1.00 59.67 406 SER A CA 1
ATOM 2529 C C . SER A 1 337 ? 38.146 44.781 34.523 1.00 59.62 406 SER A C 1
ATOM 2530 O O . SER A 1 337 ? 38.852 43.786 34.323 1.00 64.98 406 SER A O 1
ATOM 2533 N N . GLY A 1 338 ? 37.482 44.957 35.661 1.00 54.75 407 GLY A N 1
ATOM 2534 C CA . GLY A 1 338 ? 37.692 44.069 36.786 1.00 55.79 407 GLY A CA 1
ATOM 2535 C C . GLY A 1 338 ? 36.589 43.066 37.062 1.00 52.46 407 GLY A C 1
ATOM 2536 O O . GLY A 1 338 ? 36.800 42.119 37.825 1.00 52.54 407 GLY A O 1
ATOM 2537 N N . GLY A 1 339 ? 35.417 43.248 36.449 1.00 48.38 408 GLY A N 1
ATOM 2538 C CA . GLY A 1 339 ? 34.269 42.436 36.797 1.00 45.26 408 GLY A CA 1
ATOM 2539 C C . GLY A 1 339 ? 34.240 41.089 36.090 1.00 53.07 408 GLY A C 1
ATOM 2540 O O . GLY A 1 339 ? 34.960 40.840 35.125 1.00 52.75 408 GLY A O 1
ATOM 2541 N N . THR A 1 340 ? 33.384 40.203 36.600 1.00 55.88 409 THR A N 1
ATOM 2542 C CA . THR A 1 340 ? 33.172 38.908 35.970 1.00 61.43 409 THR A CA 1
ATOM 2543 C C . THR A 1 340 ? 32.339 39.063 34.699 1.00 55.97 409 THR A C 1
ATOM 2544 O O . THR A 1 340 ? 31.741 40.111 34.433 1.00 53.26 409 THR A O 1
ATOM 2548 N N . VAL A 1 341 ? 32.295 37.983 33.915 1.00 56.77 410 VAL A N 1
ATOM 2549 C CA . VAL A 1 341 ? 31.453 37.961 32.722 1.00 55.43 410 VAL A CA 1
ATOM 2550 C C . VAL A 1 341 ? 29.994 38.192 33.095 1.00 54.85 410 VAL A C 1
ATOM 2551 O O . VAL A 1 341 ? 29.284 38.967 32.442 1.00 51.62 410 VAL A O 1
ATOM 2555 N N . GLU A 1 342 ? 29.529 37.535 34.162 1.00 55.87 411 GLU A N 1
ATOM 2556 C CA . GLU A 1 342 ? 28.146 37.710 34.599 1.00 54.69 411 GLU A CA 1
ATOM 2557 C C . GLU A 1 342 ? 27.874 39.149 35.025 1.00 51.81 411 GLU A C 1
ATOM 2558 O O . GLU A 1 342 ? 26.808 39.701 34.729 1.00 52.84 411 GLU A O 1
ATOM 2564 N N . GLN A 1 343 ? 28.826 39.773 35.724 1.00 48.56 412 GLN A N 1
ATOM 2565 C CA . GLN A 1 343 ? 28.655 41.169 36.116 1.00 47.26 412 GLN A CA 1
ATOM 2566 C C . GLN A 1 343 ? 28.613 42.081 34.894 1.00 45.41 412 GLN A C 1
ATOM 2567 O O . GLN A 1 343 ? 27.811 43.022 34.836 1.00 43.66 412 GLN A O 1
ATOM 2573 N N . ILE A 1 344 ? 29.459 41.807 33.899 1.00 45.82 413 ILE A N 1
ATOM 2574 C CA . ILE A 1 344 ? 29.489 42.628 32.692 1.00 52.51 413 ILE A CA 1
ATOM 2575 C C . ILE A 1 344 ? 28.211 42.442 31.879 1.00 54.19 413 ILE A C 1
ATOM 2576 O O . ILE A 1 344 ? 27.656 43.409 31.342 1.00 55.93 413 ILE A O 1
ATOM 2581 N N . VAL A 1 345 ? 27.721 41.203 31.781 1.00 45.37 414 VAL A N 1
ATOM 2582 C CA . VAL A 1 345 ? 26.454 40.940 31.097 1.00 50.09 414 VAL A CA 1
ATOM 2583 C C . VAL A 1 345 ? 25.313 41.702 31.764 1.00 51.85 414 VAL A C 1
ATOM 2584 O O . VAL A 1 345 ? 24.442 42.266 31.088 1.00 50.47 414 VAL A O 1
ATOM 2588 N N . TYR A 1 346 ? 25.297 41.724 33.101 1.00 53.96 415 TYR A N 1
ATOM 2589 C CA . TYR A 1 346 ? 24.271 42.460 33.836 1.00 49.41 415 TYR A CA 1
ATOM 2590 C C . TYR A 1 346 ? 24.287 43.940 33.475 1.00 45.97 415 TYR A C 1
ATOM 2591 O O . TYR A 1 346 ? 23.234 44.585 33.392 1.00 45.67 415 TYR A O 1
ATOM 2600 N N . LEU A 1 347 ? 25.481 44.492 33.259 1.00 42.18 416 LEU A N 1
ATOM 2601 C CA . LEU A 1 347 ? 25.620 45.885 32.847 1.00 40.42 416 LEU A CA 1
ATOM 2602 C C . LEU A 1 347 ? 24.878 46.149 31.543 1.00 47.18 416 LEU A C 1
ATOM 2603 O O . LEU A 1 347 ? 24.162 47.149 31.409 1.00 45.95 416 LEU A O 1
ATOM 2608 N N . VAL A 1 348 ? 25.041 45.256 30.566 1.00 45.82 417 VAL A N 1
ATOM 2609 C CA . VAL A 1 348 ? 24.333 45.408 29.299 1.00 49.58 417 VAL A CA 1
ATOM 2610 C C . VAL A 1 348 ? 22.829 45.309 29.516 1.00 54.53 417 VAL A C 1
ATOM 2611 O O . VAL A 1 348 ? 22.052 46.094 28.957 1.00 53.21 417 VAL A O 1
ATOM 2615 N N . HIS A 1 349 ? 22.396 44.348 30.337 1.00 45.39 418 HIS A N 1
ATOM 2616 C CA . HIS A 1 349 ? 20.972 44.177 30.606 1.00 46.22 418 HIS A CA 1
ATOM 2617 C C . HIS A 1 349 ? 20.356 45.426 31.225 1.00 42.30 418 HIS A C 1
ATOM 2618 O O . HIS A 1 349 ? 19.160 45.684 31.041 1.00 51.30 418 HIS A O 1
ATOM 2625 N N . CYS A 1 350 ? 21.150 46.209 31.961 1.00 39.81 419 CYS A N 1
ATOM 2626 C CA . CYS A 1 350 ? 20.653 47.435 32.572 1.00 43.66 419 CYS A CA 1
ATOM 2627 C C . CYS A 1 350 ? 20.571 48.596 31.590 1.00 44.48 419 CYS A C 1
ATOM 2628 O O . CYS A 1 350 ? 20.016 49.643 31.942 1.00 39.03 419 CYS A O 1
ATOM 2631 N N . GLY A 1 351 ? 21.099 48.437 30.384 1.00 44.19 420 GLY A N 1
ATOM 2632 C CA . GLY A 1 351 ? 21.020 49.450 29.361 1.00 39.24 420 GLY A CA 1
ATOM 2633 C C . GLY A 1 351 ? 22.226 50.351 29.230 1.00 39.90 420 GLY A C 1
ATOM 2634 O O . GLY A 1 351 ? 22.064 51.508 28.833 1.00 47.78 420 GLY A O 1
ATOM 2635 N N . ILE A 1 352 ? 23.429 49.863 29.538 1.00 42.28 421 ILE A N 1
ATOM 2636 C CA . ILE A 1 352 ? 24.591 50.748 29.505 1.00 43.07 421 ILE A CA 1
ATOM 2637 C C . ILE A 1 352 ? 24.974 51.108 28.074 1.00 43.53 421 ILE A C 1
ATOM 2638 O O . ILE A 1 352 ? 25.547 52.176 27.834 1.00 46.75 421 ILE A O 1
ATOM 2643 N N . ILE A 1 353 ? 24.640 50.254 27.102 1.00 45.80 422 ILE A N 1
ATOM 2644 C CA . ILE A 1 353 ? 25.238 50.364 25.772 1.00 55.11 422 ILE A CA 1
ATOM 2645 C C . ILE A 1 353 ? 24.834 51.669 25.095 1.00 54.07 422 ILE A C 1
ATOM 2646 O O . ILE A 1 353 ? 25.688 52.427 24.619 1.00 57.16 422 ILE A O 1
ATOM 2651 N N . GLU A 1 354 ? 23.533 51.949 25.031 1.00 50.08 423 GLU A N 1
ATOM 2652 C CA . GLU A 1 354 ? 23.077 53.114 24.273 1.00 52.51 423 GLU A CA 1
ATOM 2653 C C . GLU A 1 354 ? 23.600 54.435 24.829 1.00 44.59 423 GLU A C 1
ATOM 2654 O O . GLU A 1 354 ? 24.145 55.230 24.045 1.00 51.67 423 GLU A O 1
ATOM 2660 N N . PRO A 1 355 ? 23.478 54.743 26.127 1.00 42.48 424 PRO A N 1
ATOM 2661 C CA . PRO A 1 355 ? 24.082 55.993 26.621 1.00 47.30 424 PRO A CA 1
ATOM 2662 C C . PRO A 1 355 ? 25.597 56.006 26.522 1.00 51.63 424 PRO A C 1
ATOM 2663 O O . PRO A 1 355 ? 26.197 57.084 26.415 1.00 52.26 424 PRO A O 1
ATOM 2667 N N . LEU A 1 356 ? 26.235 54.836 26.570 1.00 49.09 425 LEU A N 1
ATOM 2668 C CA . LEU A 1 356 ? 27.670 54.759 26.312 1.00 57.15 425 LEU A CA 1
ATOM 2669 C C . LEU A 1 356 ? 27.988 55.213 24.891 1.00 58.66 425 LEU A C 1
ATOM 2670 O O . LEU A 1 356 ? 28.894 56.027 24.672 1.00 53.25 425 LEU A O 1
ATOM 2675 N N . MET A 1 357 ? 27.232 54.708 23.910 1.00 59.73 426 MET A N 1
ATOM 2676 C CA . MET A 1 357 ? 27.467 55.078 22.517 1.00 56.89 426 MET A CA 1
ATOM 2677 C C . MET A 1 357 ? 27.219 56.562 22.286 1.00 59.91 426 MET A C 1
ATOM 2678 O O . MET A 1 357 ? 27.945 57.209 21.522 1.00 59.53 426 MET A O 1
ATOM 2683 N N . ASN A 1 358 ? 26.186 57.115 22.928 1.00 60.21 427 ASN A N 1
ATOM 2684 C CA . ASN A 1 358 ? 25.852 58.518 22.720 1.00 56.60 427 ASN A CA 1
ATOM 2685 C C . ASN A 1 358 ? 26.973 59.436 23.182 1.00 53.85 427 ASN A C 1
ATOM 2686 O O . ASN A 1 358 ? 27.170 60.512 22.607 1.00 56.17 427 ASN A O 1
ATOM 2691 N N . LEU A 1 359 ? 27.726 59.027 24.205 1.00 49.70 428 LEU A N 1
ATOM 2692 C CA . LEU A 1 359 ? 28.823 59.851 24.698 1.00 51.85 428 LEU A CA 1
ATOM 2693 C C . LEU A 1 359 ? 30.035 59.837 23.775 1.00 60.29 428 LEU A C 1
ATOM 2694 O O . LEU A 1 359 ? 30.948 60.645 23.972 1.00 61.40 428 LEU A O 1
ATOM 2699 N N . LEU A 1 360 ? 30.071 58.951 22.778 1.00 61.64 429 LEU A N 1
ATOM 2700 C CA . LEU A 1 360 ? 31.123 59.019 21.773 1.00 69.33 429 LEU A CA 1
ATOM 2701 C C . LEU A 1 360 ? 31.002 60.257 20.896 1.00 80.39 429 LEU A C 1
ATOM 2702 O O . LEU A 1 360 ? 31.905 60.523 20.095 1.00 88.51 429 LEU A O 1
ATOM 2707 N N . SER A 1 361 ? 29.910 61.011 21.028 1.00 82.62 430 SER A N 1
ATOM 2708 C CA . SER A 1 361 ? 29.752 62.282 20.333 1.00 83.50 430 SER A CA 1
ATOM 2709 C C . SER A 1 361 ? 30.564 63.403 20.968 1.00 82.22 430 SER A C 1
ATOM 2710 O O . SER A 1 361 ? 30.773 64.437 20.326 1.00 84.90 430 SER A O 1
ATOM 2713 N N . ALA A 1 362 ? 31.018 63.223 22.206 1.00 81.02 431 ALA A N 1
ATOM 2714 C CA . ALA A 1 362 ? 31.721 64.278 22.919 1.00 78.49 431 ALA A CA 1
ATOM 2715 C C . ALA A 1 362 ? 33.046 64.606 22.241 1.00 89.66 431 ALA A C 1
ATOM 2716 O O . ALA A 1 362 ? 33.652 63.769 21.568 1.00 90.56 431 ALA A O 1
ATOM 2718 N N . LYS A 1 363 ? 33.493 65.848 22.425 1.00 93.73 432 LYS A N 1
ATOM 2719 C CA . LYS A 1 363 ? 34.763 66.284 21.864 1.00 98.58 432 LYS A CA 1
ATOM 2720 C C . LYS A 1 363 ? 35.938 66.035 22.797 1.00 98.56 432 LYS A C 1
ATOM 2721 O O . LYS A 1 363 ? 37.089 66.077 22.345 1.00 105.99 432 LYS A O 1
ATOM 2727 N N . ASP A 1 364 ? 35.681 65.781 24.079 1.00 91.56 433 ASP A N 1
ATOM 2728 C CA . ASP A 1 364 ? 36.742 65.366 24.987 1.00 91.87 433 ASP A CA 1
ATOM 2729 C C . ASP A 1 364 ? 37.350 64.064 24.489 1.00 86.97 433 ASP A C 1
ATOM 2730 O O . ASP A 1 364 ? 36.658 6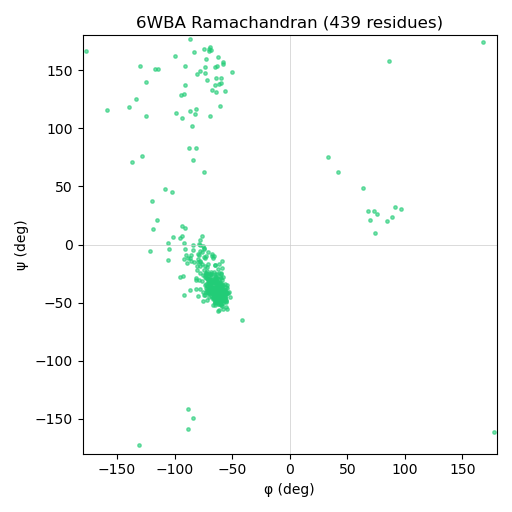3.046 24.380 1.00 79.78 433 ASP A O 1
ATOM 2735 N N . THR A 1 365 ? 38.648 64.097 24.182 1.00 84.55 434 THR A N 1
ATOM 2736 C CA . THR A 1 365 ? 39.264 62.958 23.516 1.00 86.58 434 THR A CA 1
ATOM 2737 C C . THR A 1 365 ? 39.515 61.791 24.469 1.00 86.60 434 THR A C 1
ATOM 2738 O O . THR A 1 365 ? 39.418 60.631 24.054 1.00 85.33 434 THR A O 1
ATOM 2742 N N . LYS A 1 366 ? 39.792 62.052 25.750 1.00 86.80 435 LYS A N 1
ATOM 2743 C CA . LYS A 1 366 ? 40.076 60.937 26.646 1.00 88.59 435 LYS A CA 1
ATOM 2744 C C . LYS A 1 366 ? 38.820 60.231 27.146 1.00 81.36 435 LYS A C 1
ATOM 2745 O O . LYS A 1 366 ? 38.916 59.069 27.552 1.00 78.49 435 LYS A O 1
ATOM 2751 N N . ILE A 1 367 ? 37.650 60.881 27.133 1.00 75.53 436 ILE A N 1
ATOM 2752 C CA . ILE A 1 367 ? 36.443 60.119 27.445 1.00 70.95 436 ILE A CA 1
ATOM 2753 C C . ILE A 1 367 ? 36.130 59.158 26.311 1.00 67.24 436 ILE A C 1
ATOM 2754 O O . ILE A 1 367 ? 35.602 58.064 26.544 1.00 66.51 436 ILE A O 1
ATOM 2759 N N . ILE A 1 368 ? 36.458 59.537 25.074 1.00 70.88 437 ILE A N 1
ATOM 2760 C CA . ILE A 1 368 ? 36.309 58.614 23.957 1.00 75.85 437 ILE A CA 1
ATOM 2761 C C . ILE A 1 368 ? 37.230 57.417 24.146 1.00 74.87 437 ILE A C 1
ATOM 2762 O O . ILE A 1 368 ? 36.835 56.268 23.917 1.00 76.06 437 ILE A O 1
ATOM 2767 N N . GLN A 1 369 ? 38.465 57.668 24.589 1.00 68.99 438 GLN A N 1
ATOM 2768 C CA . GLN A 1 369 ? 39.382 56.578 24.902 1.00 73.07 438 GLN A CA 1
ATOM 2769 C C . GLN A 1 369 ? 38.819 55.684 25.999 1.00 72.92 438 GLN A C 1
ATOM 2770 O O . GLN A 1 369 ? 38.920 54.453 25.923 1.00 67.77 438 GLN A O 1
ATOM 2776 N N . VAL A 1 370 ? 38.215 56.287 27.025 1.00 73.88 439 VAL A N 1
ATOM 2777 C CA . VAL A 1 370 ? 37.668 55.515 28.137 1.00 60.78 439 VAL A CA 1
ATOM 2778 C C . VAL A 1 370 ? 36.496 54.662 27.667 1.00 58.23 439 VAL A C 1
ATOM 2779 O O . VAL A 1 370 ? 36.396 53.475 28.002 1.00 55.11 439 VAL A O 1
ATOM 2783 N N . ILE A 1 371 ? 35.598 55.251 26.873 1.00 61.54 440 ILE A N 1
ATOM 2784 C CA . ILE A 1 371 ? 34.429 54.521 26.391 1.00 59.09 440 ILE A CA 1
ATOM 2785 C C . ILE A 1 371 ? 34.846 53.398 25.451 1.00 62.60 440 ILE A C 1
ATOM 2786 O O . ILE A 1 371 ? 34.319 52.281 25.524 1.00 62.70 440 ILE A O 1
ATOM 2791 N N . LEU A 1 372 ? 35.796 53.672 24.552 1.00 65.80 441 LEU A N 1
ATOM 2792 C CA . LEU A 1 372 ? 36.253 52.642 23.625 1.00 65.15 441 LEU A CA 1
ATOM 2793 C C . LEU A 1 372 ? 36.889 51.468 24.358 1.00 62.09 441 LEU A C 1
ATOM 2794 O O . LEU A 1 372 ? 36.772 50.322 23.910 1.00 62.88 441 LEU A O 1
ATOM 2799 N N . ASP A 1 373 ? 37.562 51.730 25.481 1.00 66.36 442 ASP A N 1
ATOM 2800 C CA . ASP A 1 373 ? 38.115 50.641 26.279 1.00 63.61 442 ASP A CA 1
ATOM 2801 C C . ASP A 1 373 ? 37.010 49.814 26.923 1.00 60.06 442 ASP A C 1
ATOM 2802 O O . ASP A 1 373 ? 37.111 48.583 26.996 1.00 64.12 442 ASP A O 1
ATOM 2807 N N . ALA A 1 374 ? 35.945 50.470 27.393 1.00 55.00 443 ALA A N 1
ATOM 2808 C CA . ALA A 1 374 ? 34.832 49.733 27.985 1.00 53.71 443 ALA A CA 1
ATOM 2809 C C . ALA A 1 374 ? 34.129 48.873 26.944 1.00 55.53 443 ALA A C 1
ATOM 2810 O O . ALA A 1 374 ? 33.761 47.725 27.222 1.00 58.60 443 ALA A O 1
ATOM 2812 N N . ILE A 1 375 ? 33.928 49.412 25.738 1.00 56.85 444 ILE A N 1
ATOM 2813 C CA . ILE A 1 375 ? 33.309 48.634 24.668 1.00 57.17 444 ILE A CA 1
ATOM 2814 C C . ILE A 1 375 ? 34.157 47.413 24.346 1.00 64.30 444 ILE A C 1
ATOM 2815 O O . ILE A 1 375 ? 33.639 46.298 24.192 1.00 57.87 444 ILE A O 1
ATOM 2820 N N . SER A 1 376 ? 35.475 47.602 24.248 1.00 62.89 445 SER A N 1
ATOM 2821 C CA . SER A 1 376 ? 36.374 46.473 24.043 1.00 69.15 445 SER A CA 1
ATOM 2822 C C . SER A 1 376 ? 36.250 45.462 25.175 1.00 64.68 445 SER A C 1
ATOM 2823 O O . SER A 1 376 ? 36.198 44.250 24.933 1.00 68.05 445 SER A O 1
ATOM 2826 N N . ASN A 1 377 ? 36.179 45.942 26.419 1.00 57.28 446 ASN A N 1
ATOM 2827 C CA . ASN A 1 377 ? 36.043 45.037 27.555 1.00 60.25 446 ASN A CA 1
ATOM 2828 C C . ASN A 1 377 ? 34.746 44.242 27.484 1.00 65.81 446 ASN A C 1
ATOM 2829 O O . ASN A 1 377 ? 34.732 43.040 27.771 1.00 69.69 446 ASN A O 1
ATOM 2834 N N . ILE A 1 378 ? 33.641 44.897 27.116 1.00 63.03 447 ILE A N 1
ATOM 2835 C CA . ILE A 1 378 ? 32.363 44.196 27.039 1.00 59.99 447 ILE A CA 1
ATOM 2836 C C . ILE A 1 378 ? 32.382 43.175 25.907 1.00 61.05 447 ILE A C 1
ATOM 2837 O O . ILE A 1 378 ? 31.870 42.059 26.055 1.00 66.26 447 ILE A O 1
ATOM 2842 N N . PHE A 1 379 ? 32.986 43.529 24.769 1.00 61.86 448 PHE A N 1
ATOM 2843 C CA . PHE A 1 379 ? 33.102 42.576 23.667 1.00 64.46 448 PHE A CA 1
ATOM 2844 C C . PHE A 1 379 ? 33.912 41.352 24.075 1.00 72.86 448 PHE A C 1
ATOM 2845 O O . PHE A 1 379 ? 33.597 40.227 23.668 1.00 70.59 448 PHE A O 1
ATOM 2853 N N . GLN A 1 380 ? 34.968 41.550 24.870 1.00 79.06 449 GLN A N 1
ATOM 2854 C CA . GLN A 1 380 ? 35.759 40.417 25.341 1.00 79.85 449 GLN A CA 1
ATOM 2855 C C . GLN A 1 380 ? 34.923 39.487 26.209 1.00 71.65 449 GLN A C 1
ATOM 2856 O O . GLN A 1 380 ? 35.081 38.262 26.152 1.00 70.50 449 GLN A O 1
ATOM 2862 N N . ALA A 1 381 ? 34.031 40.050 27.027 1.00 65.24 450 ALA A N 1
ATOM 2863 C CA . ALA A 1 381 ? 33.096 39.212 27.769 1.00 66.37 450 ALA A CA 1
ATOM 2864 C C . ALA A 1 381 ? 32.131 38.504 26.826 1.00 73.20 450 ALA A C 1
ATOM 2865 O O . ALA A 1 381 ? 31.798 37.330 27.032 1.00 73.30 450 ALA A O 1
ATOM 2867 N N . ALA A 1 382 ? 31.682 39.199 25.777 1.00 70.70 451 ALA A N 1
ATOM 2868 C CA . ALA A 1 382 ? 30.772 38.599 24.810 1.00 72.34 451 ALA A CA 1
ATOM 2869 C C . ALA A 1 382 ? 31.444 37.524 23.966 1.00 80.78 451 ALA A C 1
ATOM 2870 O O . ALA A 1 382 ? 30.755 36.631 23.461 1.00 85.07 451 ALA A O 1
ATOM 2872 N N . GLU A 1 383 ? 32.767 37.592 23.795 1.00 80.89 452 GLU A N 1
ATOM 2873 C CA . GLU A 1 383 ? 33.469 36.527 23.086 1.00 83.63 452 GLU A CA 1
ATOM 2874 C C . GLU A 1 383 ? 33.492 35.248 23.911 1.00 82.56 452 GLU A C 1
ATOM 2875 O O . GLU A 1 383 ? 33.279 34.155 23.374 1.00 75.67 452 GLU A O 1
ATOM 2877 N N . LYS A 1 384 ? 33.735 35.367 25.221 1.00 84.23 453 LYS A N 1
ATOM 2878 C CA . LYS A 1 384 ? 33.699 34.208 26.109 1.00 81.72 453 LYS A CA 1
ATOM 2879 C C . LYS A 1 384 ? 32.345 33.509 26.095 1.00 82.65 453 LYS A C 1
ATOM 2880 O O . LYS A 1 384 ? 32.260 32.337 26.476 1.00 80.59 453 LYS A O 1
ATOM 2886 N N . LEU A 1 385 ? 31.289 34.199 25.670 1.00 82.57 454 LEU A N 1
ATOM 2887 C CA . LEU A 1 385 ? 29.945 33.642 25.637 1.00 81.66 454 LEU A CA 1
ATOM 2888 C C . LEU A 1 385 ? 29.485 33.280 24.231 1.00 88.47 454 LEU A C 1
ATOM 2889 O O . LEU A 1 385 ? 28.388 32.734 24.076 1.00 83.49 454 LEU A O 1
ATOM 2894 N N . GLY A 1 386 ? 30.292 33.566 23.212 1.00 91.31 455 GLY A N 1
ATOM 2895 C CA . GLY A 1 386 ? 29.882 33.323 21.843 1.00 85.03 455 GLY A CA 1
ATOM 2896 C C . GLY A 1 386 ? 28.783 34.233 21.349 1.00 86.52 455 GLY A C 1
ATOM 2897 O O . GLY A 1 386 ? 28.094 33.892 20.385 1.00 89.32 455 GLY A O 1
ATOM 2898 N N . GLU A 1 387 ? 28.600 35.390 21.979 1.00 83.81 456 GLU A N 1
ATOM 2899 C CA . GLU A 1 387 ? 27.501 36.295 21.672 1.00 84.77 456 GLU A CA 1
ATOM 2900 C C . GLU A 1 387 ? 28.017 37.651 21.209 1.00 77.72 456 GLU A C 1
ATOM 2901 O O . GLU A 1 387 ? 27.449 38.696 21.525 1.00 74.71 456 GLU A O 1
ATOM 2907 N N . THR A 1 388 ? 29.104 37.643 20.437 1.00 78.25 457 THR A N 1
ATOM 2908 C CA . THR A 1 388 ? 29.643 38.890 19.900 1.00 79.14 457 THR A CA 1
ATOM 2909 C C . THR A 1 388 ? 28.665 39.571 18.951 1.00 88.46 457 THR A C 1
ATOM 2910 O O . THR A 1 388 ? 28.592 40.808 18.921 1.00 89.59 457 THR A O 1
ATOM 2914 N N . GLU A 1 389 ? 27.899 38.791 18.181 1.00 92.99 458 GLU A N 1
ATOM 2915 C CA . GLU A 1 389 ? 27.072 39.367 17.126 1.00 87.96 458 GLU A CA 1
ATOM 2916 C C . GLU A 1 389 ? 25.862 40.098 17.692 1.00 84.83 458 GLU A C 1
ATOM 2917 O O . GLU A 1 389 ? 25.431 41.115 17.131 1.00 92.10 458 GLU A O 1
ATOM 2923 N N . LYS A 1 390 ? 25.290 39.594 18.789 1.00 76.39 459 LYS A N 1
ATOM 2924 C CA . LYS A 1 390 ? 24.184 40.304 19.422 1.00 83.33 459 LYS A CA 1
ATOM 2925 C C . LYS A 1 390 ? 24.629 41.666 19.935 1.00 79.87 459 LYS A C 1
ATOM 2926 O O . LYS A 1 390 ? 23.887 42.648 19.831 1.00 85.49 459 LYS A O 1
ATOM 2932 N N . LEU A 1 391 ? 25.835 41.741 20.495 1.00 70.41 460 LEU A N 1
ATOM 2933 C CA . LEU A 1 391 ? 26.383 43.030 20.901 1.00 71.51 460 LEU A CA 1
ATOM 2934 C C . LEU A 1 391 ? 26.651 43.919 19.691 1.00 71.79 460 LEU A C 1
ATOM 2935 O O . LEU A 1 391 ? 26.416 45.131 19.740 1.00 70.92 460 LEU A O 1
ATOM 2940 N N . SER A 1 392 ? 27.146 43.333 18.599 1.00 73.68 461 SER A N 1
ATOM 2941 C CA . SER A 1 392 ? 27.350 44.101 17.375 1.00 76.72 461 SER A CA 1
ATOM 2942 C C . SER A 1 392 ? 26.047 44.742 16.911 1.00 81.14 461 SER A C 1
ATOM 2943 O O . SER A 1 392 ? 26.002 45.941 16.611 1.00 82.27 461 SER A O 1
ATOM 2946 N N . ILE A 1 393 ? 24.968 43.957 16.871 1.00 79.03 462 ILE A N 1
ATOM 2947 C CA . ILE A 1 393 ? 23.684 44.470 16.402 1.00 79.35 462 ILE A CA 1
ATOM 2948 C C . ILE A 1 393 ? 23.119 45.486 17.388 1.00 79.20 462 ILE A C 1
ATOM 2949 O O . ILE A 1 393 ? 22.508 46.485 16.989 1.00 85.22 462 ILE A O 1
ATOM 2954 N N . MET A 1 394 ? 23.319 45.254 18.687 1.00 77.69 463 MET A N 1
ATOM 2955 C CA . MET A 1 394 ? 22.881 46.216 19.693 1.00 71.64 463 MET A CA 1
ATOM 2956 C C . MET A 1 394 ? 23.565 47.562 19.491 1.00 71.29 463 MET A C 1
ATOM 2957 O O . MET A 1 394 ? 22.907 48.609 19.451 1.00 64.00 463 MET A O 1
ATOM 2962 N N . ILE A 1 395 ? 24.894 47.550 19.356 1.00 74.04 464 ILE A N 1
ATOM 2963 C CA . ILE A 1 395 ? 25.636 48.771 19.057 1.00 74.42 464 ILE A CA 1
ATOM 2964 C C . ILE A 1 395 ? 25.198 49.350 17.720 1.00 77.71 464 ILE A C 1
ATOM 2965 O O . ILE A 1 395 ? 25.223 50.572 17.520 1.00 78.26 464 ILE A O 1
ATOM 2970 N N . GLU A 1 396 ? 24.761 48.492 16.797 1.00 77.46 465 GLU A N 1
ATOM 2971 C CA . GLU A 1 396 ? 24.348 48.955 15.477 1.00 84.61 465 GLU A CA 1
ATOM 2972 C C . GLU A 1 396 ? 23.044 49.745 15.545 1.00 84.59 465 GLU A C 1
ATOM 2973 O O . GLU A 1 396 ? 22.923 50.817 14.942 1.00 84.38 465 GLU A O 1
ATOM 2979 N N . GLU A 1 397 ? 22.058 49.234 16.283 1.00 81.94 466 GLU A N 1
ATOM 2980 C CA . GLU A 1 397 ? 20.716 49.805 16.244 1.00 78.30 466 GLU A CA 1
ATOM 2981 C C . GLU A 1 397 ? 20.615 51.152 16.948 1.00 74.49 466 GLU A C 1
ATOM 2982 O O . GLU A 1 397 ? 19.715 51.935 16.626 1.00 76.27 466 GLU A O 1
ATOM 2988 N N . CYS A 1 398 ? 21.498 51.440 17.901 1.00 74.26 467 CYS A N 1
ATOM 2989 C CA . CYS A 1 398 ? 21.488 52.724 18.588 1.00 72.64 467 CYS A CA 1
ATOM 2990 C C . CYS A 1 398 ? 22.424 53.740 17.944 1.00 80.12 467 CYS A C 1
ATOM 2991 O O . CYS A 1 398 ? 22.745 54.758 18.570 1.00 84.97 467 CYS A O 1
ATOM 2994 N N . GLY A 1 399 ? 22.860 53.491 16.710 1.00 82.04 468 GLY A N 1
ATOM 2995 C CA . GLY A 1 399 ? 23.773 54.392 16.036 1.00 79.33 468 GLY A CA 1
ATOM 2996 C C . GLY A 1 399 ? 25.199 54.345 16.529 1.00 75.46 468 GLY A C 1
ATOM 2997 O O . GLY A 1 399 ? 26.001 55.200 16.140 1.00 80.62 468 GLY A O 1
ATOM 2998 N N . GLY A 1 400 ? 25.544 53.369 17.373 1.00 73.54 469 GLY A N 1
ATOM 2999 C CA . GLY A 1 400 ? 26.883 53.318 17.932 1.00 75.49 469 GLY A CA 1
ATOM 3000 C C . GLY A 1 400 ? 27.952 52.975 16.914 1.00 76.85 469 GLY A C 1
ATOM 3001 O O . GLY A 1 400 ? 29.074 53.485 16.996 1.00 74.56 469 GLY A O 1
ATOM 3002 N N . LEU A 1 401 ? 27.626 52.115 15.946 1.00 73.64 470 LEU A N 1
ATOM 3003 C CA . LEU A 1 401 ? 28.600 51.753 14.921 1.00 80.46 470 LEU A CA 1
ATOM 3004 C C . LEU A 1 401 ? 28.989 52.957 14.076 1.00 85.81 470 LEU A C 1
ATOM 3005 O O . LEU A 1 401 ? 30.156 53.106 13.697 1.00 86.78 470 LEU A O 1
ATOM 3010 N N . ASP A 1 402 ? 28.020 53.817 13.762 1.00 89.87 471 ASP A N 1
ATOM 3011 C CA . ASP A 1 402 ? 28.314 55.029 13.006 1.00 93.59 471 ASP A CA 1
ATOM 3012 C C . ASP A 1 402 ? 29.336 55.897 13.729 1.00 93.08 471 ASP A C 1
ATOM 3013 O O . ASP A 1 402 ? 30.243 56.458 13.102 1.00 97.27 471 ASP A O 1
ATOM 3018 N N . LYS A 1 403 ? 29.209 56.014 15.052 1.00 84.42 472 LYS A N 1
ATOM 3019 C CA . LYS A 1 403 ? 30.163 56.817 15.805 1.00 84.79 472 LYS A CA 1
ATOM 3020 C C . LYS A 1 403 ? 31.516 56.126 15.920 1.00 89.50 472 LYS A C 1
ATOM 3021 O O . LYS A 1 403 ? 32.551 56.800 15.908 1.00 95.82 472 LYS A O 1
ATOM 3027 N N . ILE A 1 404 ? 31.538 54.794 16.014 1.00 88.22 473 ILE A N 1
ATOM 3028 C CA . ILE A 1 404 ? 32.811 54.082 16.114 1.00 87.44 473 ILE A CA 1
ATOM 3029 C C . ILE A 1 404 ? 33.620 54.251 14.834 1.00 90.81 473 ILE A C 1
ATOM 3030 O O . ILE A 1 404 ? 34.823 54.531 14.875 1.00 95.62 473 ILE A O 1
ATOM 3035 N N . GLU A 1 405 ? 32.977 54.086 13.675 1.00 90.78 474 GLU A N 1
ATOM 3036 C CA . GLU A 1 405 ? 33.695 54.243 12.416 1.00 98.57 474 GLU A CA 1
ATOM 3037 C C . GLU A 1 405 ? 33.910 55.702 12.041 1.00 98.73 474 GLU A C 1
ATOM 3038 O O . GLU A 1 405 ? 34.779 55.991 11.212 1.00 102.35 474 GLU A O 1
ATOM 3044 N N . ALA A 1 406 ? 33.142 56.626 12.622 1.00 97.98 475 ALA A N 1
ATOM 3045 C CA . ALA A 1 406 ? 33.481 58.038 12.487 1.00 96.38 475 ALA A CA 1
ATOM 3046 C C . ALA A 1 406 ? 34.804 58.342 13.177 1.00 93.63 475 ALA A C 1
ATOM 3047 O O . ALA A 1 406 ? 35.661 59.038 12.618 1.00 96.71 475 ALA A O 1
ATOM 3049 N N . LEU A 1 407 ? 34.994 57.810 14.388 1.00 87.84 476 LEU A N 1
ATOM 3050 C CA . LEU A 1 407 ? 36.223 58.019 15.145 1.00 89.72 476 LEU A CA 1
ATOM 3051 C C . LEU A 1 407 ? 37.440 57.381 14.489 1.00 95.98 476 LEU A C 1
ATOM 3052 O O . LEU A 1 407 ? 38.565 57.644 14.929 1.00 97.20 476 LEU A O 1
ATOM 3057 N N . GLN A 1 408 ? 37.251 56.556 13.458 1.00 99.15 477 GLN A N 1
ATOM 3058 C CA . GLN A 1 408 ? 38.369 56.176 12.604 1.00 105.85 477 GLN A CA 1
ATOM 3059 C C . GLN A 1 408 ? 39.023 57.389 11.951 1.00 109.33 477 GLN A C 1
ATOM 3060 O O . GLN A 1 408 ? 40.134 57.266 11.427 1.00 100.21 477 GLN A O 1
ATOM 3066 N N . ARG A 1 409 ? 38.360 58.548 11.976 1.00 119.05 478 ARG A N 1
ATOM 3067 C CA . ARG A 1 409 ? 38.857 59.791 11.397 1.00 123.55 478 ARG A CA 1
ATOM 3068 C C . ARG A 1 409 ? 39.268 60.787 12.477 1.00 120.03 478 ARG A C 1
ATOM 3069 O O . ARG A 1 409 ? 38.874 61.954 12.411 1.00 119.27 478 ARG A O 1
ATOM 3077 N N . HIS A 1 410 ? 40.036 60.365 13.479 1.00 116.20 479 HIS A N 1
ATOM 3078 C CA . HIS A 1 410 ? 40.277 61.197 14.650 1.00 111.24 479 HIS A CA 1
ATOM 3079 C C . HIS A 1 410 ? 41.740 61.612 14.750 1.00 112.90 479 HIS A C 1
ATOM 3080 O O . HIS A 1 410 ? 42.643 60.889 14.318 1.00 114.24 479 HIS A O 1
ATOM 3087 N N . GLU A 1 411 ? 41.960 62.786 15.353 1.00 113.80 480 GLU A N 1
ATOM 3088 C CA . GLU A 1 411 ? 43.310 63.332 15.475 1.00 117.46 480 GLU A CA 1
ATOM 3089 C C . GLU A 1 411 ? 44.184 62.465 16.375 1.00 117.61 480 GLU A C 1
ATOM 3090 O O . GLU A 1 411 ? 45.359 62.228 16.066 1.00 114.69 480 GLU A O 1
ATOM 3096 N N . ASN A 1 412 ? 43.632 61.976 17.483 1.00 117.72 481 ASN A N 1
ATOM 3097 C CA . ASN A 1 412 ? 44.428 61.205 18.427 1.00 115.28 481 ASN A CA 1
ATOM 3098 C C . ASN A 1 412 ? 44.753 59.834 17.853 1.00 113.88 481 ASN A C 1
ATOM 3099 O O . ASN A 1 412 ? 43.919 59.200 17.199 1.00 105.09 481 ASN A O 1
ATOM 3104 N N . GLU A 1 413 ? 45.976 59.370 18.119 1.00 119.22 482 GLU A N 1
ATOM 3105 C CA . GLU A 1 413 ? 46.479 58.175 17.452 1.00 120.90 482 GLU A CA 1
ATOM 3106 C C . GLU A 1 413 ? 45.834 56.900 17.981 1.00 116.62 482 GLU A C 1
ATOM 3107 O O . GLU A 1 413 ? 45.772 55.901 17.256 1.00 121.37 482 GLU A O 1
ATOM 3109 N N . SER A 1 414 ? 45.358 56.895 19.225 1.00 108.07 483 SER A N 1
ATOM 3110 C CA . SER A 1 414 ? 44.768 55.678 19.768 1.00 105.22 483 SER A CA 1
ATOM 3111 C C . SER A 1 414 ? 43.252 55.629 19.639 1.00 100.14 483 SER A C 1
ATOM 3112 O O . SER A 1 414 ? 42.685 54.533 19.577 1.00 95.45 483 SER A O 1
ATOM 3115 N N . VAL A 1 415 ? 42.575 56.778 19.612 1.00 98.52 484 VAL A N 1
ATOM 3116 C CA . VAL A 1 415 ? 41.183 56.794 19.168 1.00 96.40 484 VAL A CA 1
ATOM 3117 C C . VAL A 1 415 ? 41.097 56.242 17.753 1.00 102.30 484 VAL A C 1
ATOM 3118 O O . VAL A 1 415 ? 40.216 55.437 17.425 1.00 103.15 484 VAL A O 1
ATOM 3122 N N . TYR A 1 416 ? 42.021 56.683 16.896 1.00 105.18 485 TYR A N 1
ATOM 3123 C CA . TYR A 1 416 ? 42.265 56.109 15.579 1.00 106.70 485 TYR A CA 1
ATOM 3124 C C . TYR A 1 416 ? 42.212 54.584 15.588 1.00 101.65 485 TYR A C 1
ATOM 3125 O O . TYR A 1 416 ? 41.329 53.972 14.977 1.00 99.57 485 TYR A O 1
ATOM 3134 N N . LYS A 1 417 ? 43.154 53.961 16.302 1.00 99.52 486 LYS A N 1
ATOM 3135 C CA . LYS A 1 417 ? 43.377 52.525 16.176 1.00 101.02 486 LYS A CA 1
ATOM 3136 C C . LYS A 1 417 ? 42.336 51.708 16.930 1.00 97.27 486 LYS A C 1
ATOM 3137 O O . LYS A 1 417 ? 41.918 50.648 16.451 1.00 97.80 486 LYS A O 1
ATOM 3143 N N . ALA A 1 418 ? 41.923 52.167 18.116 1.00 94.46 487 ALA A N 1
ATOM 3144 C CA . ALA A 1 418 ? 40.903 51.441 18.867 1.00 90.06 487 ALA A CA 1
ATOM 3145 C C . ALA A 1 418 ? 39.611 51.332 18.071 1.00 84.61 487 ALA A C 1
ATOM 3146 O O . ALA A 1 418 ? 38.966 50.277 18.061 1.00 83.62 487 ALA A O 1
ATOM 3148 N N . SER A 1 419 ? 39.223 52.413 17.391 1.00 88.29 488 SER A N 1
ATOM 3149 C CA . SER A 1 419 ? 38.024 52.392 16.562 1.00 91.48 488 SER A CA 1
ATOM 3150 C C . SER A 1 419 ? 38.151 51.365 15.445 1.00 92.11 488 SER A C 1
ATOM 3151 O O . SER A 1 419 ? 37.319 50.461 15.315 1.00 91.66 488 SER A O 1
ATOM 3154 N N . LEU A 1 420 ? 39.199 51.490 14.627 1.00 95.38 489 LEU A N 1
ATOM 3155 C CA . LEU A 1 420 ? 39.373 50.573 13.506 1.00 94.34 489 LEU A CA 1
ATOM 3156 C C . LEU A 1 420 ? 39.497 49.129 13.982 1.00 94.52 489 LEU A C 1
ATOM 3157 O O . LEU A 1 420 ? 38.971 48.213 13.341 1.00 92.32 489 LEU A O 1
ATOM 3162 N N . ASN A 1 421 ? 40.175 48.906 15.111 1.00 96.88 490 ASN A N 1
ATOM 3163 C CA . ASN A 1 421 ? 40.318 47.545 15.618 1.00 101.16 490 ASN A CA 1
ATOM 3164 C C . ASN A 1 421 ? 38.9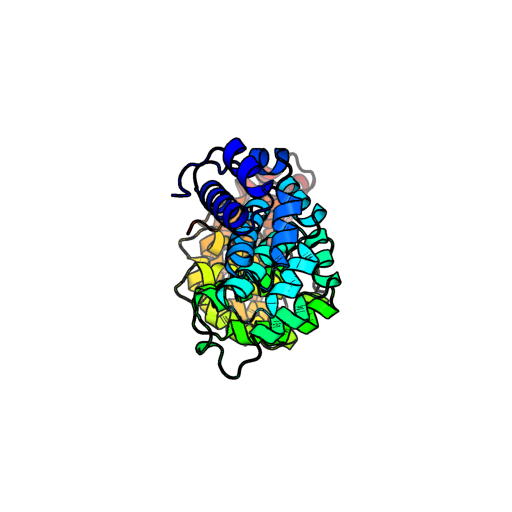67 46.946 15.990 1.00 100.92 490 ASN A C 1
ATOM 3165 O O . ASN A 1 421 ? 38.701 45.772 15.699 1.00 105.64 490 ASN A O 1
ATOM 3170 N N . LEU A 1 422 ? 38.105 47.732 16.643 1.00 88.02 491 LEU A N 1
ATOM 3171 C CA . LEU A 1 422 ? 36.765 47.245 16.961 1.00 83.09 491 LEU A CA 1
ATOM 3172 C C . LEU A 1 422 ? 35.964 46.985 15.693 1.00 88.44 491 LEU A C 1
ATOM 3173 O O . LEU A 1 422 ? 35.238 45.989 15.600 1.00 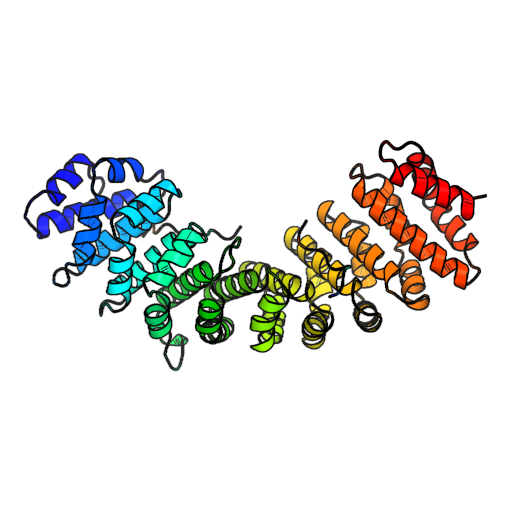93.00 491 LEU A O 1
ATOM 3178 N N . ILE A 1 423 ? 36.070 47.883 14.712 1.00 87.92 492 ILE A N 1
ATOM 3179 C CA . ILE A 1 423 ? 35.421 47.643 13.425 1.00 90.75 492 ILE A CA 1
ATOM 3180 C C . ILE A 1 423 ? 35.957 46.368 12.787 1.00 97.22 492 ILE A C 1
ATOM 3181 O O . ILE A 1 423 ? 35.197 45.563 12.233 1.00 93.54 492 ILE A O 1
ATOM 3186 N N . GLU A 1 424 ? 37.275 46.167 12.857 1.00 103.01 493 GLU A N 1
ATOM 3187 C CA . GLU A 1 424 ? 37.901 45.019 12.205 1.00 107.61 493 GLU A CA 1
ATOM 3188 C C . GLU A 1 424 ? 37.358 43.702 12.746 1.00 107.37 493 GLU A C 1
ATOM 3189 O O . GLU A 1 424 ? 37.027 42.789 11.978 1.00 104.99 493 GLU A O 1
ATOM 3195 N N . LYS A 1 425 ? 37.250 43.588 14.070 1.00 103.12 494 LYS A N 1
ATOM 3196 C CA . LYS A 1 425 ? 37.034 42.296 14.708 1.00 100.34 494 LYS A CA 1
ATOM 3197 C C . LYS A 1 425 ? 35.567 41.968 14.947 1.00 92.78 494 LYS A C 1
ATOM 3198 O O . LYS A 1 425 ? 35.208 40.786 15.000 1.00 92.07 494 LYS A O 1
ATOM 3204 N N . TYR A 1 426 ? 34.707 42.973 15.092 1.00 87.20 495 TYR A N 1
ATOM 3205 C CA . TYR A 1 426 ? 33.331 42.735 15.499 1.00 83.36 495 TYR A CA 1
ATOM 3206 C C . TYR A 1 426 ? 32.296 43.239 14.506 1.00 88.06 495 TYR A C 1
ATOM 3207 O O . TYR A 1 426 ? 31.101 42.994 14.707 1.00 88.74 495 TYR A O 1
ATOM 3216 N N . PHE A 1 427 ? 32.710 43.929 13.438 1.00 89.89 496 PHE A N 1
ATOM 3217 C CA . PHE A 1 427 ? 31.783 44.483 12.465 1.00 89.45 496 PHE A CA 1
ATOM 3218 C C . PHE A 1 427 ? 32.337 44.231 11.060 1.00 99.42 496 PHE A C 1
ATOM 3219 O O . PHE A 1 427 ? 32.778 45.140 10.361 1.00 105.29 496 PHE A O 1
ATOM 3227 N N . SER A 1 428 ? 32.305 42.969 10.642 1.00 101.92 497 SER A N 1
ATOM 3228 C CA . SER A 1 428 ? 32.790 42.583 9.323 1.00 102.09 497 SER A CA 1
ATOM 3229 C C . SER A 1 428 ? 31.676 41.945 8.501 1.00 102.51 497 SER A C 1
ATOM 3230 O O . SER A 1 428 ? 31.919 41.400 7.423 1.00 117.91 497 SER A O 1
ATOM 3232 N N . SER B 2 2 ? 48.611 50.549 45.794 1.00 88.20 467 SER C N 1
ATOM 3233 C CA . SER B 2 2 ? 48.281 49.128 45.720 1.00 95.16 467 SER C CA 1
ATOM 3234 C C . SER B 2 2 ? 47.418 48.816 44.492 1.00 93.96 467 SER C C 1
ATOM 3235 O O . SER B 2 2 ? 47.877 48.151 43.562 1.00 99.27 467 SER C O 1
ATOM 3238 N N . ASN B 2 3 ? 46.176 49.296 44.486 1.00 82.86 468 ASN C N 1
ATOM 3239 C CA . ASN B 2 3 ? 45.301 49.116 43.327 1.00 78.75 468 ASN C CA 1
ATOM 3240 C C . ASN B 2 3 ? 45.621 50.172 42.275 1.00 75.90 468 ASN C C 1
ATOM 3241 O O . ASN B 2 3 ? 45.424 51.366 42.531 1.00 73.49 468 ASN C O 1
ATOM 3246 N N . PRO B 2 4 ? 46.097 49.787 41.086 1.00 75.13 469 PRO C N 1
ATOM 3247 C CA . PRO B 2 4 ? 46.517 50.791 40.098 1.00 72.54 469 PRO C CA 1
ATOM 3248 C C . PRO B 2 4 ? 45.374 51.449 39.348 1.00 66.49 469 PRO C C 1
ATOM 3249 O O . PRO B 2 4 ? 45.603 52.472 38.689 1.00 71.10 469 PRO C O 1
ATOM 3253 N N . ALA B 2 5 ? 44.160 50.903 39.416 1.00 62.75 470 ALA C N 1
ATOM 3254 C CA . ALA B 2 5 ? 43.025 51.491 38.718 1.00 59.11 470 ALA C CA 1
ATOM 3255 C C . ALA B 2 5 ? 42.421 52.678 39.458 1.00 55.43 470 ALA C C 1
ATOM 3256 O O . ALA B 2 5 ? 41.611 53.401 38.868 1.00 52.30 470 ALA C O 1
ATOM 3258 N N . LYS B 2 6 ? 42.796 52.897 40.720 1.00 55.44 471 LYS C N 1
ATOM 3259 C CA . LYS B 2 6 ? 42.275 54.026 41.480 1.00 52.55 471 LYS C CA 1
ATOM 3260 C C . LYS B 2 6 ? 42.711 55.342 40.849 1.00 58.51 471 LYS C C 1
ATOM 3261 O O . LYS B 2 6 ? 43.827 55.465 40.338 1.00 54.95 471 LYS C O 1
ATOM 3267 N N . ARG B 2 7 ? 41.819 56.332 40.890 1.00 50.80 472 ARG C N 1
ATOM 3268 C CA . ARG B 2 7 ? 42.059 57.641 40.297 1.00 52.52 472 ARG C CA 1
ATOM 3269 C C . ARG B 2 7 ? 41.868 58.739 41.331 1.00 55.73 472 ARG C C 1
ATOM 3270 O O . ARG B 2 7 ? 40.929 58.697 42.132 1.00 50.76 472 ARG C O 1
ATOM 3278 N N . HIS B 2 8 ? 42.747 59.736 41.292 1.00 62.35 473 HIS C N 1
ATOM 3279 C CA . HIS B 2 8 ? 42.548 60.934 42.088 1.00 61.82 473 HIS C CA 1
ATOM 3280 C C . HIS B 2 8 ? 41.669 61.922 41.320 1.00 63.07 473 HIS C C 1
ATOM 3281 O O . HIS B 2 8 ? 41.271 61.684 40.176 1.00 59.41 473 HIS C O 1
ATOM 3288 N N . ARG B 2 9 ? 41.348 63.044 41.963 1.00 72.48 474 ARG C N 1
ATOM 3289 C CA . ARG B 2 9 ? 40.404 63.995 41.387 1.00 75.92 474 ARG C CA 1
ATOM 3290 C C . ARG B 2 9 ? 40.945 64.603 40.099 1.00 85.66 474 ARG C C 1
ATOM 3291 O O . ARG B 2 9 ? 42.086 65.071 40.046 1.00 86.95 474 ARG C O 1
ATOM 3299 N N . GLU B 2 10 ? 40.114 64.594 39.060 1.00 91.11 475 GLU C N 1
ATOM 3300 C CA . GLU B 2 10 ? 40.498 65.137 37.762 1.00 96.40 475 GLU C CA 1
ATOM 3301 C C . GLU B 2 10 ? 39.363 65.951 37.150 1.00 97.52 475 GLU C C 1
ATOM 3303 N N . SER C 2 2 ? 33.722 75.903 47.781 1.00 119.92 467 SER B N 1
ATOM 3304 C CA . SER C 2 2 ? 35.100 76.238 48.121 1.00 118.16 467 SER B CA 1
ATOM 3305 C C . SER C 2 2 ? 35.206 76.738 49.560 1.00 109.47 467 SER B C 1
ATOM 3306 O O . SER C 2 2 ? 34.868 77.883 49.856 1.00 107.20 467 SER B O 1
ATOM 3309 N N . ASN C 2 3 ? 35.683 75.867 50.439 1.00 98.57 468 ASN B N 1
ATOM 3310 C CA . ASN C 2 3 ? 35.817 76.155 51.863 1.00 81.65 468 ASN B CA 1
ATOM 3311 C C . ASN C 2 3 ? 36.914 77.187 52.105 1.00 68.31 468 ASN B C 1
ATOM 3312 O O . ASN C 2 3 ? 38.095 76.869 51.912 1.00 59.42 468 ASN B O 1
ATOM 3317 N N . PRO C 2 4 ? 36.588 78.410 52.526 1.00 64.69 469 PRO B N 1
ATOM 3318 C CA . PRO C 2 4 ? 37.617 79.455 52.633 1.00 50.73 469 PRO B CA 1
ATOM 3319 C C . PRO C 2 4 ? 38.622 79.148 53.733 1.00 48.53 469 PRO B C 1
ATOM 3320 O O . PRO C 2 4 ? 38.254 78.817 54.863 1.00 50.99 469 PRO B O 1
ATOM 3324 N N . ALA C 2 5 ? 39.905 79.286 53.394 1.00 49.52 470 ALA B N 1
ATOM 3325 C CA . ALA C 2 5 ? 40.961 79.052 54.371 1.00 51.57 470 ALA B CA 1
ATOM 3326 C C . ALA C 2 5 ? 41.007 80.144 55.430 1.00 44.61 470 ALA B C 1
ATOM 3327 O O . ALA C 2 5 ? 41.372 79.871 56.577 1.00 47.00 470 ALA B O 1
ATOM 3329 N N . LYS C 2 6 ? 40.649 81.375 55.072 1.00 34.63 471 LYS B N 1
ATOM 3330 C CA . LYS C 2 6 ? 40.752 82.520 55.967 1.00 37.93 471 LYS B CA 1
ATOM 3331 C C . LYS C 2 6 ? 39.373 83.108 56.248 1.00 38.56 471 LYS B C 1
ATOM 3332 O O . LYS C 2 6 ? 38.459 83.019 55.422 1.00 40.72 471 LYS B O 1
ATOM 3338 N N . ARG C 2 7 ? 39.227 83.706 57.432 1.00 39.65 472 ARG B N 1
ATOM 3339 C CA . ARG C 2 7 ? 37.944 84.231 57.892 1.00 41.57 472 ARG B CA 1
ATOM 3340 C C . ARG C 2 7 ? 38.133 85.629 58.462 1.00 36.13 472 ARG B C 1
ATOM 3341 O O . ARG C 2 7 ? 38.946 85.829 59.371 1.00 30.06 472 ARG B O 1
ATOM 3349 N N . HIS C 2 8 ? 37.372 86.583 57.933 1.00 36.63 473 HIS B N 1
ATOM 3350 C CA . HIS C 2 8 ? 37.367 87.966 58.397 1.00 38.35 473 HIS B CA 1
ATOM 3351 C C . HIS C 2 8 ? 36.303 88.139 59.476 1.00 40.18 473 HIS B C 1
ATOM 3352 O O . HIS C 2 8 ? 35.193 87.620 59.343 1.00 35.49 473 HIS B O 1
ATOM 3359 N N . ARG C 2 9 ? 36.637 88.868 60.549 1.00 37.80 474 ARG B N 1
ATOM 3360 C CA . ARG C 2 9 ? 35.686 89.112 61.635 1.00 39.48 474 ARG B CA 1
ATOM 3361 C C . ARG C 2 9 ? 35.056 90.495 61.476 1.00 41.59 474 ARG B C 1
ATOM 3362 O O . ARG C 2 9 ? 35.730 91.518 61.631 1.00 40.05 474 ARG B O 1
ATOM 3370 N N . GLU C 2 10 ? 33.752 90.517 61.204 1.00 40.36 475 GLU B N 1
ATOM 3371 C CA . GLU C 2 10 ? 33.002 91.746 60.974 1.00 50.00 475 GLU B CA 1
ATOM 3372 C C . GLU C 2 10 ? 32.481 92.379 62.261 1.00 54.46 475 GLU B C 1
ATOM 3373 O O . GLU C 2 10 ? 32.482 93.609 62.384 1.00 64.23 475 GLU B O 1
ATOM 3379 N N . ASP C 2 11 ? 32.020 91.574 63.213 1.00 52.60 476 ASP B N 1
ATOM 3380 C CA . ASP C 2 11 ? 31.456 92.108 64.453 1.00 67.18 476 ASP B CA 1
ATOM 3381 C C . ASP C 2 11 ? 31.414 91.067 65.570 1.00 64.85 476 ASP B C 1
ATOM 3382 O O . ASP C 2 11 ? 32.140 90.076 65.536 1.00 62.10 476 ASP B O 1
#

B-factor: mean 52.01, std 20.91, range [24.68, 135.18]

Sequence (445 aa):
GTVNWSVEDIVKGINSNNLESQLQATQAARKLLSREKQPPIDNIIRAGLIPKFVSFLGKTDCSPIQFESAWALTNIASGTSEQTKAVVDGGAIPAFISLLASPHAHISEQAVWALGNIAGDGSAFRDLVIKHGAIDPLLALLAVPDLSTLACGYLRNLTWTLSNLCRNKNPAPPLDAVEQILPTLVRLLHHNDPEVLADSCWAISYLTDGPNERIEMVVKKGVVPQLVKLLGATELPIVTPALRAIGNIVTGTDEQTQKVIDAGALAVFPSLLTNPKTNIQKEATWTMSNITAGRQDQIQQVVNHGLVPFLVGVLSKADFKTQKEAAWAITNYTSGGTVEQIVYLVHCGIIEPLMNLLSAKDTKIIQVILDAISNIFQAAEKLGETEKLSIMIEECGGLDKIEALQRHENESVYKASLNLIEKYFSSNPAKRHRESNPAKRHRED

InterPro domains:
  IPR000225 Armadillo [PF00514] (109-149)
  IPR000225 Armadillo [PF00514] (151-190)
  IPR000225 Armadillo [PF00514] (248-280)
  IPR000225 Armadillo [PF00514] (283-321)
  IPR000225 Armadillo [PF00514] (324-364)
  IPR000225 Armadillo [PF00514] (367-405)
  IPR000225 Armadillo [PF00514] (410-447)
  IPR000225 Armadillo [PS50176] (119-162)
  IPR000225 Armadillo [PS50176] (162-204)
  IPR000225 Armadillo [PS50176] (204-230)
  IPR000225 Armadillo [PS50176] (251-293)
  IPR000225 Armadillo [PS50176] (293-335)
  IPR000225 Armadillo [PS50176] (335-377)
  IPR000225 Armadillo [SM00185] (108-149)
  IPR000225 Armadillo [SM00185] (151-191)
  IPR000225 Armadillo [SM00185] (193-231)
  IPR000225 Armadillo [SM00185] (241-280)
  IPR000225 Armadillo [SM00185] (282-322)
  IPR000225 Armadillo [SM00185] (324-364)
  IPR000225 Armadillo [SM00185] (366-406)

Nearest PDB structures (foldseek):
  6p6e-assembly1_A  TM=1.001E+00  e=7.333E-54  Mus musculus
  6d7n-assembly1_B  TM=1.001E+00  e=3.947E-53  Panicum virgatum
  6d7m-assembly1_B  TM=1.001E+00  e=1.015E-52  Mus musculus
  5gxw-assembly1_A  TM=9.994E-01  e=1.409E-52  Mus musculus
  3tpo-assembly1_A  TM=1.001E+00  e=1.348E-51  Mus musculus

Radius of gyration: 27.72 Å; Cα contacts (8 Å, |Δi|>4): 671; chains: 3; bounding box: 37×76×73 Å

Foldseek 3Di:
DLEDDDLVCLLVQLPDPDVVSNLSSLLSLLNLLPDPPPRVLVSNVVSVCLLSLQVQCPPLVCVSSVLSSLSNLLSQLQDALVSVVSNVVSVNLLSLLVQCPPPDLSNNLSSLSSLLSQLLNAPVSLVVSVVSPNQVSLVVVCPDPDNVVDDPSSLLSSLSSLLSNQAYPVPGHDPVSCLSCQVVLLVLCPDDDPSSVLSSLSSLLSQLQDAQVSLCSNVVVVCLLSLLVQCPDPDPSNVVSSLSNLLSQLLYALVSVVVNVVSPNLLSLVCQCVPPPQVSNQSSLLSLLSQLLHAQVSLVSCVVSVNLLSLLVCLQDGPVSSVLSSLSSLLSNLVHYDLVSLVVSVVSPNQLSLLVCLPDPPPVSLVSSLSSLVSNLVSCVVVVNLQVSVVVCVVSCSLVSLVVLCPPPDPVSVVSSVVCCVPRPD/DDPVDDDDD/DDDPDDDDDD

Organism: Mus musculus (NCBI:txid10090)

GO terms:
  GO:0010494 cytoplasmic stress granule (C, IDA)
  GO:0005515 protein binding (F, IPI)
  GO:0061608 nuclear import signal receptor activity (F, IDA)
  GO:0006606 protein import into nucleus (P, IDA)
  GO:1903902 positive regulation of viral life cycle (P, IMP)
  GO:0075506 entry of viral genome into host nucleus through nuclear pore complex via importin (P, IMP)
  GO:0005654 nucleoplasm (C, TAS)
  GO:0005829 cytosol (C, TAS)
  GO:0140297 DNA-binding transcription factor binding (F, IPI)
  GO:0098978 glutamatergic synapse (C, IDA)
  GO:0098978 glutamatergic synapse (C, IMP)
  GO:0014069 postsynaptic density (C, IDA)
  GO:0099527 postsynapse to nucleus signaling pathway (P, IDA)
  GO:0099527 postsynapse to nucleus signaling pathway (P, IMP)
  GO:0014069 postsynaptic density (C, IEP)